Protein AF-0000000084521368 (afdb_homodimer)

Solvent-accessible surface area (backbone atoms only — not comparable to full-atom values): 23336 Å² total; per-residue (Å²): 136,73,60,62,72,54,29,59,46,51,58,48,49,50,52,49,49,54,50,44,29,54,74,70,36,63,43,33,45,61,61,50,11,64,75,67,72,51,52,42,68,60,40,45,51,50,49,52,52,37,32,75,68,46,30,33,49,66,46,77,39,87,46,98,72,72,72,60,43,52,35,31,30,69,36,79,67,41,51,80,81,46,58,69,34,33,64,62,48,43,44,44,49,54,50,22,38,35,72,74,49,30,70,65,39,47,52,50,32,52,50,49,40,45,51,53,49,43,54,55,47,50,76,72,40,60,83,84,50,52,70,71,57,40,49,52,50,49,24,49,54,40,31,74,55,25,22,53,35,41,77,40,82,43,84,95,76,26,36,32,45,36,28,45,37,64,30,52,48,73,50,33,67,78,37,58,62,56,56,55,48,48,53,53,41,52,40,66,72,72,30,87,62,44,41,79,41,79,76,39,38,41,90,77,72,41,83,29,33,28,30,42,35,36,71,59,78,128,136,82,46,58,73,54,32,58,44,52,59,48,49,51,50,50,51,53,48,44,29,53,73,71,36,64,43,34,44,62,60,52,12,64,76,68,72,50,52,43,67,58,40,43,53,50,49,51,52,37,32,76,68,46,29,34,48,66,46,78,39,86,46,96,72,73,71,59,44,50,36,30,31,68,36,80,67,41,52,82,79,46,58,69,32,33,64,63,48,43,44,44,48,54,52,23,38,34,72,75,49,30,69,65,42,47,51,50,33,51,50,48,42,44,52,53,49,43,55,57,49,48,74,73,40,61,83,86,50,54,69,70,56,42,49,51,48,49,24,50,55,39,32,74,55,26,20,52,35,43,76,42,82,44,84,95,77,27,35,32,44,36,28,46,37,63,29,53,47,72,49,33,67,77,38,57,62,56,58,55,47,49,55,52,42,51,40,67,72,71,31,87,63,43,41,79,42,77,76,38,38,41,90,76,71,40,83,30,33,30,31,42,35,36,70,58,78,128

Foldseek 3Di:
DDPPPPPVVLVVLLLVLLVCCVVPNWDFLVVSCVVVVHDSVSSVVSQVVCVVVVQKDWDWADDPDDGTTTTMHGDPVVCVVDDDCVLVVLLVVLVVQCVVPNPVSVLVVLVVVLVVVLVVLCVQAPPPDDLVVSLQSVQVVCVVVPQNWDWDADPPRKIKIKGQDDPNVSNCLVPVSNVVSVQVSVDSSNHVQKDKDWPDDVSVVDRIIMIIIDGNDD/DDPPPPPVVLVVLLLVLLVCCVVPNWDFLVVSCVVVVHDSVSSVVSQVVCVVVVQKDWDWADDPDDGTTTTMHGDPVVCVVDDDCVLVVLLVVLVVQCVVPNPVSVLVVLVVVLVVVLVVLCVQAPPPDDLVVSLQSVQVVCVVVPQNWDKDADPPRKIKIKGQDDPNVSNCLVPVSNVVSVQVSVDSSNHVQKDKDWPDDVSVVDRIIMIIIDGNDD

Secondary structure (DSSP, 8-state):
----SHHHHHHHHHHHHHHHHHHH--B-HHHHHHHHTS-HHHHHHHHHHHHHTTSEEEEEE--SSSSPEEEEEE-GGGGGGS---HHHHHHHHHHHHHHHHHHHHHHHHHHHHHHHHHHHHHHHS-TTS-HHHHHHHHHHHHHHTTS-EEEEEPGGG-EEEEE---TTHHHHHH-THHHHHHHHHHHHHH-TTEEEEEEE-GGGT-SSEEEEEEE---/----SHHHHHHHHHHHHHHHHHHH--B-HHHHHHHHTS-HHHHHHHHHHHHHTTSEEEEEE--SSSSPEEEEEE-GGGGGGS---HHHHHHHHHHHHHHHHHHHHHHHHHHHHHHHHHHHHHHHS-TTS-HHHHHHHHHHHHHHTTS-EEEEEPGGG-EEEEE---TTHHHHHH-THHHHHHHHHHHHHH-TTEEEEEEE-GGGT-SSEEEEEEE---

Structure (mmCIF, N/CA/C/O backbone):
data_AF-0000000084521368-model_v1
#
loop_
_entity.id
_entity.type
_entity.pdbx_description
1 polymer 'Transcriptional regulator'
#
loop_
_atom_site.group_PDB
_atom_site.id
_atom_site.type_symbol
_atom_site.label_atom_id
_atom_site.label_alt_id
_atom_site.label_comp_id
_atom_site.label_asym_id
_atom_site.label_entity_id
_atom_site.label_seq_id
_atom_site.pdbx_PDB_ins_code
_atom_site.Cartn_x
_atom_site.Cartn_y
_atom_site.Cartn_z
_atom_site.occupancy
_atom_site.B_iso_or_equiv
_atom_site.auth_seq_id
_atom_site.auth_comp_id
_atom_site.auth_asym_id
_atom_site.auth_atom_id
_atom_site.pdbx_PDB_model_num
ATOM 1 N N . MET A 1 1 ? -42.438 11.273 0.083 1 25.2 1 MET A N 1
ATOM 2 C CA . MET A 1 1 ? -41.156 11.969 -0.119 1 25.2 1 MET A CA 1
ATOM 3 C C . MET A 1 1 ? -40.031 11.211 0.555 1 25.2 1 MET A C 1
ATOM 5 O O . MET A 1 1 ? -39.875 11.273 1.776 1 25.2 1 MET A O 1
ATOM 9 N N . LYS A 1 2 ? -39.719 9.953 0.12 1 30.64 2 LYS A N 1
ATOM 10 C CA . LYS A 1 2 ? -38.969 8.805 0.624 1 30.64 2 LYS A CA 1
ATOM 11 C C . LYS A 1 2 ? -37.531 9.195 0.98 1 30.64 2 LYS A C 1
ATOM 13 O O . LYS A 1 2 ? -36.875 9.898 0.219 1 30.64 2 LYS A O 1
ATOM 18 N N . LYS A 1 3 ? -37.125 9.156 2.285 1 34.88 3 LYS A N 1
ATOM 19 C CA . LYS A 1 3 ? -35.875 9.398 2.963 1 34.88 3 LYS A CA 1
ATOM 20 C C . LYS A 1 3 ? -34.719 8.641 2.289 1 34.88 3 LYS A C 1
ATOM 22 O O . LYS A 1 3 ? -34.469 7.477 2.611 1 34.88 3 LYS A O 1
ATOM 27 N N . LYS A 1 4 ? -34.531 8.539 0.986 1 35.25 4 LYS A N 1
ATOM 28 C CA . LYS A 1 4 ? -33.625 7.98 -0.011 1 35.25 4 LYS A CA 1
ATOM 29 C C . LYS A 1 4 ? -32.188 8.133 0.428 1 35.25 4 LYS A C 1
ATOM 31 O O . LYS A 1 4 ? -31.281 7.582 -0.204 1 35.25 4 LYS A O 1
ATOM 36 N N . SER A 1 5 ? -31.562 9.281 1.004 1 36.28 5 SER A N 1
ATOM 37 C CA . SER A 1 5 ? -30.234 9.891 1.031 1 36.28 5 SER A CA 1
ATOM 38 C C . SER A 1 5 ? -29.359 9.25 2.105 1 36.28 5 SER A C 1
ATOM 40 O O . SER A 1 5 ? -28.234 9.703 2.348 1 36.28 5 SER A O 1
ATOM 42 N N . SER A 1 6 ? -29.734 8.359 3.014 1 40.97 6 SER A N 1
ATOM 43 C CA . SER A 1 6 ? -29.188 8.156 4.348 1 40.97 6 SER A CA 1
ATOM 44 C C . SER A 1 6 ? -27.938 7.273 4.305 1 40.97 6 SER A C 1
ATOM 46 O O . SER A 1 6 ? -27.016 7.473 5.086 1 40.97 6 SER A O 1
ATOM 48 N N . SER A 1 7 ? -27.922 6.164 3.578 1 45.59 7 SER A N 1
ATOM 49 C CA . SER A 1 7 ? -26.844 5.188 3.672 1 45.59 7 SER A CA 1
ATOM 50 C C . SER A 1 7 ? -25.516 5.785 3.213 1 45.59 7 SER A C 1
ATOM 52 O O . SER A 1 7 ? -24.469 5.531 3.818 1 45.59 7 SER A O 1
ATOM 54 N N . THR A 1 8 ? -25.469 6.422 2.068 1 48.59 8 THR A N 1
ATOM 55 C CA . THR A 1 8 ? -24.297 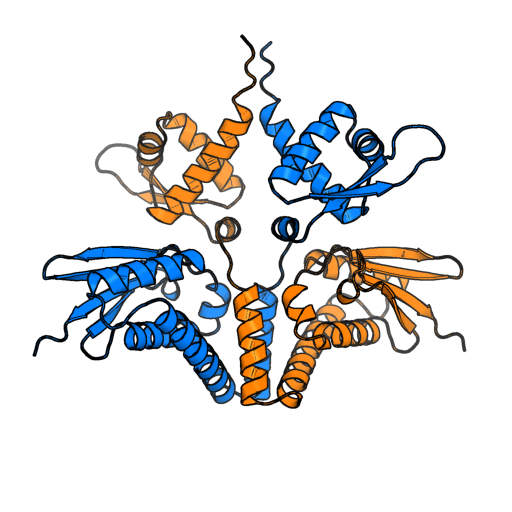7.121 1.562 1 48.59 8 THR A CA 1
ATOM 56 C C . THR A 1 8 ? -23.781 8.125 2.594 1 48.59 8 THR A C 1
ATOM 58 O O . THR A 1 8 ? -22.562 8.328 2.707 1 48.59 8 THR A O 1
ATOM 61 N N . SER A 1 9 ? -24.766 8.43 3.484 1 59.34 9 SER A N 1
ATOM 62 C CA . SER A 1 9 ? -24.453 9.477 4.453 1 59.34 9 SER A CA 1
ATOM 63 C C . SER A 1 9 ? -23.641 8.922 5.613 1 59.34 9 SER A C 1
ATOM 65 O O . SER A 1 9 ? -22.688 9.562 6.074 1 59.34 9 SER A O 1
ATOM 67 N N . THR A 1 10 ? -23.891 7.586 5.898 1 67.12 10 THR A N 1
ATOM 68 C CA . THR A 1 10 ? -23.219 7.012 7.059 1 67.12 10 THR A CA 1
ATOM 69 C C . THR A 1 10 ? -21.75 6.738 6.746 1 67.12 10 THR A C 1
ATOM 71 O O . THR A 1 10 ? -20.875 7.039 7.555 1 67.12 10 THR A O 1
ATOM 74 N N . THR A 1 11 ? -21.578 6.23 5.574 1 72.88 11 THR A N 1
ATOM 75 C CA . THR A 1 11 ? -20.219 5.941 5.16 1 72.88 11 THR A CA 1
ATOM 76 C C . THR A 1 11 ? -19.406 7.227 5.016 1 72.88 11 THR A C 1
ATOM 78 O O . THR A 1 11 ? -18.234 7.273 5.379 1 72.88 11 THR A O 1
ATOM 81 N N . LYS A 1 12 ? -20.125 8.156 4.559 1 82.06 12 LYS A N 1
ATOM 82 C CA . LYS A 1 12 ? -19.453 9.445 4.402 1 82.06 12 LYS A CA 1
ATOM 83 C C . LYS A 1 12 ? -19.062 10.031 5.754 1 82.06 12 LYS A C 1
ATOM 85 O O . LYS A 1 12 ? -17.938 10.516 5.918 1 82.06 12 LYS A O 1
ATOM 90 N N . THR A 1 13 ? -19.938 9.891 6.715 1 89.44 13 THR A N 1
ATOM 91 C CA . THR A 1 13 ? -19.672 10.438 8.039 1 89.44 13 THR A CA 1
ATOM 92 C C . THR A 1 13 ? -18.5 9.711 8.703 1 89.44 13 THR A C 1
ATOM 94 O O . THR A 1 13 ? -17.625 10.352 9.297 1 89.44 13 THR A O 1
ATOM 97 N N . ARG A 1 14 ? -18.469 8.469 8.602 1 90.06 14 ARG A N 1
ATOM 98 C CA . ARG A 1 14 ? -17.406 7.656 9.164 1 90.06 14 ARG A CA 1
ATOM 99 C C . ARG A 1 14 ? -16.047 8.078 8.609 1 90.06 14 ARG A C 1
ATOM 101 O O . ARG A 1 14 ? -15.078 8.227 9.367 1 90.06 14 ARG A O 1
ATOM 108 N N . ARG A 1 15 ? -16 8.219 7.324 1 89.75 15 ARG A N 1
ATOM 109 C CA . ARG A 1 15 ? -14.766 8.625 6.68 1 89.75 15 ARG A CA 1
ATOM 110 C C . ARG A 1 15 ? -14.32 10 7.164 1 89.75 15 ARG A C 1
ATOM 112 O O . ARG A 1 15 ? -13.125 10.234 7.363 1 89.75 15 ARG A O 1
ATOM 119 N N . VAL A 1 16 ? -15.234 10.844 7.332 1 93.06 16 VAL A N 1
ATOM 120 C CA . VAL A 1 16 ? -14.922 12.195 7.793 1 93.06 16 VAL A CA 1
ATOM 121 C C . VAL A 1 16 ? -14.367 12.148 9.211 1 93.06 16 VAL A C 1
ATOM 123 O O . VAL A 1 16 ? -13.406 12.844 9.539 1 93.06 16 VAL A O 1
ATOM 126 N N . ILE A 1 17 ? -14.938 11.32 10.008 1 95.19 17 ILE A N 1
ATOM 127 C CA . ILE A 1 17 ? -14.469 11.18 11.383 1 95.19 17 ILE A CA 1
ATOM 128 C C . ILE A 1 17 ? -13.023 10.688 11.383 1 95.19 17 ILE A C 1
ATOM 130 O O . ILE A 1 17 ? -12.172 11.242 12.078 1 95.19 17 ILE A O 1
ATOM 134 N N . VAL A 1 18 ? -12.742 9.68 10.609 1 95 18 VAL A N 1
ATOM 135 C CA . VAL A 1 18 ? -11.406 9.109 10.516 1 95 18 VAL A CA 1
ATOM 136 C C . VAL A 1 18 ? -10.422 10.164 10.031 1 95 18 VAL A C 1
ATOM 138 O O . VAL A 1 18 ? -9.336 10.328 10.602 1 95 18 VAL A O 1
ATOM 141 N N . LYS A 1 19 ? -10.859 10.891 9.047 1 94.06 19 LYS A N 1
ATOM 142 C CA . LYS A 1 19 ? -10.008 11.945 8.508 1 94.06 19 LYS A CA 1
ATOM 143 C C . LYS A 1 19 ? -9.734 13.023 9.547 1 94.06 19 LYS A C 1
ATOM 145 O O . LYS A 1 19 ? -8.609 13.5 9.68 1 94.06 19 LYS A O 1
ATOM 150 N N . MET A 1 20 ? -10.711 13.359 10.273 1 94.88 20 MET A N 1
ATOM 151 C CA . MET A 1 20 ? -10.57 14.398 11.289 1 94.88 20 MET A CA 1
ATOM 152 C C . MET A 1 20 ? -9.617 13.961 12.398 1 94.88 20 MET A C 1
ATOM 154 O O . MET A 1 20 ? -8.758 14.734 12.828 1 94.88 20 MET A O 1
ATOM 158 N N . LEU A 1 21 ? -9.789 12.781 12.797 1 95.81 21 LEU A N 1
ATOM 159 C CA . LEU A 1 21 ? -8.922 12.266 13.852 1 95.81 21 LEU A CA 1
ATOM 160 C C . LEU A 1 21 ? -7.469 12.195 13.375 1 95.81 21 LEU A C 1
ATOM 162 O O . LEU A 1 21 ? -6.543 12.391 14.164 1 95.81 21 LEU A O 1
ATOM 166 N N . LYS A 1 22 ? -7.277 11.922 12.086 1 94.56 22 LYS A N 1
ATOM 167 C CA . LYS A 1 22 ? -5.934 11.914 11.516 1 94.56 22 LYS A CA 1
ATOM 168 C C . LYS A 1 22 ? -5.348 13.32 11.461 1 94.56 22 LYS A C 1
ATOM 170 O O . LYS A 1 22 ? -4.195 13.531 11.836 1 94.56 22 LYS A O 1
ATOM 175 N N . GLN A 1 23 ? -6.203 14.219 11.109 1 91.88 23 GLN A N 1
ATOM 176 C CA . GLN A 1 23 ? -5.75 15.578 10.836 1 91.88 23 GLN A CA 1
ATOM 177 C C . GLN A 1 23 ? -5.551 16.359 12.141 1 91.88 23 GLN A C 1
ATOM 179 O O . GLN A 1 23 ? -4.586 17.109 12.273 1 91.88 23 GLN A O 1
ATOM 184 N N . GLU A 1 24 ? -6.426 16.094 13.047 1 92.31 24 GLU A N 1
ATOM 185 C CA . GLU A 1 24 ? -6.465 16.969 14.211 1 92.31 24 GLU A CA 1
ATOM 186 C C . GLU A 1 24 ? -5.988 16.266 15.469 1 92.31 24 GLU A C 1
ATOM 188 O O . GLU A 1 24 ? -5.73 16.891 16.484 1 92.31 24 GLU A O 1
ATOM 193 N N . GLY A 1 25 ? -5.824 15.062 15.383 1 92.31 25 GLY A N 1
ATOM 194 C CA . GLY A 1 25 ? -5.477 14.297 16.562 1 92.31 25 GLY A CA 1
ATOM 195 C C . GLY A 1 25 ? -6.684 13.859 17.375 1 92.31 25 GLY A C 1
ATOM 196 O O . GLY A 1 25 ? -7.812 13.906 16.875 1 92.31 25 GLY A O 1
ATOM 197 N N . PRO A 1 26 ? -6.445 13.391 18.578 1 95.19 26 PRO A N 1
ATOM 198 C CA . PRO A 1 26 ? -7.523 12.867 19.422 1 95.19 26 PRO A CA 1
ATOM 199 C C . PRO A 1 26 ? -8.602 13.906 19.703 1 95.19 26 PRO A C 1
ATOM 201 O O . PRO A 1 26 ? -8.289 15.07 19.953 1 95.19 26 PRO A O 1
ATOM 204 N N . MET A 1 27 ? -9.844 13.492 19.688 1 96.06 27 MET A N 1
ATOM 205 C CA . MET A 1 27 ? -10.992 14.367 19.906 1 96.06 27 MET A CA 1
ATOM 206 C C . MET A 1 27 ? -12.109 13.625 20.641 1 96.06 27 MET A C 1
ATOM 208 O O . MET A 1 27 ? -12.242 12.406 20.5 1 96.06 27 MET A O 1
ATOM 212 N N . ASP A 1 28 ? -12.875 14.391 21.453 1 95.75 28 ASP A N 1
ATOM 213 C CA . ASP A 1 28 ? -14.055 13.773 22.047 1 95.75 28 ASP A CA 1
ATOM 214 C C . ASP A 1 28 ? -15.266 13.875 21.125 1 95.75 28 ASP A C 1
ATOM 216 O O . ASP A 1 28 ? -15.203 14.531 20.078 1 95.75 28 ASP A O 1
ATOM 220 N N . ALA A 1 29 ? -16.312 13.227 21.531 1 95.62 29 ALA A N 1
ATOM 221 C CA . ALA A 1 29 ? -17.5 13.141 20.688 1 95.62 29 ALA A CA 1
ATOM 222 C C . ALA A 1 29 ? -18.109 14.523 20.469 1 95.62 29 ALA A C 1
ATOM 224 O O . ALA A 1 29 ? -18.641 14.805 19.391 1 95.62 29 ALA A O 1
ATOM 225 N N . LEU A 1 30 ? -18.047 15.352 21.438 1 94.12 30 LEU A N 1
ATOM 226 C CA . LEU A 1 30 ? -18.609 16.688 21.328 1 94.12 30 LEU A CA 1
ATOM 227 C C . LEU A 1 30 ? -17.891 17.516 20.266 1 94.12 30 LEU A C 1
ATOM 229 O O . LEU A 1 30 ? -18.516 18.156 19.438 1 94.12 30 LEU A O 1
ATOM 233 N N . ALA A 1 31 ? -16.656 17.484 20.328 1 95 31 ALA A N 1
ATOM 234 C CA . ALA A 1 31 ? -15.844 18.203 19.359 1 95 31 ALA A CA 1
ATOM 235 C C . ALA A 1 31 ? -16.109 17.703 17.938 1 95 31 ALA A C 1
ATOM 237 O O . ALA A 1 31 ? -16.281 18.484 17.016 1 95 31 ALA A O 1
ATOM 238 N N . LEU A 1 32 ? -16.141 16.422 17.766 1 96.06 32 LEU A N 1
ATOM 239 C CA . LEU A 1 32 ? -16.406 15.828 16.453 1 96.06 32 LEU A CA 1
ATOM 240 C C . LEU A 1 32 ? -17.797 16.219 15.945 1 96.06 32 LEU A C 1
ATOM 242 O O . LEU A 1 32 ? -17.953 16.547 14.766 1 96.06 32 LEU A O 1
ATOM 246 N N . ALA A 1 33 ? -18.688 16.188 16.844 1 95.88 33 ALA A N 1
ATOM 247 C CA . ALA A 1 33 ? -20.062 16.547 16.484 1 95.88 33 ALA A CA 1
ATOM 248 C C . ALA A 1 33 ? -20.156 17.984 15.992 1 95.88 33 ALA A C 1
ATOM 250 O O . ALA A 1 33 ? -20.875 18.281 15.039 1 95.88 33 ALA A O 1
ATOM 251 N N . SER A 1 34 ? -19.453 18.812 16.656 1 94.88 34 SER A N 1
ATOM 252 C CA . SER A 1 34 ? -19.438 20.219 16.281 1 94.88 34 SER A CA 1
ATOM 253 C C . SER A 1 34 ? -18.906 20.422 14.867 1 94.88 34 SER A C 1
ATOM 255 O O . SER A 1 34 ? -19.453 21.219 14.102 1 94.88 34 SER A O 1
ATOM 257 N N . HIS A 1 35 ? -17.969 19.688 14.43 1 91.81 35 HIS A N 1
ATOM 258 C CA . HIS A 1 35 ? -17.359 19.781 13.109 1 91.81 35 HIS A CA 1
ATOM 259 C C . HIS A 1 35 ? -18.266 19.188 12.039 1 91.81 35 HIS A C 1
ATOM 261 O O . HIS A 1 35 ? -18.312 19.672 10.914 1 91.81 35 HIS A O 1
ATOM 267 N N . LEU A 1 36 ? -19.016 18.203 12.352 1 91.56 36 LEU A N 1
ATOM 268 C CA . LEU A 1 36 ? -19.812 17.438 11.391 1 91.56 36 LEU A CA 1
ATOM 269 C C . LEU A 1 36 ? -21.25 17.938 11.352 1 91.56 36 LEU A C 1
ATOM 271 O O . LEU A 1 36 ? -22.031 17.531 10.484 1 91.56 36 LEU A O 1
ATOM 275 N N . GLU A 1 37 ? -21.547 18.75 12.289 1 92.19 37 GLU A N 1
ATOM 276 C CA . GLU A 1 37 ? -22.891 19.297 12.391 1 92.19 37 GLU A CA 1
ATOM 277 C C . GLU A 1 37 ? -23.922 18.172 12.539 1 92.19 37 GLU A C 1
ATOM 279 O O . GLU A 1 37 ? -24.938 18.156 11.844 1 92.19 37 GLU A O 1
ATOM 284 N N . ILE A 1 38 ? -23.641 17.234 13.375 1 93.5 38 ILE A N 1
ATOM 285 C CA . ILE A 1 38 ? -24.547 16.172 13.789 1 93.5 38 ILE A CA 1
ATOM 286 C C . ILE A 1 38 ? -24.547 16.062 15.312 1 93.5 38 ILE A C 1
ATOM 288 O O . ILE A 1 38 ? -23.797 16.766 15.992 1 93.5 38 ILE A O 1
ATOM 292 N N . SER A 1 39 ? -25.438 15.266 15.812 1 93.5 39 SER A N 1
ATOM 293 C CA . SER A 1 39 ? -25.547 15.156 17.266 1 93.5 39 SER A CA 1
ATOM 294 C C . SER A 1 39 ? -24.391 14.359 17.844 1 93.5 39 SER A C 1
ATOM 296 O O . SER A 1 39 ? -23.859 13.461 17.203 1 93.5 39 SER A O 1
ATOM 298 N N . PRO A 1 40 ? -24.125 14.727 19.078 1 94 40 PRO A N 1
ATOM 299 C CA . PRO A 1 40 ? -23.094 13.93 19.766 1 94 40 PRO A CA 1
ATOM 300 C C . PRO A 1 40 ? -23.469 12.453 19.875 1 94 40 PRO A C 1
ATOM 302 O O . PRO A 1 40 ? -22.594 11.586 19.781 1 94 40 PRO A O 1
ATOM 305 N N . MET A 1 41 ? -24.703 12.258 20.016 1 94.69 41 MET A N 1
ATOM 306 C CA . MET A 1 41 ? -25.141 10.867 20.109 1 94.69 41 MET A CA 1
ATOM 307 C C . MET A 1 41 ? -24.875 10.133 18.797 1 94.69 41 MET A C 1
ATOM 309 O O . MET A 1 41 ? -24.406 8.992 18.797 1 94.69 41 MET A O 1
ATOM 313 N N . ALA A 1 42 ? -25.125 10.781 17.734 1 94.81 42 ALA A N 1
ATOM 314 C CA . ALA A 1 42 ? -24.859 10.188 16.438 1 94.81 42 ALA A CA 1
ATOM 315 C C . ALA A 1 42 ? -23.359 9.906 16.25 1 94.81 42 ALA A C 1
ATOM 317 O O . ALA A 1 42 ? -22.984 8.844 15.75 1 94.81 42 ALA A O 1
ATOM 318 N N . VAL A 1 43 ? -22.547 10.82 16.609 1 95.94 43 VAL A N 1
ATOM 319 C CA . VAL A 1 43 ? -21.094 10.656 16.516 1 95.94 43 VAL A CA 1
ATOM 320 C C . VAL A 1 43 ? -20.656 9.469 17.375 1 95.94 43 VAL A C 1
ATOM 322 O O . VAL A 1 43 ? -19.828 8.664 16.938 1 95.94 43 VAL A O 1
ATOM 325 N N . ARG A 1 44 ? -21.203 9.352 18.562 1 95.81 44 ARG A N 1
ATOM 326 C CA . ARG A 1 44 ? -20.844 8.258 19.453 1 95.81 44 ARG A CA 1
ATOM 327 C C . ARG A 1 44 ? -21.172 6.906 18.844 1 95.81 44 ARG A C 1
ATOM 329 O O . ARG A 1 44 ? -20.391 5.953 18.984 1 95.81 44 ARG A O 1
ATOM 336 N N . GLN A 1 45 ? -22.203 6.875 18.203 1 96.31 45 GLN A N 1
ATOM 337 C CA . GLN A 1 45 ? -22.578 5.637 17.516 1 96.31 45 GLN A CA 1
ATOM 338 C C . GLN A 1 45 ? -21.531 5.258 16.469 1 96.31 45 GLN A C 1
ATOM 340 O O . GLN A 1 45 ? -21.125 4.098 16.375 1 96.31 45 GLN A O 1
ATOM 345 N N . HIS A 1 46 ? -21.172 6.234 15.695 1 95.75 46 HIS A N 1
ATOM 346 C CA . HIS A 1 46 ? -20.141 5.992 14.695 1 95.75 46 HIS A CA 1
ATOM 347 C C . HIS A 1 46 ? -18.828 5.562 15.352 1 95.75 46 HIS A C 1
ATOM 349 O O . HIS A 1 46 ? -18.172 4.629 14.891 1 95.75 46 HIS A O 1
ATOM 355 N N . LEU A 1 47 ? -18.516 6.188 16.406 1 97.12 47 LEU A N 1
ATOM 356 C CA . LEU A 1 47 ? -17.266 5.918 17.094 1 97.12 47 LEU A CA 1
ATOM 357 C C . LEU A 1 47 ? -17.234 4.504 17.656 1 97.12 47 LEU A C 1
ATOM 359 O O . LEU A 1 47 ? -16.234 3.797 17.547 1 97.12 47 LEU A O 1
ATOM 363 N N . TYR A 1 48 ? -18.281 4.113 18.219 1 96.25 48 TYR A N 1
ATOM 364 C CA . TYR A 1 48 ? -18.328 2.766 18.781 1 96.25 48 TYR A CA 1
ATOM 365 C C . TYR A 1 48 ? -18.297 1.72 17.672 1 96.25 48 TYR A C 1
ATOM 367 O O . TYR A 1 48 ? -17.688 0.655 17.828 1 96.25 48 TYR A O 1
ATOM 375 N N . ALA A 1 49 ? -18.953 2.031 16.641 1 95.06 49 ALA A N 1
ATOM 376 C CA . ALA A 1 49 ? -18.875 1.14 15.484 1 95.06 49 ALA A CA 1
ATOM 377 C C . ALA A 1 49 ? -17.438 1.04 14.977 1 95.06 49 ALA A C 1
ATOM 379 O O . ALA A 1 49 ? -16.953 -0.054 14.672 1 95.06 49 ALA A O 1
ATOM 380 N N . LEU A 1 50 ? -16.797 2.137 14.844 1 95.62 50 LEU A N 1
ATOM 381 C CA . LEU A 1 50 ? -15.398 2.172 14.422 1 95.62 50 LEU A CA 1
ATOM 382 C C . LEU A 1 50 ? -14.508 1.432 15.414 1 95.62 50 LEU A C 1
ATOM 384 O O . LEU A 1 50 ? -13.531 0.79 15.016 1 95.62 50 LEU A O 1
ATOM 388 N N . GLN A 1 51 ? -14.844 1.56 16.625 1 96.31 51 GLN A N 1
ATOM 389 C CA . GLN A 1 51 ? -14.094 0.853 17.656 1 96.31 51 GLN A CA 1
ATOM 390 C C . GLN A 1 51 ? -14.234 -0.659 17.5 1 96.31 51 GLN A C 1
ATOM 392 O O . GLN A 1 51 ? -13.258 -1.397 17.672 1 96.31 51 GLN A O 1
ATOM 397 N N . GLU A 1 52 ? -15.391 -1.1 17.203 1 95.06 52 GLU A N 1
ATOM 398 C CA . GLU A 1 52 ? -15.633 -2.52 16.969 1 95.06 52 GLU A CA 1
ATOM 399 C C . GLU A 1 52 ? -14.781 -3.045 15.82 1 95.06 52 GLU A C 1
ATOM 401 O O . GLU A 1 52 ? -14.383 -4.211 15.82 1 95.06 52 GLU A O 1
ATOM 406 N N . GLU A 1 53 ? -14.523 -2.129 14.992 1 92.25 53 GLU A N 1
ATOM 407 C CA . GLU A 1 53 ? -13.688 -2.484 13.852 1 92.25 53 GLU A CA 1
ATOM 408 C C . GLU A 1 53 ? -12.211 -2.256 14.148 1 92.25 53 GLU A C 1
ATOM 410 O O . GLU A 1 53 ? -11.359 -2.404 13.266 1 92.25 53 GLU A O 1
ATOM 415 N N . ASN A 1 54 ? -11.906 -1.805 15.289 1 95.19 54 ASN A N 1
ATOM 416 C CA . ASN A 1 54 ? -10.555 -1.566 15.781 1 95.19 54 ASN A CA 1
ATOM 417 C C . ASN A 1 54 ? -9.883 -0.407 15.039 1 95.19 54 ASN A C 1
ATOM 419 O O . ASN A 1 54 ? -8.672 -0.409 14.844 1 95.19 54 ASN A O 1
ATOM 423 N N . LEU A 1 55 ? -10.656 0.468 14.539 1 93.75 55 LEU A N 1
ATOM 424 C CA . LEU A 1 55 ? -10.125 1.609 13.805 1 93.75 55 LEU A CA 1
ATOM 425 C C . LEU A 1 55 ? -9.852 2.779 14.75 1 93.75 55 LEU A C 1
ATOM 427 O O . LEU A 1 55 ? -9 3.625 14.461 1 93.75 55 LEU A O 1
ATOM 431 N N . VAL A 1 56 ? -10.539 2.787 15.867 1 96.81 56 VAL A N 1
ATOM 432 C CA . VAL A 1 56 ? -10.328 3.84 16.859 1 96.81 56 VAL A CA 1
ATOM 433 C C . VAL A 1 56 ? -10.258 3.234 18.25 1 96.81 56 VAL A C 1
ATOM 435 O O . VAL A 1 56 ? -10.711 2.105 18.469 1 96.81 56 VAL A O 1
ATOM 438 N N . THR A 1 57 ? -9.641 3.936 19.109 1 96.75 57 THR A N 1
ATOM 439 C CA . THR A 1 57 ? -9.609 3.703 20.547 1 96.75 57 THR A CA 1
ATOM 440 C C . THR A 1 57 ? -9.727 5.02 21.312 1 96.75 57 THR A C 1
ATOM 442 O O . THR A 1 57 ? -9.93 6.078 20.719 1 96.75 57 THR A O 1
ATOM 445 N N . TYR A 1 58 ? -9.797 4.949 22.641 1 96.56 58 TYR A N 1
ATOM 446 C CA . TYR A 1 58 ? -9.922 6.195 23.391 1 96.56 58 TYR A CA 1
ATOM 447 C C . TYR A 1 58 ? -9.164 6.117 24.703 1 96.56 58 TYR A C 1
ATOM 449 O O . TYR A 1 58 ? -8.781 5.031 25.141 1 96.56 58 TYR A O 1
ATOM 457 N N . LYS A 1 59 ? -8.773 7.219 25.172 1 95 59 LYS A N 1
ATOM 458 C CA . LYS A 1 59 ? -8.312 7.418 26.547 1 95 59 LYS A CA 1
ATOM 459 C C . LYS A 1 59 ? -9.273 8.328 27.312 1 95 59 LYS A C 1
ATOM 461 O O . LYS A 1 59 ? -9.758 9.32 26.766 1 95 59 LYS A O 1
ATOM 466 N N . GLU A 1 60 ? -9.5 7.945 28.516 1 94.44 60 GLU A N 1
ATOM 467 C CA . GLU A 1 60 ? -10.375 8.773 29.328 1 94.44 60 GLU A CA 1
ATOM 468 C C . GLU A 1 60 ? -9.609 9.938 29.953 1 94.44 60 GLU A C 1
ATOM 470 O O . GLU A 1 60 ? -8.461 9.773 30.375 1 94.44 60 GLU A O 1
ATOM 475 N N . GLU A 1 61 ? -10.148 11.055 29.844 1 91.62 61 GLU A N 1
ATOM 476 C CA . GLU A 1 61 ? -9.586 12.25 30.453 1 91.62 61 GLU A CA 1
ATOM 477 C C . GLU A 1 61 ? -10.531 12.836 31.5 1 91.62 61 GLU A C 1
ATOM 479 O O . GLU A 1 61 ? -11.695 13.102 31.203 1 91.62 61 GLU A O 1
ATOM 484 N N . ALA A 1 62 ? -9.93 13.039 32.688 1 87.69 62 ALA A N 1
ATOM 485 C CA . ALA A 1 62 ? -10.727 13.586 33.781 1 87.69 62 ALA A CA 1
ATOM 486 C C . ALA A 1 62 ? -11.141 15.031 33.5 1 87.69 62 ALA A C 1
ATOM 488 O O . ALA A 1 62 ? -10.352 15.812 33 1 87.69 62 ALA A O 1
ATOM 489 N N . ARG A 1 63 ? -12.289 15.336 33.656 1 83.5 63 ARG A N 1
ATOM 490 C CA . ARG A 1 63 ? -12.797 16.703 33.531 1 83.5 63 ARG A CA 1
ATOM 491 C C . ARG A 1 63 ? -13.234 17.25 34.906 1 83.5 63 ARG A C 1
ATOM 493 O O . ARG A 1 63 ? -13.469 16.484 35.844 1 83.5 63 ARG A O 1
ATOM 500 N N . ALA A 1 64 ? -13.109 18.609 35.094 1 83.31 64 ALA A N 1
ATOM 501 C CA . ALA A 1 64 ? -13.422 19.266 36.344 1 83.31 64 ALA A CA 1
ATOM 502 C C . ALA A 1 64 ? -14.82 18.891 36.812 1 83.31 64 ALA A C 1
ATOM 504 O O . ALA A 1 64 ? -15.031 18.641 38 1 83.31 64 ALA A O 1
ATOM 505 N N . MET A 1 65 ? -15.797 18.953 36.031 1 80.25 65 MET A N 1
ATOM 506 C CA . MET A 1 65 ? -17.172 18.562 36.375 1 80.25 65 MET A CA 1
ATOM 507 C C . MET A 1 65 ? -17.703 17.562 35.375 1 80.25 65 MET A C 1
ATOM 509 O O . MET A 1 65 ? -17.453 17.672 34.188 1 80.25 65 MET A O 1
ATOM 513 N N . GLY A 1 66 ? -18.312 16.516 35.938 1 78.81 66 GLY A N 1
ATOM 514 C CA . GLY A 1 66 ? -18.984 15.555 35.062 1 78.81 66 GLY A CA 1
ATOM 515 C C . GLY A 1 66 ? -18.188 14.289 34.844 1 78.81 66 GLY A C 1
ATOM 516 O O . GLY A 1 66 ? -17.188 14.047 35.5 1 78.81 66 GLY A O 1
ATOM 517 N N . ARG A 1 67 ? -18.688 13.461 33.969 1 84.44 67 ARG A N 1
ATOM 518 C CA . ARG A 1 67 ? -18.078 12.188 33.625 1 84.44 67 ARG A CA 1
ATOM 519 C C . ARG A 1 67 ? -16.812 12.398 32.781 1 84.44 67 ARG A C 1
ATOM 521 O O . ARG A 1 67 ? -16.703 13.367 32.031 1 84.44 67 ARG A O 1
ATOM 528 N N . PRO A 1 68 ? -15.875 11.641 33.062 1 90.44 68 PRO A N 1
ATOM 529 C CA . PRO A 1 68 ? -14.664 11.742 32.25 1 90.44 68 PRO A CA 1
ATOM 530 C C . PRO A 1 68 ? -14.953 11.695 30.75 1 90.44 68 PRO A C 1
ATOM 532 O O . PRO A 1 68 ? -15.898 11.031 30.312 1 90.44 68 PRO A O 1
ATOM 535 N N . ALA A 1 69 ? -14.312 12.484 29.984 1 91 69 ALA A N 1
ATOM 536 C CA . ALA A 1 69 ? -14.469 12.5 28.531 1 91 69 ALA A CA 1
ATOM 537 C C . ALA A 1 69 ? -13.57 11.453 27.875 1 91 69 ALA A C 1
ATOM 539 O O . ALA A 1 69 ? -12.453 11.203 28.344 1 91 69 ALA A O 1
ATOM 540 N N . LYS A 1 70 ? -14.133 10.797 26.875 1 95.44 70 LYS A N 1
ATOM 541 C CA . LYS A 1 70 ? -13.32 9.906 26.062 1 95.44 70 LYS A CA 1
ATOM 542 C C . LYS A 1 70 ? -12.664 10.656 24.906 1 95.44 70 LYS A C 1
ATOM 544 O O . LYS A 1 70 ? -13.352 11.242 24.078 1 95.44 70 LYS A O 1
ATOM 549 N N . LEU A 1 71 ? -11.383 10.672 24.891 1 96.81 71 LEU A N 1
ATOM 550 C C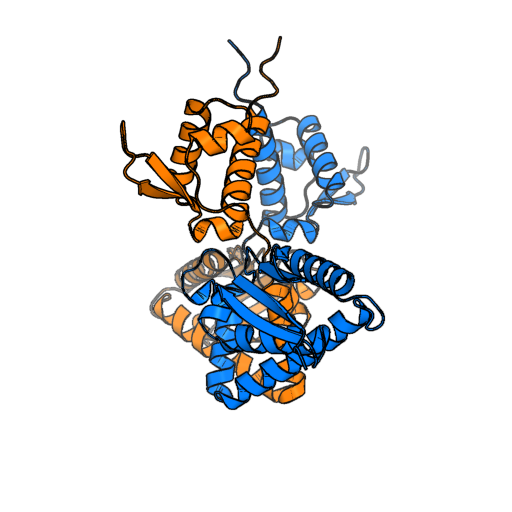A . LEU A 1 71 ? -10.641 11.203 23.766 1 96.81 71 LEU A CA 1
ATOM 551 C C . LEU A 1 71 ? -10.297 10.094 22.766 1 96.81 71 LEU A C 1
ATOM 553 O O . LEU A 1 71 ? -9.43 9.258 23.031 1 96.81 71 LEU A O 1
ATOM 557 N N . TRP A 1 72 ? -10.938 10.211 21.625 1 97.38 72 TRP A N 1
ATOM 558 C CA . TRP A 1 72 ? -10.828 9.164 20.625 1 97.38 72 TRP A CA 1
ATOM 559 C C . TRP A 1 72 ? -9.648 9.422 19.688 1 97.38 72 TRP A C 1
ATOM 561 O O . TRP A 1 72 ? -9.398 10.562 19.297 1 97.38 72 TRP A O 1
ATOM 571 N N . ARG A 1 73 ? -9.008 8.336 19.328 1 96.19 73 ARG A N 1
ATOM 572 C CA . ARG A 1 73 ? -7.883 8.414 18.391 1 96.19 73 ARG A CA 1
ATOM 573 C C . ARG A 1 73 ? -7.867 7.207 17.469 1 96.19 73 ARG A C 1
ATOM 575 O O . ARG A 1 73 ? -8.477 6.176 17.75 1 96.19 73 ARG A O 1
ATOM 582 N N . LEU A 1 74 ? -7.176 7.371 16.391 1 94.94 74 LEU A N 1
ATOM 583 C CA . LEU A 1 74 ? -7.043 6.289 15.422 1 94.94 74 LEU A CA 1
ATOM 584 C C . LEU A 1 74 ? -6.09 5.211 15.938 1 94.94 74 LEU A C 1
ATOM 586 O O . LEU A 1 74 ? -5.137 5.516 16.656 1 94.94 74 LEU A O 1
ATOM 590 N N . THR A 1 75 ? -6.355 3.969 15.594 1 91.25 75 THR A N 1
ATOM 591 C CA . THR A 1 75 ? -5.375 2.896 15.734 1 91.25 75 THR A CA 1
ATOM 592 C C . THR A 1 75 ? -4.562 2.736 14.445 1 91.25 75 THR A C 1
ATOM 594 O O . THR A 1 75 ? -4.883 3.348 13.43 1 91.25 75 THR A O 1
ATOM 597 N N . SER A 1 76 ? -3.561 1.835 14.516 1 85.44 76 SER A N 1
ATOM 598 C CA . SER A 1 76 ? -2.736 1.582 13.336 1 85.44 76 SER A CA 1
ATOM 599 C C . SER A 1 76 ? -3.547 0.918 12.234 1 85.44 76 SER A C 1
ATOM 601 O O . SER A 1 76 ? -3.189 1.012 11.055 1 85.44 76 SER A O 1
ATOM 603 N N . SER A 1 77 ? -4.645 0.28 12.586 1 87.19 77 SER A N 1
ATOM 604 C CA . SER A 1 77 ? -5.5 -0.367 11.602 1 87.19 77 SER A CA 1
ATOM 605 C C . SER A 1 77 ? -6.148 0.657 10.672 1 87.19 77 SER A C 1
ATOM 607 O O . SER A 1 77 ? -6.57 0.32 9.562 1 87.19 77 SER A O 1
ATOM 609 N N . ALA A 1 78 ? -6.195 1.848 11.102 1 90.44 78 ALA A N 1
ATOM 610 C CA . ALA A 1 78 ? -6.824 2.902 10.312 1 90.44 78 ALA A CA 1
ATOM 611 C C . ALA A 1 78 ? -5.895 3.385 9.203 1 90.44 78 ALA A C 1
ATOM 613 O O . ALA A 1 78 ? -6.324 4.086 8.281 1 90.44 78 ALA A O 1
ATOM 614 N N . ASP A 1 79 ? -4.656 2.967 9.195 1 86.81 79 ASP A N 1
ATOM 615 C CA . ASP A 1 79 ? -3.678 3.426 8.219 1 86.81 79 ASP A CA 1
ATOM 616 C C . ASP A 1 79 ? -4.09 3.029 6.801 1 86.81 79 ASP A C 1
ATOM 618 O O . ASP A 1 79 ? -3.719 3.693 5.832 1 86.81 79 ASP A O 1
ATOM 622 N N . ARG A 1 80 ? -4.805 1.974 6.738 1 79.62 80 ARG A N 1
ATOM 623 C CA . ARG A 1 80 ? -5.234 1.463 5.441 1 79.62 80 ARG A CA 1
ATOM 624 C C . ARG A 1 80 ? -6.109 2.479 4.715 1 79.62 80 ARG A C 1
ATOM 626 O O . ARG A 1 80 ? -6.328 2.367 3.506 1 79.62 80 ARG A O 1
ATOM 633 N N . PHE A 1 81 ? -6.59 3.533 5.398 1 85.31 81 PHE A N 1
ATOM 634 C CA . PHE A 1 81 ? -7.469 4.531 4.797 1 85.31 81 PHE A CA 1
ATOM 635 C C . PHE A 1 81 ? -6.664 5.73 4.305 1 85.31 81 PHE A C 1
ATOM 637 O O . PHE A 1 81 ? -7.227 6.66 3.723 1 85.31 81 PHE A O 1
ATOM 644 N N . PHE A 1 82 ? -5.426 5.684 4.453 1 88.5 82 PHE A N 1
ATOM 645 C CA . PHE A 1 82 ? -4.559 6.789 4.07 1 88.5 82 PHE A CA 1
ATOM 646 C C . PHE A 1 82 ? -3.52 6.332 3.051 1 88.5 82 PHE A C 1
ATOM 648 O O . PHE A 1 82 ? -3.279 5.133 2.896 1 88.5 82 PHE A O 1
ATOM 655 N N . PRO A 1 83 ? -3.004 7.273 2.311 1 83.06 83 PRO A N 1
ATOM 656 C CA . PRO A 1 83 ? -2.092 6.898 1.226 1 83.06 83 PRO A CA 1
ATOM 657 C C . PRO A 1 83 ? -0.889 6.098 1.716 1 83.06 83 PRO A C 1
ATOM 659 O O . PRO A 1 83 ? -0.387 6.34 2.816 1 83.06 83 PRO A O 1
ATOM 662 N N . GLU A 1 84 ? -0.54 5.102 0.9 1 87.19 84 GLU A N 1
ATOM 663 C CA . GLU A 1 84 ? 0.689 4.344 1.11 1 87.19 84 GLU A CA 1
ATOM 664 C C . GLU A 1 84 ? 1.689 4.59 -0.015 1 87.19 84 GLU A C 1
ATOM 666 O O . GLU A 1 84 ? 1.304 4.715 -1.18 1 87.19 84 GLU A O 1
ATOM 671 N N . GLY A 1 85 ? 2.906 4.715 0.308 1 89.75 85 GLY A N 1
ATOM 672 C CA . GLY A 1 85 ? 3.947 5 -0.667 1 89.75 85 GLY A CA 1
ATOM 673 C C . GLY A 1 85 ? 4.863 3.818 -0.925 1 89.75 85 GLY A C 1
ATOM 674 O O . GLY A 1 85 ? 5.953 3.979 -1.478 1 89.75 85 GLY A O 1
ATOM 675 N N . TYR A 1 86 ? 4.496 2.627 -0.569 1 91.62 86 TYR A N 1
ATOM 676 C CA . TYR A 1 86 ? 5.422 1.503 -0.526 1 91.62 86 TYR A CA 1
ATOM 677 C C . TYR A 1 86 ? 5.762 1.022 -1.933 1 91.62 86 TYR A C 1
ATOM 679 O O . TYR A 1 86 ? 6.875 0.551 -2.182 1 91.62 86 TYR A O 1
ATOM 687 N N . ALA A 1 87 ? 4.801 1.101 -2.82 1 92.5 87 ALA A N 1
ATOM 688 C CA . ALA A 1 87 ? 5.117 0.701 -4.191 1 92.5 87 ALA A CA 1
ATOM 689 C C . ALA A 1 87 ? 6.25 1.55 -4.762 1 92.5 87 ALA A C 1
ATOM 691 O O . ALA A 1 87 ? 7.238 1.016 -5.266 1 92.5 87 ALA A O 1
ATOM 692 N N . GLU A 1 88 ? 6.113 2.816 -4.637 1 93.06 88 GLU A N 1
ATOM 693 C CA . GLU A 1 88 ? 7.129 3.742 -5.129 1 93.06 88 GLU A CA 1
ATOM 694 C C . GLU A 1 88 ? 8.438 3.578 -4.371 1 93.06 88 GLU A C 1
ATOM 696 O O . GLU A 1 88 ? 9.516 3.629 -4.965 1 93.06 88 GLU A O 1
ATOM 701 N N . LEU A 1 89 ? 8.336 3.406 -3.121 1 96 89 LEU A N 1
ATOM 702 C CA . LEU A 1 89 ? 9.531 3.188 -2.309 1 96 89 LEU A CA 1
ATOM 703 C C . LEU A 1 89 ? 10.273 1.937 -2.762 1 96 89 LEU A C 1
ATOM 705 O O . LEU A 1 89 ? 11.5 1.965 -2.938 1 96 89 LEU A O 1
ATOM 709 N N . THR A 1 90 ? 9.555 0.872 -2.912 1 96.56 90 THR A N 1
ATOM 710 C CA . THR A 1 90 ? 10.156 -0.398 -3.301 1 96.56 90 THR A CA 1
ATOM 711 C C . THR A 1 90 ? 10.844 -0.278 -4.66 1 96.56 90 THR A C 1
ATOM 713 O O . THR A 1 90 ? 11.969 -0.751 -4.836 1 96.56 90 THR A O 1
ATOM 716 N N . LEU A 1 91 ? 10.188 0.391 -5.562 1 95.81 91 LEU A N 1
ATOM 717 C CA . LEU A 1 91 ? 10.797 0.634 -6.867 1 95.81 91 LEU A CA 1
ATOM 718 C C . LEU A 1 91 ? 12.094 1.424 -6.723 1 95.81 91 LEU A C 1
ATOM 720 O O . LEU A 1 91 ? 13.102 1.088 -7.344 1 95.81 91 LEU A O 1
ATOM 724 N N . GLY A 1 92 ? 12.078 2.449 -5.938 1 96 92 GLY A N 1
ATOM 725 C CA . GLY A 1 92 ? 13.266 3.244 -5.684 1 96 92 GLY A CA 1
ATOM 726 C C . GLY A 1 92 ? 14.406 2.439 -5.082 1 96 92 GLY A C 1
ATOM 727 O O . GLY A 1 92 ? 15.562 2.621 -5.453 1 96 92 GLY A O 1
ATOM 728 N N . LEU A 1 93 ? 14.062 1.572 -4.18 1 96.44 93 LEU A N 1
ATOM 729 C CA . LEU A 1 93 ? 15.07 0.735 -3.541 1 96.44 93 LEU A CA 1
ATOM 730 C C . LEU A 1 93 ? 15.719 -0.206 -4.551 1 96.44 93 LEU A C 1
ATOM 732 O O . LEU A 1 93 ? 16.938 -0.36 -4.57 1 96.44 93 LEU A O 1
ATOM 736 N N . ILE A 1 94 ? 14.93 -0.814 -5.375 1 97 94 ILE A N 1
ATOM 737 C CA . ILE A 1 94 ? 15.445 -1.728 -6.387 1 97 94 ILE A CA 1
ATOM 738 C C . ILE A 1 94 ? 16.391 -0.979 -7.316 1 97 94 ILE A C 1
ATOM 740 O O . ILE A 1 94 ? 17.484 -1.478 -7.641 1 97 94 ILE A O 1
ATOM 744 N N . HIS A 1 95 ? 15.992 0.191 -7.695 1 96.88 95 HIS A N 1
ATOM 745 C CA . HIS A 1 95 ? 16.844 1.014 -8.547 1 96.88 95 HIS A CA 1
ATOM 746 C C . HIS A 1 95 ? 18.156 1.352 -7.848 1 96.88 95 HIS A C 1
ATOM 748 O O . HIS A 1 95 ? 19.234 1.245 -8.445 1 96.88 95 HIS A O 1
ATOM 754 N N . SER A 1 96 ? 18.094 1.706 -6.641 1 97.62 96 SER A N 1
ATOM 755 C CA . SER A 1 96 ? 19.281 2.066 -5.879 1 97.62 96 SER A CA 1
ATOM 756 C C . SER A 1 96 ? 20.188 0.858 -5.668 1 97.62 96 SER A C 1
ATOM 758 O O . SER A 1 96 ? 21.422 0.984 -5.703 1 97.62 96 SER A O 1
ATOM 760 N N . ILE A 1 97 ? 19.641 -0.28 -5.434 1 97.44 97 ILE A N 1
ATOM 761 C CA . ILE A 1 97 ? 20.406 -1.508 -5.309 1 97.44 97 ILE A CA 1
ATOM 762 C C . ILE A 1 97 ? 21.156 -1.774 -6.613 1 97.44 97 ILE A C 1
ATOM 764 O O . ILE A 1 97 ? 22.359 -2.084 -6.594 1 97.44 97 ILE A O 1
ATOM 768 N N . ASN A 1 98 ? 20.422 -1.653 -7.691 1 97.5 98 ASN A N 1
ATOM 769 C CA . ASN A 1 98 ? 21.047 -1.863 -8.992 1 97.5 98 ASN A CA 1
ATOM 770 C C . ASN A 1 98 ? 22.188 -0.875 -9.234 1 97.5 98 ASN A C 1
ATOM 772 O O . ASN A 1 98 ? 23.234 -1.247 -9.766 1 97.5 98 ASN A O 1
ATOM 776 N N . GLU A 1 99 ? 21.984 0.345 -8.875 1 97.5 99 GLU A N 1
ATOM 777 C CA . GLU A 1 99 ? 23.016 1.369 -9.031 1 97.5 99 GLU A CA 1
ATOM 778 C C . GLU A 1 99 ? 24.234 1.083 -8.148 1 97.5 99 GLU A C 1
ATOM 780 O O . GLU A 1 99 ? 25.375 1.237 -8.578 1 97.5 99 GLU A O 1
ATOM 785 N N . ALA A 1 100 ? 24 0.61 -7.008 1 97.5 100 ALA A N 1
ATOM 786 C CA . ALA A 1 100 ? 25.062 0.426 -6.016 1 97.5 100 ALA A CA 1
ATOM 787 C C . ALA A 1 100 ? 25.797 -0.888 -6.246 1 97.5 100 ALA A C 1
ATOM 789 O O . ALA A 1 100 ? 27.016 -0.962 -6.059 1 97.5 100 ALA A O 1
ATOM 790 N N . PHE A 1 101 ? 25.031 -1.95 -6.652 1 97.5 101 PHE A N 1
ATOM 791 C CA . PHE A 1 101 ? 25.641 -3.275 -6.586 1 97.5 101 PHE A CA 1
ATOM 792 C C . PHE A 1 101 ? 25.422 -4.039 -7.887 1 97.5 101 PHE A C 1
ATOM 794 O O . PHE A 1 101 ? 25.797 -5.207 -8 1 97.5 101 PHE A O 1
ATOM 801 N N . GLY A 1 102 ? 24.734 -3.451 -8.812 1 97.19 102 GLY A N 1
ATOM 802 C CA . GLY A 1 102 ? 24.5 -4.059 -10.109 1 97.19 102 GLY A CA 1
ATOM 803 C C . GLY A 1 102 ? 23.469 -5.176 -10.07 1 97.19 102 GLY A C 1
ATOM 804 O O . GLY A 1 102 ? 22.844 -5.414 -9.031 1 97.19 102 GLY A O 1
ATOM 805 N N . GLN A 1 103 ? 23.328 -5.871 -11.227 1 96.62 103 GLN A N 1
ATOM 806 C CA . GLN A 1 103 ? 22.375 -6.969 -11.344 1 96.62 103 GLN A CA 1
ATOM 807 C C . GLN A 1 103 ? 22.719 -8.102 -10.383 1 96.62 103 GLN A C 1
ATOM 809 O O . GLN A 1 103 ? 21.812 -8.766 -9.859 1 96.62 103 GLN A O 1
ATOM 814 N N . GLU A 1 104 ? 23.953 -8.25 -10.156 1 97.25 104 GLU A N 1
ATOM 815 C CA . GLU A 1 104 ? 24.375 -9.281 -9.219 1 97.25 104 GLU A CA 1
ATOM 816 C C . GLU A 1 104 ? 23.844 -9 -7.812 1 97.25 104 GLU A C 1
ATOM 818 O O . GLU A 1 104 ? 23.484 -9.922 -7.082 1 97.25 104 GLU A O 1
ATOM 823 N N . GLY A 1 105 ? 23.859 -7.754 -7.438 1 97.38 105 GLY A N 1
ATOM 824 C CA . GLY A 1 105 ? 23.297 -7.367 -6.152 1 97.38 105 GLY A CA 1
ATOM 825 C C . GLY A 1 105 ? 21.812 -7.645 -6.039 1 97.38 105 GLY A C 1
ATOM 826 O O . GLY A 1 105 ? 21.344 -8.18 -5.027 1 97.38 105 GLY A O 1
ATOM 827 N N . ILE A 1 106 ? 21.094 -7.375 -7.074 1 97.75 106 ILE A N 1
ATOM 828 C CA . ILE A 1 106 ? 19.656 -7.641 -7.117 1 97.75 106 ILE A CA 1
ATOM 829 C C . ILE A 1 106 ? 19.406 -9.141 -6.969 1 97.75 106 ILE A C 1
ATOM 831 O O . ILE A 1 106 ? 18.594 -9.562 -6.145 1 97.75 106 ILE A O 1
ATOM 835 N N . ASP A 1 107 ? 20.156 -9.875 -7.738 1 97.69 107 ASP A N 1
ATOM 836 C CA . ASP A 1 107 ? 19.984 -11.328 -7.715 1 97.69 107 ASP A CA 1
ATOM 837 C C . ASP A 1 107 ? 20.266 -11.883 -6.32 1 97.69 107 ASP A C 1
ATOM 839 O O . ASP A 1 107 ? 19.547 -12.773 -5.852 1 97.69 107 ASP A O 1
ATOM 843 N N . ARG A 1 108 ? 21.25 -11.367 -5.727 1 97.94 108 ARG A N 1
ATOM 844 C CA . ARG A 1 108 ? 21.641 -11.828 -4.395 1 97.94 108 ARG A CA 1
ATOM 845 C C . ARG A 1 108 ? 20.547 -11.523 -3.379 1 97.94 108 ARG A C 1
ATOM 847 O O . ARG A 1 108 ? 20.188 -12.375 -2.561 1 97.94 108 ARG A O 1
ATOM 854 N N . ILE A 1 109 ? 20 -10.391 -3.428 1 98 109 ILE A N 1
ATOM 855 C CA . ILE A 1 109 ? 18.938 -9.977 -2.508 1 98 109 ILE A CA 1
ATOM 856 C C . ILE A 1 109 ? 17.688 -10.82 -2.736 1 98 109 ILE A C 1
ATOM 858 O O . ILE A 1 109 ? 17.062 -11.281 -1.782 1 98 109 ILE A O 1
ATOM 862 N N . LEU A 1 110 ? 17.344 -11 -3.98 1 97.94 110 LEU A N 1
ATOM 863 C CA . LEU A 1 110 ? 16.172 -11.789 -4.305 1 97.94 110 LEU A CA 1
ATOM 864 C C . LEU A 1 110 ? 16.344 -13.234 -3.836 1 97.94 110 LEU A C 1
ATOM 866 O O . LEU A 1 110 ? 15.375 -13.859 -3.379 1 97.94 110 LEU A O 1
ATOM 870 N N . ALA A 1 111 ? 17.562 -13.719 -3.973 1 98.06 111 ALA A N 1
ATOM 871 C CA . ALA A 1 111 ? 17.844 -15.086 -3.535 1 98.06 111 ALA A CA 1
ATOM 872 C C . ALA A 1 111 ? 17.672 -15.219 -2.025 1 98.06 111 ALA A C 1
ATOM 874 O O . ALA A 1 111 ? 17.094 -16.203 -1.546 1 98.06 111 ALA A O 1
ATOM 875 N N . LEU A 1 112 ? 18.156 -14.289 -1.314 1 98.06 112 LEU A N 1
ATOM 876 C CA . LEU A 1 112 ? 18.047 -14.305 0.141 1 98.06 112 LEU A CA 1
ATOM 877 C C . LEU A 1 112 ? 16.594 -14.195 0.58 1 98.06 112 LEU A C 1
ATOM 879 O O . LEU A 1 112 ? 16.141 -14.938 1.451 1 98.06 112 LEU A O 1
ATOM 883 N N . ARG A 1 113 ? 15.844 -13.297 0.021 1 96.81 113 ARG A N 1
ATOM 884 C CA . ARG A 1 113 ? 14.422 -13.133 0.326 1 96.81 113 ARG A CA 1
ATOM 885 C C . ARG A 1 113 ? 13.641 -14.406 0.025 1 96.81 113 ARG A C 1
ATOM 887 O O . ARG A 1 113 ? 12.766 -14.797 0.795 1 96.81 113 ARG A O 1
ATOM 894 N N . ASN A 1 114 ? 13.992 -14.961 -1.125 1 97.69 114 ASN A N 1
ATOM 895 C CA . ASN A 1 114 ? 13.312 -16.188 -1.534 1 97.69 114 ASN A CA 1
ATOM 896 C C . ASN A 1 114 ? 13.578 -17.328 -0.553 1 97.69 114 ASN A C 1
ATOM 898 O O . ASN A 1 114 ? 12.672 -18.109 -0.251 1 97.69 114 ASN A O 1
ATOM 902 N N . ARG A 1 115 ? 14.766 -17.453 -0.107 1 97.12 115 ARG A N 1
ATOM 903 C CA . ARG A 1 115 ? 15.125 -18.484 0.864 1 97.12 115 ARG A CA 1
ATOM 904 C C . ARG A 1 115 ? 14.305 -18.344 2.141 1 97.12 115 ARG A C 1
ATOM 906 O O . ARG A 1 115 ? 13.805 -19.328 2.682 1 97.12 115 ARG A O 1
ATOM 913 N N . GLN A 1 116 ? 14.18 -17.156 2.557 1 96.44 116 GLN A N 1
ATOM 914 C CA . GLN A 1 116 ? 13.391 -16.891 3.756 1 96.44 116 GLN A CA 1
ATOM 915 C C . GLN A 1 116 ? 11.922 -17.25 3.541 1 96.44 116 GLN A C 1
ATOM 917 O O . GLN A 1 116 ? 11.273 -17.812 4.43 1 96.44 116 GLN A O 1
ATOM 922 N N . GLN A 1 117 ? 11.391 -16.906 2.42 1 96.62 117 GLN A N 1
ATOM 923 C CA . GLN A 1 117 ? 10.008 -17.234 2.092 1 96.62 117 GLN A CA 1
ATOM 924 C C . GLN A 1 117 ? 9.797 -18.75 2.045 1 96.62 117 GLN A C 1
ATOM 926 O O . GLN A 1 117 ? 8.797 -19.25 2.564 1 96.62 117 GLN A O 1
ATOM 931 N N . ILE A 1 118 ? 10.758 -19.438 1.42 1 97.38 118 ILE A N 1
ATOM 932 C CA . ILE A 1 118 ? 10.68 -20.891 1.321 1 97.38 118 ILE A CA 1
ATOM 933 C C . ILE A 1 118 ? 10.656 -21.5 2.721 1 97.38 118 ILE A C 1
ATOM 935 O O . ILE A 1 118 ? 9.836 -22.375 3.006 1 97.38 118 ILE A O 1
ATOM 939 N N . GLU A 1 119 ? 11.492 -21 3.564 1 96.81 119 GLU A N 1
ATOM 940 C CA . GLU A 1 119 ? 11.539 -21.5 4.938 1 96.81 119 GLU A CA 1
ATOM 941 C C . GLU A 1 119 ? 10.195 -21.281 5.641 1 96.81 119 GLU A C 1
ATOM 943 O O . GLU A 1 119 ? 9.695 -22.188 6.316 1 96.81 119 GLU A O 1
ATOM 948 N N . ASN A 1 120 ? 9.656 -20.172 5.445 1 97.06 120 ASN A N 1
ATOM 949 C CA . ASN A 1 120 ? 8.375 -19.859 6.07 1 97.06 120 ASN A CA 1
ATOM 950 C C . ASN A 1 120 ? 7.258 -20.75 5.539 1 97.06 120 ASN A C 1
ATOM 952 O O . ASN A 1 120 ? 6.406 -21.203 6.305 1 97.06 120 ASN A O 1
ATOM 956 N N . TYR A 1 121 ? 7.223 -20.969 4.238 1 97.56 121 TYR A N 1
ATOM 957 C CA . TYR A 1 121 ? 6.207 -21.812 3.625 1 97.56 121 TYR A CA 1
ATOM 958 C C . TYR A 1 121 ? 6.34 -23.25 4.09 1 97.56 121 TYR A C 1
ATOM 960 O O . TYR A 1 121 ? 5.344 -23.906 4.402 1 97.56 121 TYR A O 1
ATOM 968 N N . CYS A 1 122 ? 7.551 -23.719 4.156 1 96.12 122 CYS A N 1
ATOM 969 C CA . CYS A 1 122 ? 7.809 -25.094 4.531 1 96.12 122 CYS A CA 1
ATOM 970 C C . CYS A 1 122 ? 7.34 -25.375 5.953 1 96.12 122 CYS A C 1
ATOM 972 O O . CYS A 1 122 ? 6.934 -26.5 6.27 1 96.12 122 CYS A O 1
ATOM 974 N N . LYS A 1 123 ? 7.355 -24.391 6.824 1 96.69 123 LYS A N 1
ATOM 975 C CA . LYS A 1 123 ? 6.848 -24.531 8.188 1 96.69 123 LYS A CA 1
ATOM 976 C C . LYS A 1 123 ? 5.336 -24.734 8.195 1 96.69 123 LYS A C 1
ATOM 978 O O . LYS A 1 123 ? 4.793 -25.375 9.094 1 96.69 123 LYS A O 1
ATOM 983 N N . GLN A 1 124 ? 4.688 -24.328 7.164 1 97.12 124 GLN A N 1
ATOM 984 C CA . GLN A 1 124 ? 3.23 -24.328 7.141 1 97.12 124 GLN A CA 1
ATOM 985 C C . GLN A 1 124 ? 2.699 -25.438 6.23 1 97.12 124 GLN A C 1
ATOM 987 O O . GLN A 1 124 ? 1.516 -25.781 6.281 1 97.12 124 GLN A O 1
ATOM 992 N N . ILE A 1 125 ? 3.566 -25.969 5.422 1 97.5 125 ILE A N 1
ATOM 993 C CA . ILE A 1 125 ? 3.178 -27 4.469 1 97.5 125 ILE A CA 1
ATOM 994 C C . ILE A 1 125 ? 3.982 -28.266 4.73 1 97.5 125 ILE A C 1
ATOM 996 O O . ILE A 1 125 ? 5.098 -28.422 4.227 1 97.5 125 ILE A O 1
ATOM 1000 N N . PRO A 1 126 ? 3.402 -29.219 5.367 1 94.19 126 PRO A N 1
ATOM 1001 C CA . PRO A 1 126 ? 4.125 -30.453 5.66 1 94.19 126 PRO A CA 1
ATOM 1002 C C . PRO A 1 126 ? 4.457 -31.25 4.402 1 94.19 126 PRO A C 1
ATOM 1004 O O . PRO A 1 126 ? 3.584 -31.484 3.562 1 94.19 126 PRO A O 1
ATOM 1007 N N . GLU A 1 127 ? 5.652 -31.734 4.359 1 89.75 127 GLU A N 1
ATOM 1008 C CA . GLU A 1 127 ? 6.125 -32.5 3.205 1 89.75 127 GLU A CA 1
ATOM 1009 C C . GLU A 1 127 ? 5.43 -33.875 3.121 1 89.75 127 GLU A C 1
ATOM 1011 O O . GLU A 1 127 ? 5.391 -34.469 2.053 1 89.75 127 GLU A O 1
ATOM 1016 N N . THR A 1 128 ? 4.945 -34.25 4.184 1 91.38 128 THR A N 1
ATOM 1017 C CA . THR A 1 128 ? 4.324 -35.594 4.254 1 91.38 128 THR A CA 1
ATOM 1018 C C . THR A 1 128 ? 2.914 -35.562 3.678 1 91.38 128 THR A C 1
ATOM 1020 O O . THR A 1 128 ? 2.32 -36.594 3.41 1 91.38 128 THR A O 1
ATOM 1023 N N . SER A 1 129 ? 2.395 -34.438 3.41 1 91.81 129 SER A N 1
ATOM 1024 C CA . SER A 1 129 ? 1.045 -34.312 2.869 1 91.81 129 SER A CA 1
ATOM 1025 C C . SER A 1 129 ? 1 -34.688 1.396 1 91.81 129 SER A C 1
ATOM 1027 O O . SER A 1 129 ? 2.027 -34.688 0.714 1 91.81 129 SER A O 1
ATOM 1029 N N . SER A 1 130 ? -0.211 -35.094 0.973 1 93.44 130 SER A N 1
ATOM 1030 C CA . SER A 1 130 ? -0.419 -35.375 -0.444 1 93.44 130 SER A CA 1
ATOM 1031 C C . SER A 1 130 ? -0.255 -34.125 -1.287 1 93.44 130 SER A C 1
ATOM 1033 O O . SER A 1 130 ? -0.33 -33 -0.768 1 93.44 130 SER A O 1
ATOM 1035 N N . LEU A 1 131 ? -0.045 -34.312 -2.564 1 93.44 131 LEU A N 1
ATOM 1036 C CA . LEU A 1 131 ? 0.152 -33.156 -3.457 1 93.44 131 LEU A CA 1
ATOM 1037 C C . LEU A 1 131 ? -1.068 -32.25 -3.453 1 93.44 131 LEU A C 1
ATOM 1039 O O . LEU A 1 131 ? -0.936 -31.031 -3.318 1 93.44 131 LEU A O 1
ATOM 1043 N N . PRO A 1 132 ? -2.312 -32.844 -3.537 1 94.69 132 PRO A N 1
ATOM 1044 C CA . PRO A 1 132 ? -3.48 -31.953 -3.494 1 94.69 132 PRO A CA 1
ATOM 1045 C C . PRO A 1 132 ? -3.555 -31.141 -2.211 1 94.69 132 PRO A C 1
ATOM 1047 O O . PRO A 1 132 ? -3.896 -29.953 -2.25 1 94.69 132 PRO A O 1
ATOM 1050 N N . LYS A 1 133 ? -3.25 -31.734 -1.159 1 96.19 133 LYS A N 1
ATOM 1051 C CA . LYS A 1 133 ? -3.299 -31.031 0.12 1 96.19 133 LYS A CA 1
ATOM 1052 C C . LYS A 1 133 ? -2.229 -29.938 0.191 1 96.19 133 LYS A C 1
ATOM 1054 O O . LYS A 1 133 ? -2.484 -28.844 0.688 1 96.19 133 LYS A O 1
ATOM 1059 N N . ARG A 1 134 ? -1.005 -30.203 -0.222 1 97 134 ARG A N 1
ATOM 1060 C CA . ARG A 1 134 ? 0.057 -29.203 -0.252 1 97 134 ARG A CA 1
ATOM 1061 C C . ARG A 1 134 ? -0.331 -28.016 -1.132 1 97 134 ARG A C 1
ATOM 1063 O O . ARG A 1 134 ? -0.061 -26.859 -0.785 1 97 134 ARG A O 1
ATOM 1070 N N . LEU A 1 135 ? -0.963 -28.312 -2.197 1 97.56 135 LEU A N 1
ATOM 1071 C CA . LEU A 1 135 ? -1.397 -27.266 -3.115 1 97.56 135 LEU A CA 1
ATOM 1072 C C . LEU A 1 135 ? -2.471 -26.391 -2.473 1 97.56 135 LEU A C 1
ATOM 1074 O O . LEU A 1 135 ? -2.473 -25.172 -2.65 1 97.56 135 LEU A O 1
ATOM 1078 N N . GLU A 1 136 ? -3.328 -27 -1.798 1 97.44 136 GLU A N 1
ATOM 1079 C CA . GLU A 1 136 ? -4.371 -26.266 -1.094 1 97.44 136 GLU A CA 1
ATOM 1080 C C . GLU A 1 136 ? -3.773 -25.312 -0.055 1 97.44 136 GLU A C 1
ATOM 1082 O O . GLU A 1 136 ? -4.176 -24.156 0.043 1 97.44 136 GLU A O 1
ATOM 1087 N N . LEU A 1 137 ? -2.883 -25.797 0.666 1 98 137 LEU A N 1
ATOM 1088 C CA . LEU A 1 137 ? -2.217 -24.984 1.676 1 98 137 LEU A CA 1
ATOM 1089 C C . LEU A 1 137 ? -1.423 -23.844 1.026 1 98 137 LEU A C 1
ATOM 1091 O O . LEU A 1 137 ? -1.423 -22.719 1.521 1 98 137 LEU A O 1
ATOM 1095 N N . LEU A 1 138 ? -0.769 -24.203 -0.044 1 98.25 138 LEU A N 1
ATOM 1096 C CA . LEU A 1 138 ? -0.04 -23.188 -0.798 1 98.25 138 LEU A CA 1
ATOM 1097 C C . LEU A 1 138 ? -0.976 -22.078 -1.256 1 98.25 138 LEU A C 1
ATOM 1099 O O . LEU A 1 138 ? -0.676 -20.89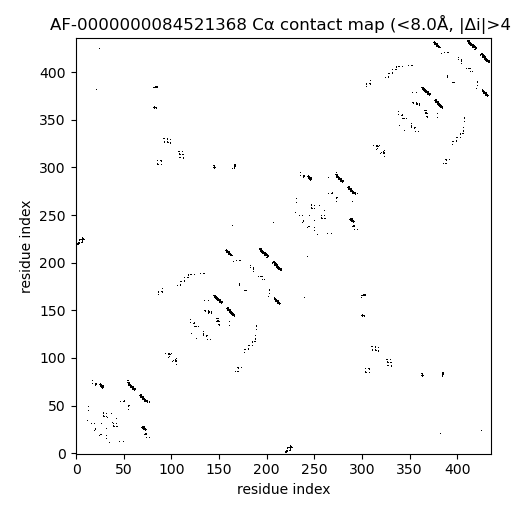1 -1.077 1 98.25 138 LEU A O 1
ATOM 1103 N N . ALA A 1 139 ? -2.082 -22.438 -1.795 1 98.31 139 ALA A N 1
ATOM 1104 C CA . ALA A 1 139 ? -3.053 -21.453 -2.266 1 98.31 139 ALA A CA 1
ATOM 1105 C C . ALA A 1 139 ? -3.561 -20.594 -1.116 1 98.31 139 ALA A C 1
ATOM 1107 O O . ALA A 1 139 ? -3.785 -19.391 -1.286 1 98.31 139 ALA A O 1
ATOM 1108 N N . GLU A 1 140 ? -3.723 -21.172 -0.003 1 98.06 140 GLU A N 1
ATOM 1109 C CA . GLU A 1 140 ? -4.172 -20.438 1.176 1 98.06 140 GLU A CA 1
ATOM 1110 C C . GLU A 1 140 ? -3.141 -19.391 1.597 1 98.06 140 GLU A C 1
ATOM 1112 O O . GLU A 1 140 ? -3.49 -18.234 1.87 1 98.06 140 GLU A O 1
ATOM 1117 N N . ILE A 1 141 ? -1.916 -19.797 1.685 1 97.94 141 ILE A N 1
ATOM 1118 C CA . ILE A 1 141 ? -0.843 -18.875 2.066 1 97.94 141 ILE A CA 1
ATOM 1119 C C . ILE A 1 141 ? -0.749 -17.734 1.053 1 97.94 141 ILE A C 1
ATOM 1121 O O . ILE A 1 141 ? -0.687 -16.562 1.432 1 97.94 141 ILE A O 1
ATOM 1125 N N . ARG A 1 142 ? -0.779 -18.125 -0.215 1 97.94 142 ARG A N 1
ATOM 1126 C CA . ARG A 1 142 ? -0.693 -17.125 -1.276 1 97.94 142 ARG A CA 1
ATOM 1127 C C . ARG A 1 142 ? -1.882 -16.172 -1.229 1 97.94 142 ARG A C 1
ATOM 1129 O O . ARG A 1 142 ? -1.729 -14.969 -1.446 1 97.94 142 ARG A O 1
ATOM 1136 N N . THR A 1 143 ? -3.025 -16.672 -0.899 1 96.88 143 THR A N 1
ATOM 1137 C CA . THR A 1 143 ? -4.215 -15.836 -0.76 1 96.88 143 THR A CA 1
ATOM 1138 C C . THR A 1 143 ? -4.062 -14.867 0.409 1 96.88 143 THR A C 1
ATOM 1140 O O . THR A 1 143 ? -4.387 -13.688 0.287 1 96.88 143 THR A O 1
ATOM 1143 N N . LYS A 1 144 ? -3.541 -15.344 1.441 1 95.56 144 LYS A N 1
ATOM 1144 C CA . LYS A 1 144 ? -3.309 -14.5 2.609 1 95.56 144 LYS A CA 1
ATOM 1145 C C . LYS A 1 144 ? -2.33 -13.375 2.287 1 95.56 144 LYS A C 1
ATOM 1147 O O . LYS A 1 144 ? -2.449 -12.266 2.818 1 95.56 144 LYS A O 1
ATOM 1152 N N . GLU A 1 145 ? -1.453 -13.656 1.405 1 95.62 145 GLU A N 1
ATOM 1153 C CA . GLU A 1 145 ? -0.449 -12.672 1.018 1 95.62 145 GLU A CA 1
ATOM 1154 C C . GLU A 1 145 ? -0.977 -11.75 -0.075 1 95.62 145 GLU A C 1
ATOM 1156 O O . GLU A 1 145 ? -0.29 -10.812 -0.488 1 95.62 145 GLU A O 1
ATOM 1161 N N . GLY A 1 146 ? -2.174 -12.062 -0.584 1 95.06 146 GLY A N 1
ATOM 1162 C CA . GLY A 1 146 ? -2.844 -11.102 -1.444 1 95.06 146 GLY A CA 1
ATOM 1163 C C . GLY A 1 146 ? -2.93 -11.547 -2.891 1 95.06 146 GLY A C 1
ATOM 1164 O O . GLY A 1 146 ? -3.473 -10.836 -3.736 1 95.06 146 GLY A O 1
ATOM 1165 N N . TYR A 1 147 ? -2.518 -12.742 -3.275 1 97 147 TYR A N 1
ATOM 1166 C CA . TYR A 1 147 ? -2.398 -13.156 -4.668 1 97 147 TYR A CA 1
ATOM 1167 C C . TYR A 1 147 ? -3.73 -13.68 -5.195 1 97 147 TYR A C 1
ATOM 1169 O O . TYR A 1 147 ? -3.873 -13.938 -6.391 1 97 147 TYR A O 1
ATOM 1177 N N . MET A 1 148 ? -4.734 -13.867 -4.273 1 96 148 MET A N 1
ATOM 1178 C CA . MET A 1 148 ? -6.016 -14.438 -4.68 1 96 148 MET A CA 1
ATOM 1179 C C . MET A 1 148 ? -5.805 -15.742 -5.445 1 96 148 MET A C 1
ATOM 1181 O O . MET A 1 148 ? -6.199 -15.852 -6.605 1 96 148 MET A O 1
ATOM 1185 N N . ALA A 1 149 ? -5.398 -16.703 -4.746 1 97.81 149 ALA A N 1
ATOM 1186 C CA . ALA A 1 149 ? -4.93 -17.953 -5.363 1 97.81 149 ALA A CA 1
ATOM 1187 C C . ALA A 1 149 ? -5.973 -19.047 -5.23 1 97.81 149 ALA A C 1
ATOM 1189 O O . ALA A 1 149 ? -6.73 -19.094 -4.258 1 97.81 149 ALA A O 1
ATOM 1190 N N . GLU A 1 150 ? -6.031 -19.891 -6.141 1 97.5 150 GLU A N 1
ATOM 1191 C CA . GLU A 1 150 ? -6.891 -21.078 -6.09 1 97.5 150 GLU A CA 1
ATOM 1192 C C . GLU A 1 150 ? -6.281 -22.234 -6.867 1 97.5 150 GLU A C 1
ATOM 1194 O O . GLU A 1 150 ? -5.398 -22.031 -7.703 1 97.5 150 GLU A O 1
ATOM 1199 N N . ILE A 1 151 ? -6.758 -23.422 -6.555 1 98.12 151 ILE A N 1
ATOM 1200 C CA . ILE A 1 151 ? -6.301 -24.641 -7.227 1 98.12 151 ILE A CA 1
ATOM 1201 C C . ILE A 1 151 ? -7.441 -25.234 -8.047 1 98.12 151 ILE A C 1
ATOM 1203 O O . ILE A 1 151 ? -8.578 -25.297 -7.578 1 98.12 151 ILE A O 1
ATOM 1207 N N . GLN A 1 152 ? -7.137 -25.594 -9.234 1 96.88 152 GLN A N 1
ATOM 1208 C CA . GLN A 1 152 ? -8.07 -26.312 -10.094 1 96.88 152 GLN A CA 1
ATOM 1209 C C . GLN A 1 152 ? -7.492 -27.656 -10.531 1 96.88 152 GLN A C 1
ATOM 1211 O O . GLN A 1 152 ? -6.359 -27.719 -11.008 1 96.88 152 GLN A O 1
ATOM 1216 N N . GLN A 1 153 ? -8.281 -28.625 -10.367 1 94.69 153 GLN A N 1
ATOM 1217 C CA . GLN A 1 153 ? -7.871 -29.922 -10.875 1 94.69 153 GLN A CA 1
ATOM 1218 C C . GLN A 1 153 ? -8.125 -30.031 -12.375 1 94.69 153 GLN A C 1
ATOM 1220 O O . GLN A 1 153 ? -9.172 -29.609 -12.867 1 94.69 153 GLN A O 1
ATOM 1225 N N . GLN A 1 154 ? -7.145 -30.422 -13.031 1 93 154 GLN A N 1
ATOM 1226 C CA . GLN A 1 154 ? -7.254 -30.578 -14.477 1 93 154 GLN A CA 1
ATOM 1227 C C . GLN A 1 154 ? -7.449 -32.031 -14.852 1 93 154 GLN A C 1
ATOM 1229 O O . GLN A 1 154 ? -7.324 -32.938 -14.008 1 93 154 GLN A O 1
ATOM 1234 N N . GLU A 1 155 ? -7.773 -32.125 -16.188 1 86.31 155 GLU A N 1
ATOM 1235 C CA . GLU A 1 155 ? -7.852 -33.5 -16.719 1 86.31 155 GLU A CA 1
ATOM 1236 C C . GLU A 1 155 ? -6.477 -34.156 -16.734 1 86.31 155 GLU A C 1
ATOM 1238 O O . GLU A 1 155 ? -5.461 -33.5 -16.953 1 86.31 155 GLU A O 1
ATOM 1243 N N . GLY A 1 156 ? -6.34 -35.531 -16.469 1 85.88 156 GLY A N 1
ATOM 1244 C CA . GLY A 1 156 ? -5.078 -36.25 -16.531 1 85.88 156 GLY A CA 1
ATOM 1245 C C . GLY A 1 156 ? -4.312 -36.219 -15.219 1 85.88 156 GLY A C 1
ATOM 1246 O O . GLY A 1 156 ? -3.178 -36.688 -15.148 1 85.88 156 GLY A O 1
ATOM 1247 N N . GLY A 1 157 ? -4.898 -35.594 -14.203 1 86.06 157 GLY A N 1
ATOM 1248 C CA . GLY A 1 157 ? -4.289 -35.625 -12.883 1 86.06 157 GLY A CA 1
ATOM 1249 C C . GLY A 1 157 ? -3.467 -34.375 -12.57 1 86.06 157 GLY A C 1
ATOM 1250 O O . GLY A 1 157 ? -2.965 -34.25 -11.453 1 86.06 157 GLY A O 1
ATOM 1251 N N . ASP A 1 158 ? -3.34 -33.5 -13.57 1 93.19 158 ASP A N 1
ATOM 1252 C CA . ASP A 1 158 ? -2.59 -32.281 -13.352 1 93.19 158 ASP A CA 1
ATOM 1253 C C . ASP A 1 158 ? -3.42 -31.266 -12.57 1 93.19 158 ASP A C 1
ATOM 1255 O O . ASP A 1 158 ? -4.621 -31.469 -12.367 1 93.19 158 ASP A O 1
ATOM 1259 N N . PHE A 1 159 ? -2.678 -30.328 -12.008 1 97.44 159 PHE A N 1
ATOM 1260 C CA . PHE A 1 159 ? -3.322 -29.234 -11.305 1 97.44 159 PHE A CA 1
ATOM 1261 C C . PHE A 1 159 ? -2.969 -27.891 -11.953 1 97.44 159 PHE A C 1
ATOM 1263 O O . PHE A 1 159 ? -1.965 -27.797 -12.656 1 97.44 159 PHE A O 1
ATOM 1270 N N . LEU A 1 160 ? -3.844 -26.984 -11.727 1 98 160 LEU A N 1
ATOM 1271 C CA . LEU A 1 160 ? -3.576 -25.594 -12.086 1 98 160 LEU A CA 1
ATOM 1272 C C . LEU A 1 160 ? -3.639 -24.703 -10.852 1 98 160 LEU A C 1
ATOM 1274 O O . LEU A 1 160 ? -4.66 -24.656 -10.164 1 98 160 LEU A O 1
ATOM 1278 N N . LEU A 1 161 ? -2.545 -24.141 -10.539 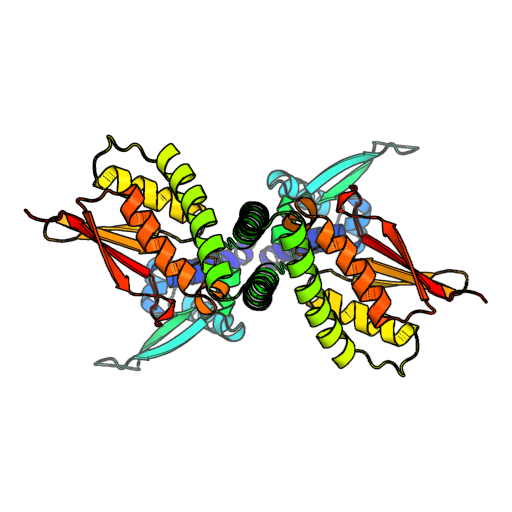1 98.31 161 LEU A N 1
ATOM 1279 C CA . LEU A 1 161 ? -2.523 -23.078 -9.539 1 98.31 161 LEU A CA 1
ATOM 1280 C C . LEU A 1 161 ? -2.754 -21.719 -10.18 1 98.31 161 LEU A C 1
ATOM 1282 O O . LEU A 1 161 ? -1.98 -21.297 -11.047 1 98.31 161 LEU A O 1
ATOM 1286 N N . ILE A 1 162 ? -3.76 -21.031 -9.695 1 98.06 162 ILE A N 1
ATOM 1287 C CA . ILE A 1 162 ? -4.152 -19.766 -10.312 1 98.06 162 ILE A CA 1
ATOM 1288 C C . ILE A 1 162 ? -4.016 -18.625 -9.297 1 98.06 162 ILE A C 1
ATOM 1290 O O . ILE A 1 162 ? -4.477 -18.734 -8.164 1 98.06 162 ILE A O 1
ATOM 1294 N N . GLU A 1 163 ? -3.371 -17.609 -9.711 1 97.62 163 GLU A N 1
ATOM 1295 C CA . GLU A 1 163 ? -3.307 -16.344 -8.969 1 97.62 163 GLU A CA 1
ATOM 1296 C C . GLU A 1 163 ? -3.963 -15.211 -9.75 1 97.62 163 GLU A C 1
ATOM 1298 O O . GLU A 1 163 ? -3.422 -14.75 -10.758 1 97.62 163 GLU A O 1
ATOM 1303 N N . LYS A 1 164 ? -4.945 -14.648 -9.188 1 95.44 164 LYS A N 1
ATOM 1304 C CA . LYS A 1 164 ? -5.781 -13.703 -9.938 1 95.44 164 LYS A CA 1
ATOM 1305 C C . LYS A 1 164 ? -5.379 -12.266 -9.641 1 95.44 164 LYS A C 1
ATOM 1307 O O . LYS A 1 164 ? -5.895 -11.328 -10.258 1 95.44 164 LYS A O 1
ATOM 1312 N N . HIS A 1 165 ? -4.465 -12.133 -8.805 1 94.88 165 HIS A N 1
ATOM 1313 C CA . HIS A 1 165 ? -3.934 -10.828 -8.438 1 94.88 165 HIS A CA 1
ATOM 1314 C C . HIS A 1 165 ? -2.459 -10.922 -8.055 1 94.88 165 HIS A C 1
ATOM 1316 O O . HIS A 1 165 ? -2.021 -11.93 -7.496 1 94.88 165 HIS A O 1
ATOM 1322 N N . CYS A 1 166 ? -1.746 -9.969 -8.414 1 95.69 166 CYS A N 1
ATOM 1323 C CA . CYS A 1 166 ? -0.365 -9.836 -7.961 1 95.69 166 CYS A CA 1
ATOM 1324 C C . CYS A 1 166 ? -0.199 -8.609 -7.062 1 95.69 166 CYS A C 1
ATOM 1326 O O . CYS A 1 166 ? -0.21 -7.477 -7.543 1 95.69 166 CYS A O 1
ATOM 1328 N N . PRO A 1 167 ? 0.043 -8.82 -5.789 1 95.12 167 PRO A N 1
ATOM 1329 C CA . PRO A 1 167 ? 0.141 -7.707 -4.844 1 95.12 167 PRO A CA 1
ATOM 1330 C C . PRO A 1 167 ? 1.444 -6.922 -4.988 1 95.12 167 PRO A C 1
ATOM 1332 O O . PRO A 1 167 ? 1.644 -5.918 -4.297 1 95.12 167 PRO A O 1
ATOM 1335 N N . ILE A 1 168 ? 2.336 -7.328 -5.836 1 95.88 168 ILE A N 1
ATOM 1336 C CA . ILE A 1 168 ? 3.613 -6.648 -6.02 1 95.88 168 ILE A CA 1
ATOM 1337 C C . ILE A 1 168 ? 3.867 -6.418 -7.508 1 95.88 168 ILE A C 1
ATOM 1339 O O . ILE A 1 168 ? 5.012 -6.457 -7.961 1 95.88 168 ILE A O 1
ATOM 1343 N N . CYS A 1 169 ? 2.875 -6.246 -8.289 1 93.06 169 CYS A N 1
ATOM 1344 C CA . CYS A 1 169 ? 2.916 -6.25 -9.742 1 93.06 169 CYS A CA 1
ATOM 1345 C C . CYS A 1 169 ? 3.814 -5.133 -10.266 1 93.06 169 CYS A C 1
ATOM 1347 O O . CYS A 1 169 ? 4.602 -5.344 -11.195 1 93.06 169 CYS A O 1
ATOM 1349 N N . VAL A 1 170 ? 3.723 -3.979 -9.742 1 91.62 170 VAL A N 1
ATOM 1350 C CA . VAL A 1 170 ? 4.473 -2.828 -10.234 1 91.62 170 VAL A CA 1
ATOM 1351 C C . VAL A 1 170 ? 5.973 -3.1 -10.125 1 91.62 170 VAL A C 1
ATOM 1353 O O . VAL A 1 170 ? 6.723 -2.857 -11.07 1 91.62 170 VAL A O 1
ATOM 1356 N N . VAL A 1 171 ? 6.379 -3.615 -9.055 1 95.31 171 VAL A N 1
ATOM 1357 C CA . VAL A 1 171 ? 7.797 -3.881 -8.844 1 95.31 171 VAL A CA 1
ATOM 1358 C C . VAL A 1 171 ? 8.227 -5.098 -9.656 1 95.31 171 VAL A C 1
ATOM 1360 O O . VAL A 1 171 ? 9.336 -5.133 -10.195 1 95.31 171 VAL A O 1
ATOM 1363 N N . ALA A 1 172 ? 7.344 -6.129 -9.727 1 95.69 172 ALA A N 1
ATOM 1364 C CA . ALA A 1 172 ? 7.648 -7.305 -10.531 1 95.69 172 ALA A CA 1
ATOM 1365 C C . ALA A 1 172 ? 7.844 -6.93 -12 1 95.69 172 ALA A C 1
ATOM 1367 O O . ALA A 1 172 ? 8.648 -7.543 -12.703 1 95.69 172 ALA A O 1
ATOM 1368 N N . THR A 1 173 ? 7.113 -5.953 -12.484 1 94.12 173 THR A N 1
ATOM 1369 C CA . THR A 1 173 ? 7.246 -5.461 -13.852 1 94.12 173 THR A CA 1
ATOM 1370 C C . THR A 1 173 ? 8.625 -4.84 -14.062 1 94.12 173 THR A C 1
ATOM 1372 O O . THR A 1 173 ? 9.242 -5.039 -15.117 1 94.12 173 THR A O 1
ATOM 1375 N N . ALA A 1 174 ? 9.094 -4.145 -13.086 1 93.81 174 ALA A N 1
ATOM 1376 C CA . ALA A 1 174 ? 10.391 -3.488 -13.172 1 93.81 174 ALA A CA 1
ATOM 1377 C C . ALA A 1 174 ? 11.523 -4.484 -12.922 1 93.81 174 ALA A C 1
ATOM 1379 O O . ALA A 1 174 ? 12.656 -4.262 -13.359 1 93.81 174 ALA A O 1
ATOM 1380 N N . CYS A 1 175 ? 11.258 -5.543 -12.312 1 96.62 175 CYS A N 1
ATOM 1381 C CA . CYS A 1 175 ? 12.234 -6.574 -11.984 1 96.62 175 CYS A CA 1
ATOM 1382 C C . CYS A 1 175 ? 11.609 -7.961 -12.07 1 96.62 175 CYS A C 1
ATOM 1384 O O . CYS A 1 175 ? 11.125 -8.492 -11.07 1 96.62 175 CYS A O 1
ATOM 1386 N N . THR A 1 176 ? 11.82 -8.625 -13.125 1 95.12 176 THR A N 1
ATOM 1387 C CA . THR A 1 176 ? 11.164 -9.891 -13.406 1 95.12 176 THR A CA 1
ATOM 1388 C C . THR A 1 176 ? 11.758 -11.008 -12.555 1 95.12 176 THR A C 1
ATOM 1390 O O . THR A 1 176 ? 11.188 -12.102 -12.461 1 95.12 176 THR A O 1
ATOM 1393 N N . GLY A 1 177 ? 12.82 -10.711 -11.891 1 96.62 177 GLY A N 1
ATOM 1394 C CA . GLY A 1 177 ? 13.422 -11.672 -10.969 1 96.62 177 GLY A CA 1
ATOM 1395 C C . GLY A 1 177 ? 12.477 -12.117 -9.875 1 96.62 177 GLY A C 1
ATOM 1396 O O . GLY A 1 177 ? 12.578 -13.242 -9.375 1 96.62 177 GLY A O 1
ATOM 1397 N N . PHE A 1 178 ? 11.578 -11.312 -9.5 1 97.62 178 PHE A N 1
ATOM 1398 C CA . PHE A 1 178 ? 10.586 -11.68 -8.492 1 97.62 178 PHE A CA 1
ATOM 1399 C C . PHE A 1 178 ? 9.75 -12.859 -8.969 1 97.62 178 PHE A C 1
ATOM 1401 O O . PHE A 1 178 ? 9.484 -13.789 -8.203 1 97.62 178 PHE A O 1
ATOM 1408 N N . CYS A 1 179 ? 9.352 -12.805 -10.219 1 97.94 179 CYS A N 1
ATOM 1409 C CA . CYS A 1 179 ? 8.516 -13.859 -10.773 1 97.94 179 CYS A CA 1
ATOM 1410 C C . CYS A 1 179 ? 9.312 -15.141 -10.969 1 97.94 179 CYS A C 1
ATOM 1412 O O . CYS A 1 179 ? 8.789 -16.234 -10.773 1 97.94 179 CYS A O 1
ATOM 1414 N N . SER A 1 180 ? 10.562 -14.984 -11.398 1 97 180 SER A N 1
ATOM 1415 C CA . SER A 1 180 ? 11.398 -16.172 -11.555 1 97 180 SER A CA 1
ATOM 1416 C C . SER A 1 180 ? 11.633 -16.859 -10.211 1 97 180 SER A C 1
ATOM 1418 O O . SER A 1 180 ? 11.594 -18.094 -10.125 1 97 180 SER A O 1
ATOM 1420 N N . LYS A 1 181 ? 11.867 -16.094 -9.227 1 97.44 181 LYS A N 1
ATOM 1421 C CA . LYS A 1 181 ? 12.086 -16.641 -7.895 1 97.44 181 LYS A CA 1
ATOM 1422 C C . LYS A 1 181 ? 10.82 -17.297 -7.359 1 97.44 181 LYS A C 1
ATOM 1424 O O . LYS A 1 181 ? 10.891 -18.281 -6.621 1 97.44 181 LYS A O 1
ATOM 1429 N N . GLU A 1 182 ? 9.695 -16.734 -7.711 1 97.12 182 GLU A N 1
ATOM 1430 C CA . GLU A 1 182 ? 8.422 -17.344 -7.336 1 97.12 182 GLU A CA 1
ATOM 1431 C C . GLU A 1 182 ? 8.328 -18.781 -7.852 1 97.12 182 GLU A C 1
ATOM 1433 O O . GLU A 1 182 ? 7.922 -19.688 -7.117 1 97.12 182 GLU A O 1
ATOM 1438 N N . LEU A 1 183 ? 8.719 -19.047 -9.102 1 96.62 183 LEU A N 1
ATOM 1439 C CA . LEU A 1 183 ? 8.711 -20.375 -9.688 1 96.62 183 LEU A CA 1
ATOM 1440 C C . LEU A 1 183 ? 9.648 -21.312 -8.922 1 96.62 183 LEU A C 1
ATOM 1442 O O . LEU A 1 183 ? 9.297 -22.453 -8.633 1 96.62 183 LEU A O 1
ATOM 1446 N N . GLU A 1 184 ? 10.781 -20.797 -8.625 1 96.38 184 GLU A N 1
ATOM 1447 C CA . GLU A 1 184 ? 11.75 -21.562 -7.852 1 96.38 184 GLU A CA 1
ATOM 1448 C C . GLU A 1 184 ? 11.188 -21.938 -6.477 1 96.38 184 GLU A C 1
ATOM 1450 O O . GLU A 1 184 ? 11.383 -23.047 -6.004 1 96.38 184 GLU A O 1
ATOM 1455 N N . MET A 1 185 ? 10.531 -21.016 -5.898 1 97.62 185 MET A N 1
ATOM 1456 C CA . MET A 1 185 ? 9.93 -21.234 -4.586 1 97.62 185 MET A CA 1
ATOM 1457 C C . MET A 1 185 ? 8.875 -22.344 -4.652 1 97.62 185 MET A C 1
ATOM 1459 O O . MET A 1 185 ? 8.875 -23.25 -3.82 1 97.62 185 MET A O 1
ATOM 1463 N N . PHE A 1 186 ? 8.016 -22.266 -5.617 1 98.06 186 PHE A N 1
ATOM 1464 C CA . PHE A 1 186 ? 6.992 -23.297 -5.773 1 98.06 186 PHE A CA 1
ATOM 1465 C C . PHE A 1 186 ? 7.633 -24.672 -5.934 1 98.06 186 PHE A C 1
ATOM 1467 O O . PHE A 1 186 ? 7.195 -25.641 -5.312 1 98.06 186 PHE A O 1
ATOM 1474 N N . GLN A 1 187 ? 8.68 -24.688 -6.742 1 96.44 187 GLN A N 1
ATOM 1475 C CA . GLN A 1 187 ? 9.391 -25.953 -6.977 1 96.44 187 GLN A CA 1
ATOM 1476 C C . GLN A 1 187 ? 9.961 -26.516 -5.68 1 96.44 187 GLN A C 1
ATOM 1478 O O . GLN A 1 187 ? 9.852 -27.703 -5.41 1 96.44 187 GLN A O 1
ATOM 1483 N N . SER A 1 188 ? 10.516 -25.688 -4.938 1 95.94 188 SER A N 1
ATOM 1484 C CA . SER A 1 188 ? 11.117 -26.094 -3.676 1 95.94 188 SER A CA 1
ATOM 1485 C C . SER A 1 188 ? 10.07 -26.609 -2.699 1 95.94 188 SER A C 1
ATOM 1487 O O . SER A 1 188 ? 10.305 -27.578 -1.977 1 95.94 188 SER A O 1
ATOM 1489 N N . ILE A 1 189 ? 8.93 -26 -2.707 1 96.56 189 ILE A N 1
ATOM 1490 C CA . ILE A 1 189 ? 7.867 -26.328 -1.764 1 96.56 189 ILE A CA 1
ATOM 1491 C C . ILE A 1 189 ? 7.176 -27.625 -2.189 1 96.56 189 ILE A C 1
ATOM 1493 O O . ILE A 1 189 ? 6.848 -28.453 -1.35 1 96.56 189 ILE A O 1
ATOM 1497 N N . LEU A 1 190 ? 6.984 -27.812 -3.471 1 95.75 190 LEU A N 1
ATOM 1498 C CA . LEU A 1 190 ? 6.176 -28.922 -3.963 1 95.75 190 LEU A CA 1
ATOM 1499 C C . LEU A 1 190 ? 7.035 -30.141 -4.219 1 95.75 190 LEU A C 1
ATOM 1501 O O . LEU A 1 190 ? 6.527 -31.266 -4.242 1 95.75 190 LEU A O 1
ATOM 1505 N N . GLY A 1 191 ? 8.297 -29.922 -4.43 1 93.38 191 GLY A N 1
ATOM 1506 C CA . GLY A 1 191 ? 9.188 -31.062 -4.562 1 93.38 191 GLY A CA 1
ATOM 1507 C C . GLY A 1 191 ? 9.836 -31.156 -5.93 1 93.38 191 GLY A C 1
ATOM 1508 O O . GLY A 1 191 ? 9.305 -30.625 -6.91 1 93.38 191 GLY A O 1
ATOM 1509 N N . SER A 1 192 ? 10.891 -31.938 -6.023 1 91.19 192 SER A N 1
ATOM 1510 C CA . SER A 1 192 ? 11.68 -32.062 -7.246 1 91.19 192 SER A CA 1
ATOM 1511 C C . SER A 1 192 ? 11.031 -33 -8.234 1 91.19 192 SER A C 1
ATOM 1513 O O . SER A 1 192 ? 11.359 -33 -9.422 1 91.19 192 SER A O 1
ATOM 1515 N N . ASP A 1 193 ? 10.164 -33.781 -7.852 1 92.25 193 ASP A N 1
ATOM 1516 C CA . ASP A 1 193 ? 9.492 -34.75 -8.719 1 92.25 193 ASP A CA 1
ATOM 1517 C C . ASP A 1 193 ? 8.258 -34.125 -9.367 1 92.25 193 ASP A C 1
ATOM 1519 O O . ASP A 1 193 ? 7.492 -34.812 -10.047 1 92.25 193 ASP A O 1
ATOM 1523 N N . ILE A 1 194 ? 8.133 -32.906 -9.203 1 94.62 194 ILE A N 1
ATOM 1524 C CA . ILE A 1 194 ? 6.973 -32.188 -9.719 1 94.62 194 ILE A CA 1
ATOM 1525 C C . ILE A 1 194 ? 7.41 -31.234 -10.836 1 94.62 194 ILE A C 1
ATOM 1527 O O . ILE A 1 194 ? 8.461 -30.594 -10.742 1 94.62 194 ILE A O 1
ATOM 1531 N N . THR A 1 195 ? 6.621 -31.219 -11.891 1 95.44 195 THR A N 1
ATOM 1532 C CA . THR A 1 195 ? 6.836 -30.25 -12.953 1 95.44 195 THR A CA 1
ATOM 1533 C C . THR A 1 195 ? 5.941 -29.031 -12.75 1 95.44 195 THR A C 1
ATOM 1535 O O . THR A 1 195 ? 4.773 -29.156 -12.375 1 95.44 195 THR A O 1
ATOM 1538 N N . ILE A 1 196 ? 6.523 -27.844 -12.93 1 97.31 196 ILE A N 1
ATOM 1539 C CA . ILE A 1 196 ? 5.785 -26.594 -12.812 1 97.31 196 ILE A CA 1
ATOM 1540 C C . ILE A 1 196 ? 6.047 -25.719 -14.031 1 97.31 196 ILE A C 1
ATOM 1542 O O . ILE A 1 196 ? 7.203 -25.438 -14.375 1 97.31 196 ILE A O 1
ATOM 1546 N N . GLU A 1 197 ? 4.957 -25.328 -14.688 1 97 197 GLU A N 1
ATOM 1547 C CA . GLU A 1 197 ? 5.059 -24.469 -15.859 1 97 197 GLU A CA 1
ATOM 1548 C C . GLU A 1 197 ? 4.105 -23.281 -15.758 1 97 197 GLU A C 1
ATOM 1550 O O . GLU A 1 197 ? 2.898 -23.469 -15.586 1 97 197 GLU A O 1
ATOM 1555 N N . ARG A 1 198 ? 4.668 -22.062 -15.82 1 98 198 ARG A N 1
ATOM 1556 C CA . ARG A 1 198 ? 3.795 -20.891 -15.914 1 98 198 ARG A CA 1
ATOM 1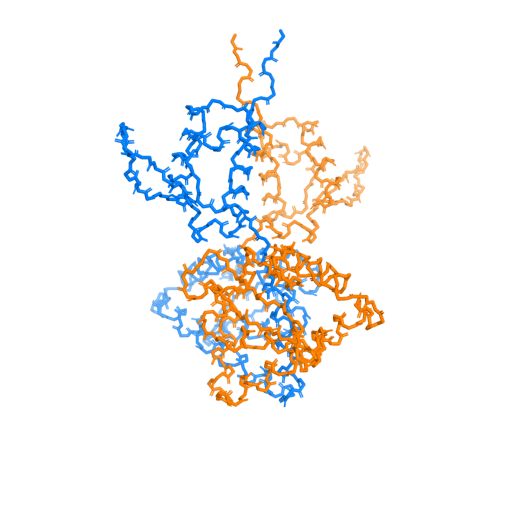557 C C . ARG A 1 198 ? 3.115 -20.828 -17.281 1 98 198 ARG A C 1
ATOM 1559 O O . ARG A 1 198 ? 3.783 -20.656 -18.297 1 98 198 ARG A O 1
ATOM 1566 N N . VAL A 1 199 ? 1.835 -20.812 -17.297 1 97.69 199 VAL A N 1
ATOM 1567 C CA . VAL A 1 199 ? 1.134 -20.906 -18.578 1 97.69 199 VAL A CA 1
ATOM 1568 C C . VAL A 1 199 ? 0.401 -19.594 -18.859 1 97.69 199 VAL A C 1
ATOM 1570 O O . VAL A 1 199 ? 0.027 -19.328 -20 1 97.69 199 VAL A O 1
ATOM 1573 N N . GLU A 1 200 ? 0.153 -18.828 -17.906 1 97.25 200 GLU A N 1
ATOM 1574 C CA . GLU A 1 200 ? -0.338 -17.453 -18.016 1 97.25 200 GLU A CA 1
ATOM 1575 C C . GLU A 1 200 ? 0.462 -16.516 -17.125 1 97.25 200 GLU A C 1
ATOM 1577 O O . GLU A 1 200 ? 0.888 -16.891 -16.031 1 97.25 200 GLU A O 1
ATOM 1582 N N . HIS A 1 201 ? 0.626 -15.344 -17.609 1 97.69 201 HIS A N 1
ATOM 1583 C CA . HIS A 1 201 ? 1.479 -14.391 -16.906 1 97.69 201 HIS A CA 1
ATOM 1584 C C . HIS A 1 201 ? 0.915 -12.977 -16.969 1 97.69 201 HIS A C 1
ATOM 1586 O O . HIS A 1 201 ? 0.811 -12.406 -18.062 1 97.69 201 HIS A O 1
ATOM 1592 N N . ILE A 1 202 ? 0.656 -12.422 -15.875 1 93.94 202 ILE A N 1
ATOM 1593 C CA . ILE A 1 202 ? 0.11 -11.07 -15.812 1 93.94 202 ILE A CA 1
ATOM 1594 C C . ILE A 1 202 ? 1.061 -10.094 -16.5 1 93.94 202 ILE A C 1
ATOM 1596 O O . ILE A 1 202 ? 0.628 -9.242 -17.281 1 93.94 202 ILE A O 1
ATOM 1600 N N . LEU A 1 203 ? 2.396 -10.211 -16.25 1 94.81 203 LEU A N 1
ATOM 1601 C CA . LEU A 1 203 ? 3.385 -9.297 -16.828 1 94.81 203 LEU A CA 1
ATOM 1602 C C . LEU A 1 203 ? 3.4 -9.391 -18.344 1 94.81 203 LEU A C 1
ATOM 1604 O O . LEU A 1 203 ? 3.943 -8.516 -19.016 1 94.81 203 LEU A O 1
ATOM 1608 N N . ALA A 1 204 ? 2.844 -10.43 -18.812 1 94.81 204 ALA A N 1
ATOM 1609 C CA . ALA A 1 204 ? 2.771 -10.609 -20.266 1 94.81 204 ALA A CA 1
ATOM 1610 C C . ALA A 1 204 ? 1.44 -10.109 -20.812 1 94.81 204 ALA A C 1
ATOM 1612 O O . ALA A 1 204 ? 1.138 -10.297 -22 1 94.81 204 ALA A O 1
ATOM 1613 N N . GLY A 1 205 ? 0.638 -9.523 -19.969 1 88.69 205 GLY A N 1
ATOM 1614 C CA . GLY A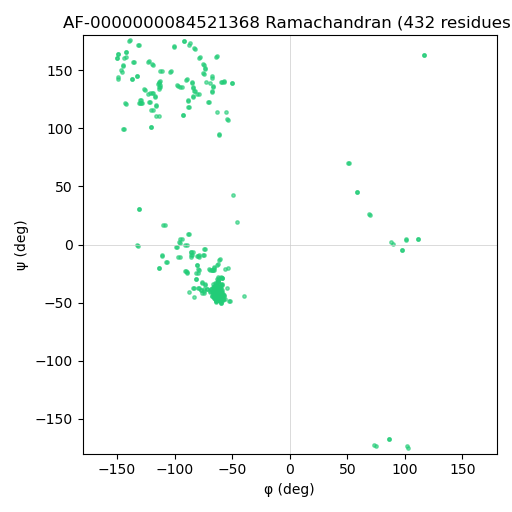 1 205 ? -0.607 -8.922 -20.406 1 88.69 205 GLY A CA 1
ATOM 1615 C C . GLY A 1 205 ? -1.822 -9.781 -20.125 1 88.69 205 GLY A C 1
ATOM 1616 O O . GLY A 1 205 ? -2.947 -9.414 -20.484 1 88.69 205 GLY A O 1
ATOM 1617 N N . GLU A 1 206 ? -1.605 -10.844 -19.469 1 91.88 206 GLU A N 1
ATOM 1618 C CA . GLU A 1 206 ? -2.721 -11.734 -19.156 1 91.88 206 GLU A CA 1
ATOM 1619 C C . GLU A 1 206 ? -3.457 -11.266 -17.906 1 91.88 206 GLU A C 1
ATOM 1621 O O . GLU A 1 206 ? -2.943 -10.438 -17.141 1 91.88 206 GLU A O 1
ATOM 1626 N N . LEU A 1 207 ? -4.629 -11.852 -17.625 1 87 207 LEU A N 1
ATOM 1627 C CA . LEU A 1 207 ? -5.504 -11.438 -16.547 1 87 207 LEU A CA 1
ATOM 1628 C C . LEU A 1 207 ? -5.035 -12.023 -15.211 1 87 207 LEU A C 1
ATOM 1630 O O . LEU A 1 207 ? -5.391 -11.516 -14.148 1 87 207 LEU A O 1
ATOM 1634 N N . ARG A 1 208 ? -4.344 -13.086 -15.367 1 93.12 208 ARG A N 1
ATOM 1635 C CA . ARG A 1 208 ? -3.916 -13.836 -14.195 1 93.12 208 ARG A CA 1
ATOM 1636 C C . ARG A 1 208 ? -2.586 -14.539 -14.445 1 93.12 208 ARG A C 1
ATOM 1638 O O . ARG A 1 208 ? -2.107 -14.578 -15.586 1 93.12 208 ARG A O 1
ATOM 1645 N N . CYS A 1 209 ? -1.965 -14.953 -13.352 1 97.5 209 CYS A N 1
ATOM 1646 C CA . CYS A 1 209 ? -0.885 -15.93 -13.453 1 97.5 209 CYS A CA 1
ATOM 1647 C C . CYS A 1 209 ? -1.396 -17.344 -13.18 1 97.5 209 CYS A C 1
ATOM 1649 O O . CYS A 1 209 ? -2.186 -17.547 -12.258 1 97.5 209 CYS A O 1
ATOM 1651 N N . ALA A 1 210 ? -0.951 -18.266 -13.992 1 98.19 210 ALA A N 1
ATOM 1652 C CA . ALA A 1 210 ? -1.355 -19.656 -13.844 1 98.19 210 ALA A CA 1
ATOM 1653 C C . ALA A 1 210 ? -0.168 -20.594 -14.023 1 98.19 210 ALA A C 1
ATOM 1655 O O . ALA A 1 210 ? 0.678 -20.375 -14.898 1 98.19 210 ALA A O 1
ATOM 1656 N N . TYR A 1 211 ? -0.182 -21.578 -13.258 1 98.38 211 TYR A N 1
ATOM 1657 C CA . TYR A 1 211 ? 0.899 -22.562 -13.25 1 98.38 211 TYR A CA 1
ATOM 1658 C C . TYR A 1 211 ? 0.353 -23.969 -13.391 1 98.38 211 TYR A C 1
ATOM 1660 O O . TYR A 1 211 ? -0.45 -24.422 -12.562 1 98.38 211 TYR A O 1
ATOM 1668 N N . ARG A 1 212 ? 0.787 -24.625 -14.383 1 97.75 212 ARG A N 1
ATOM 1669 C CA . ARG A 1 212 ? 0.454 -26.031 -14.539 1 97.75 212 ARG A CA 1
ATOM 1670 C C . ARG A 1 212 ? 1.399 -26.906 -13.727 1 97.75 212 ARG A C 1
ATOM 1672 O O . ARG A 1 212 ? 2.621 -26.781 -13.836 1 97.75 212 ARG A O 1
ATOM 1679 N N . ILE A 1 213 ? 0.827 -27.734 -12.945 1 97 213 ILE A N 1
ATOM 1680 C CA . ILE A 1 213 ? 1.591 -28.578 -12.023 1 97 213 ILE A CA 1
ATOM 1681 C C . ILE A 1 213 ? 1.289 -30.047 -12.297 1 97 213 ILE A C 1
ATOM 1683 O O . ILE A 1 213 ? 0.129 -30.469 -12.273 1 97 213 ILE A O 1
ATOM 1687 N N . GLY A 1 214 ? 2.279 -30.75 -12.57 1 93.62 214 GLY A N 1
ATOM 1688 C CA . GLY A 1 214 ? 2.145 -32.188 -12.836 1 93.62 214 GLY A CA 1
ATOM 1689 C C . GLY A 1 214 ? 3.293 -33 -12.273 1 93.62 214 GLY A C 1
ATOM 1690 O O . GLY A 1 214 ? 4.262 -32.438 -11.75 1 93.62 214 GLY A O 1
ATOM 1691 N N . ARG A 1 215 ? 3.059 -34.344 -12.227 1 86 215 ARG A N 1
ATOM 1692 C CA . ARG A 1 215 ? 4.121 -35.25 -11.789 1 86 215 ARG A CA 1
ATOM 1693 C C . ARG A 1 215 ? 5.059 -35.594 -12.938 1 86 215 ARG A C 1
ATOM 1695 O O . ARG A 1 215 ? 4.633 -35.656 -14.094 1 86 215 ARG A O 1
ATOM 1702 N N . LEU A 1 216 ? 6.344 -35.531 -12.57 1 76.81 216 LEU A N 1
ATOM 1703 C CA . LEU A 1 216 ? 7.316 -35.969 -13.555 1 76.81 216 LEU A CA 1
ATOM 1704 C C . LEU A 1 216 ? 7.098 -37.438 -13.906 1 76.81 216 LEU A C 1
ATOM 1706 O O . LEU A 1 216 ? 6.969 -38.281 -13.016 1 76.81 216 LEU A O 1
ATOM 1710 N N . THR A 1 217 ? 6.359 -37.812 -14.953 1 60.56 217 THR A N 1
ATOM 1711 C CA . THR A 1 217 ? 6.242 -39.219 -15.367 1 60.56 217 THR A CA 1
ATOM 1712 C C . THR A 1 217 ? 7.621 -39.844 -15.578 1 60.56 217 THR A C 1
ATOM 1714 O O . THR A 1 217 ? 8.492 -39.219 -16.203 1 60.56 217 THR A O 1
ATOM 1717 N N . GLU A 1 218 ? 8.062 -40.75 -14.648 1 46.38 218 GLU A N 1
ATOM 1718 C CA . GLU A 1 218 ? 9.117 -41.688 -15.062 1 46.38 218 GLU A CA 1
ATOM 1719 C C . GLU A 1 218 ? 8.812 -42.281 -16.438 1 46.38 218 GLU A C 1
ATOM 1721 O O . GLU A 1 218 ? 7.656 -42.562 -16.75 1 46.38 218 GLU A O 1
ATOM 1726 N N . MET B 1 1 ? -43.219 3.346 5.348 1 25.88 1 MET B N 1
ATOM 1727 C CA . MET B 1 1 ? -42.25 2.238 5.434 1 25.88 1 MET B CA 1
ATOM 1728 C C . MET B 1 1 ? -40.906 2.631 4.84 1 25.88 1 MET B C 1
ATOM 1730 O O . MET B 1 1 ? -40.812 2.891 3.639 1 25.88 1 MET B O 1
ATOM 1734 N N . LYS B 1 2 ? -39.906 3.262 5.617 1 31.67 2 LYS B N 1
ATOM 1735 C CA . LYS B 1 2 ? -38.781 4.156 5.43 1 31.67 2 LYS B CA 1
ATOM 1736 C C . LYS B 1 2 ? -37.719 3.508 4.559 1 31.67 2 LYS B C 1
ATOM 1738 O O . LYS B 1 2 ? -37.375 2.334 4.742 1 31.67 2 LYS B O 1
ATOM 1743 N N . LYS B 1 3 ? -37.406 3.973 3.338 1 33.12 3 LYS B N 1
ATOM 1744 C CA . LYS B 1 3 ? -36.406 3.822 2.281 1 33.12 3 LYS B CA 1
ATOM 1745 C C . LYS B 1 3 ? -35 3.838 2.855 1 33.12 3 LYS B C 1
ATOM 1747 O O . LYS B 1 3 ? -34.156 4.656 2.451 1 33.12 3 LYS B O 1
ATOM 1752 N N . LYS B 1 4 ? -34.781 3.602 4.121 1 35.78 4 LYS B N 1
ATOM 1753 C CA . LYS B 1 4 ? -33.562 3.66 4.891 1 35.78 4 LYS B CA 1
ATOM 1754 C C . LYS B 1 4 ? -32.469 2.785 4.262 1 35.78 4 LYS B C 1
ATOM 1756 O O . LYS B 1 4 ? -31.312 2.84 4.664 1 35.78 4 LYS B O 1
ATOM 1761 N N . SER B 1 5 ? -32.625 1.571 3.652 1 37.34 5 SER B N 1
ATOM 1762 C CA . SER B 1 5 ? -31.719 0.428 3.459 1 37.34 5 SER B CA 1
ATOM 1763 C C . SER B 1 5 ? -30.859 0.606 2.217 1 37.34 5 SER B C 1
ATOM 1765 O O . SER B 1 5 ? -30.031 -0.256 1.897 1 37.34 5 SER B O 1
ATOM 1767 N N . SER B 1 6 ? -31 1.522 1.27 1 42.12 6 SER B N 1
ATOM 1768 C CA . SER B 1 6 ? -30.594 1.446 -0.127 1 42.12 6 SER B CA 1
ATOM 1769 C C . SER B 1 6 ? -29.141 1.905 -0.301 1 42.12 6 SER B C 1
ATOM 1771 O O . SER B 1 6 ? -28.422 1.403 -1.17 1 42.12 6 SER B O 1
ATOM 1773 N N . SER B 1 7 ? -28.719 2.951 0.384 1 46.06 7 SER B N 1
ATOM 1774 C CA . SER B 1 7 ? -27.406 3.523 0.099 1 46.06 7 SER B CA 1
ATOM 1775 C C . SER B 1 7 ? -26.297 2.52 0.376 1 46.06 7 SER B C 1
ATOM 1777 O O . SER B 1 7 ? -25.328 2.426 -0.387 1 46.06 7 SER B O 1
ATOM 1779 N N . THR B 1 8 ? -26.344 1.838 1.509 1 49.56 8 THR B N 1
ATOM 1780 C CA . THR B 1 8 ? -25.391 0.781 1.844 1 49.56 8 THR B CA 1
ATOM 1781 C C . THR B 1 8 ? -25.375 -0.291 0.758 1 49.56 8 THR B C 1
ATOM 1783 O O . THR B 1 8 ? -24.328 -0.868 0.468 1 49.56 8 THR B O 1
ATOM 1786 N N . SER B 1 9 ? -26.516 -0.249 0.035 1 59.81 9 SER B N 1
ATOM 1787 C CA . SER B 1 9 ? -26.688 -1.312 -0.947 1 59.81 9 SER B CA 1
ATOM 1788 C C . SER B 1 9 ? -25.922 -1.022 -2.227 1 59.81 9 SER B C 1
ATOM 1790 O O . SER B 1 9 ? -25.297 -1.922 -2.803 1 59.81 9 SER B O 1
ATOM 1792 N N . THR B 1 10 ? -25.781 0.305 -2.516 1 67.56 10 THR B N 1
ATOM 1793 C CA . THR B 1 10 ? -25.125 0.653 -3.773 1 67.56 10 THR B CA 1
ATOM 1794 C C . THR B 1 10 ? -23.609 0.424 -3.68 1 67.56 10 THR B C 1
ATOM 1796 O O . THR B 1 10 ? -23.016 -0.133 -4.598 1 67.56 10 THR B O 1
ATOM 1799 N N . THR B 1 11 ? -23.125 0.811 -2.562 1 72.56 11 THR B N 1
ATOM 1800 C CA . THR B 1 11 ? -21.703 0.625 -2.354 1 72.56 11 THR B CA 1
ATOM 1801 C C . THR B 1 11 ? -21.344 -0.859 -2.303 1 72.56 11 THR B C 1
ATOM 1803 O O . THR B 1 11 ? -20.312 -1.277 -2.832 1 72.56 11 THR B O 1
ATOM 1806 N N . LYS B 1 12 ? -22.25 -1.526 -1.749 1 81.88 12 LYS B N 1
ATOM 1807 C CA . LYS B 1 12 ? -22.031 -2.967 -1.664 1 81.88 12 LYS B CA 1
ATOM 1808 C C . LYS B 1 12 ? -22.047 -3.607 -3.049 1 81.88 12 LYS B C 1
ATOM 1810 O O . LYS B 1 12 ? -21.172 -4.426 -3.365 1 81.88 12 LYS B O 1
ATOM 1815 N N . THR B 1 13 ? -22.953 -3.174 -3.869 1 89.5 13 THR B N 1
ATOM 1816 C CA . THR B 1 13 ? -23.078 -3.736 -5.211 1 89.5 13 THR B CA 1
ATOM 1817 C C . THR B 1 13 ? -21.844 -3.416 -6.043 1 89.5 13 THR B C 1
ATOM 1819 O O . THR B 1 13 ? -21.328 -4.281 -6.75 1 89.5 13 THR B O 1
ATOM 1822 N N . ARG B 1 14 ? -21.406 -2.236 -5.977 1 90.12 14 ARG B N 1
ATOM 1823 C CA . ARG B 1 14 ? -20.219 -1.804 -6.703 1 90.12 14 ARG B CA 1
ATOM 1824 C C . ARG B 1 14 ? -19.016 -2.664 -6.344 1 90.12 14 ARG B C 1
ATOM 1826 O O . ARG B 1 14 ? -18.266 -3.1 -7.223 1 90.12 14 ARG B O 1
ATOM 1833 N N . ARG B 1 15 ? -18.844 -2.873 -5.078 1 89.56 15 ARG B N 1
ATOM 1834 C CA . ARG B 1 15 ? -17.719 -3.684 -4.613 1 89.56 15 ARG B CA 1
ATOM 1835 C C . ARG B 1 15 ? -17.828 -5.113 -5.129 1 89.56 15 ARG B C 1
ATOM 1837 O O . ARG B 1 15 ? -16.828 -5.723 -5.496 1 89.56 15 ARG B O 1
ATOM 1844 N N . VAL B 1 16 ? -18.984 -5.598 -5.137 1 93 16 VAL B N 1
ATOM 1845 C CA . VAL B 1 16 ? -19.203 -6.961 -5.605 1 93 16 VAL B CA 1
ATOM 1846 C C . VAL B 1 16 ? -18.875 -7.055 -7.098 1 93 16 VAL B C 1
ATOM 1848 O O . VAL B 1 16 ? -18.25 -8.023 -7.543 1 93 16 VAL B O 1
ATOM 1851 N N . ILE B 1 17 ? -19.25 -6.078 -7.812 1 95.25 17 ILE B N 1
ATOM 1852 C CA . ILE B 1 17 ? -18.969 -6.055 -9.242 1 95.25 17 ILE B CA 1
ATOM 1853 C C . ILE B 1 17 ? -17.453 -6.066 -9.469 1 95.25 17 ILE B C 1
ATOM 1855 O O . ILE B 1 17 ? -16.953 -6.855 -10.273 1 95.25 17 ILE B O 1
ATOM 1859 N N . VAL B 1 18 ? -16.75 -5.234 -8.773 1 95 18 VAL B N 1
ATOM 1860 C CA . VAL B 1 18 ? -15.297 -5.137 -8.883 1 95 18 VAL B CA 1
ATOM 1861 C C . VAL B 1 18 ? -14.656 -6.473 -8.523 1 95 18 VAL B C 1
ATOM 1863 O O . VAL B 1 18 ? -13.781 -6.961 -9.242 1 95 18 VAL B O 1
ATOM 1866 N N . LYS B 1 19 ? -15.172 -7.043 -7.484 1 93.94 19 LYS B N 1
ATOM 1867 C CA . LYS B 1 19 ? -14.641 -8.336 -7.055 1 93.94 19 LYS B CA 1
ATOM 1868 C C . LYS B 1 19 ? -14.898 -9.414 -8.102 1 93.94 19 LYS B C 1
ATOM 1870 O O . LYS B 1 19 ? -14.016 -10.227 -8.391 1 93.94 19 LYS B O 1
ATOM 1875 N N . MET B 1 20 ? -16.016 -9.383 -8.664 1 95 20 MET B N 1
ATOM 1876 C CA . MET B 1 20 ? -16.391 -10.383 -9.664 1 95 20 MET B CA 1
ATOM 1877 C C . MET B 1 20 ? -15.508 -10.25 -10.906 1 95 20 MET B C 1
ATOM 1879 O O . MET B 1 20 ? -15.023 -11.25 -11.445 1 95 20 MET B O 1
ATOM 1883 N N . LEU B 1 21 ? -15.336 -9.078 -11.289 1 95.81 21 LEU B N 1
ATOM 1884 C CA . LEU B 1 21 ? -14.508 -8.844 -12.469 1 95.81 21 LEU B CA 1
ATOM 1885 C C . LEU B 1 21 ? -13.062 -9.266 -12.211 1 95.81 21 LEU B C 1
ATOM 1887 O O . LEU B 1 21 ? -12.383 -9.734 -13.125 1 95.81 21 LEU B O 1
ATOM 1891 N N . LYS B 1 22 ? -12.609 -9.109 -10.984 1 94.5 22 LYS B N 1
ATOM 1892 C CA . LYS B 1 22 ? -11.266 -9.555 -10.617 1 94.5 22 LYS B CA 1
ATOM 1893 C C . LYS B 1 22 ? -11.18 -11.078 -10.617 1 94.5 22 LYS B C 1
ATOM 1895 O O . LYS B 1 22 ? -10.227 -11.648 -11.156 1 94.5 22 LYS B O 1
ATOM 1900 N N . GLN B 1 23 ? -12.211 -11.656 -10.117 1 91.75 23 GLN B N 1
ATOM 1901 C CA . GLN B 1 23 ? -12.195 -13.102 -9.891 1 91.75 23 GLN B CA 1
ATOM 1902 C C . GLN B 1 23 ? -12.445 -13.859 -11.188 1 91.75 23 GLN B C 1
ATOM 1904 O O . GLN B 1 23 ? -11.812 -14.891 -11.445 1 91.75 23 GLN B O 1
ATOM 1909 N N . GLU B 1 24 ? -13.32 -13.297 -11.977 1 92.38 24 GLU B N 1
ATOM 1910 C CA . GLU B 1 24 ? -13.812 -14.086 -13.094 1 92.38 24 GLU B CA 1
ATOM 1911 C C . GLU B 1 24 ? -13.32 -13.531 -14.43 1 92.38 24 GLU B C 1
ATOM 1913 O O . GLU B 1 24 ? -13.438 -14.18 -15.461 1 92.38 24 GLU B O 1
ATOM 1918 N N . GLY B 1 25 ? -12.758 -12.453 -14.383 1 92.44 25 GLY B N 1
ATOM 1919 C CA . GLY B 1 25 ? -12.352 -11.812 -15.625 1 92.44 25 GLY B CA 1
ATOM 1920 C C . GLY B 1 25 ? -13.453 -10.977 -16.25 1 92.44 25 GLY B C 1
ATOM 1921 O O . GLY B 1 25 ? -14.453 -10.664 -15.594 1 92.44 25 GLY B O 1
ATOM 1922 N N . PRO B 1 26 ? -13.258 -10.57 -17.484 1 95.19 26 PRO B N 1
ATOM 1923 C CA . PRO B 1 26 ? -14.211 -9.688 -18.172 1 95.19 26 PRO B CA 1
ATOM 1924 C C . PRO B 1 26 ? -15.602 -10.305 -18.281 1 95.19 26 PRO B C 1
ATOM 1926 O O . PRO B 1 26 ? -15.734 -11.5 -18.547 1 95.19 26 PRO B O 1
ATOM 1929 N N . MET B 1 27 ? -16.625 -9.508 -18.094 1 96.25 27 MET B N 1
ATOM 1930 C CA . MET B 1 27 ? -18.016 -9.953 -18.141 1 96.25 27 MET B CA 1
ATOM 1931 C C . MET B 1 27 ? -18.922 -8.867 -18.703 1 96.25 27 MET B C 1
ATOM 1933 O O . MET B 1 27 ? -18.625 -7.676 -18.578 1 96.25 27 MET B O 1
ATOM 1937 N N . ASP B 1 28 ? -20 -9.312 -19.359 1 95.81 28 ASP B N 1
ATOM 1938 C CA . ASP B 1 28 ? -20.984 -8.328 -19.797 1 95.81 28 ASP B CA 1
ATOM 1939 C C . ASP B 1 28 ? -22.016 -8.055 -18.719 1 95.81 28 ASP B C 1
ATOM 1941 O O . ASP B 1 28 ? -22.016 -8.727 -17.672 1 95.81 28 ASP B O 1
ATOM 1945 N N . ALA B 1 29 ? -22.828 -7.066 -18.984 1 95.69 29 ALA B N 1
ATOM 1946 C CA . ALA B 1 29 ? -23.797 -6.621 -17.984 1 95.69 29 ALA B CA 1
ATOM 1947 C C . ALA B 1 29 ? -24.797 -7.73 -17.656 1 95.69 29 ALA B C 1
ATOM 1949 O O . ALA B 1 29 ? -25.234 -7.859 -16.5 1 95.69 29 ALA B O 1
ATOM 1950 N N . LEU B 1 30 ? -25.141 -8.508 -18.594 1 94.31 30 LEU B N 1
ATOM 1951 C CA . LEU B 1 30 ? -26.094 -9.594 -18.375 1 94.31 30 LEU B CA 1
ATOM 1952 C C . LEU B 1 30 ? -25.531 -10.641 -17.422 1 94.31 30 LEU B C 1
ATOM 1954 O O . LEU B 1 30 ? -26.219 -11.07 -16.5 1 94.31 30 LEU B O 1
ATOM 1958 N N . ALA B 1 31 ? -24.391 -11 -17.656 1 95.19 31 ALA B N 1
ATOM 1959 C CA . ALA B 1 31 ? -23.734 -11.977 -16.797 1 95.19 31 ALA B CA 1
ATOM 1960 C C . ALA B 1 31 ? -23.609 -11.461 -15.375 1 95.19 31 ALA B C 1
ATOM 1962 O O . ALA B 1 31 ? -23.906 -12.18 -14.422 1 95.19 31 ALA B O 1
ATOM 1963 N N . LEU B 1 32 ? -23.188 -10.25 -15.234 1 96.19 32 LEU B N 1
ATOM 1964 C CA . LEU B 1 32 ? -23.047 -9.641 -13.914 1 96.19 32 LEU B CA 1
ATOM 1965 C C . LEU B 1 32 ? -24.406 -9.578 -13.203 1 96.19 32 LEU B C 1
ATOM 1967 O O . LEU B 1 32 ? -24.5 -9.867 -12.008 1 96.19 32 LEU B O 1
ATOM 1971 N N . ALA B 1 33 ? -25.375 -9.234 -13.961 1 95.94 33 ALA B N 1
ATOM 1972 C CA . ALA B 1 33 ? -26.719 -9.125 -13.406 1 95.94 33 ALA B CA 1
ATOM 1973 C C . ALA B 1 33 ? -27.203 -10.469 -12.875 1 95.94 33 ALA B C 1
ATOM 1975 O O . ALA B 1 33 ? -27.844 -10.531 -11.82 1 95.94 33 ALA B O 1
ATOM 1976 N N . SER B 1 34 ? -26.906 -11.453 -13.602 1 95.06 34 SER B N 1
ATOM 1977 C CA . SER B 1 34 ? -27.312 -12.805 -13.203 1 95.06 34 SER B CA 1
ATOM 1978 C C . SER B 1 34 ? -26.672 -13.203 -11.875 1 95.06 34 SER B C 1
ATOM 1980 O O . SER B 1 34 ? -27.328 -13.805 -11.031 1 95.06 34 SER B O 1
ATOM 1982 N N . HIS B 1 35 ? -25.5 -12.82 -11.617 1 92.19 35 HIS B N 1
ATOM 1983 C CA . HIS B 1 35 ? -24.781 -13.156 -10.398 1 92.19 35 HIS B CA 1
ATOM 1984 C C . HIS B 1 35 ? -25.281 -12.328 -9.219 1 92.19 35 HIS B C 1
ATOM 1986 O O . HIS B 1 35 ? -25.328 -12.82 -8.086 1 92.19 35 HIS B O 1
ATOM 1992 N N . LEU B 1 36 ? -25.672 -11.148 -9.43 1 91.62 36 LEU B N 1
ATOM 1993 C CA . LEU B 1 36 ? -26.031 -10.203 -8.375 1 91.62 36 LEU B CA 1
ATOM 1994 C C . LEU B 1 36 ? -27.531 -10.203 -8.125 1 91.62 36 LEU B C 1
ATOM 1996 O O . LEU B 1 36 ? -28 -9.602 -7.16 1 91.62 36 LEU B O 1
ATOM 2000 N N . GLU B 1 37 ? -28.203 -10.844 -8.992 1 92.56 37 GLU B N 1
ATOM 2001 C CA . GLU B 1 37 ? -29.656 -10.898 -8.891 1 92.56 37 GLU B CA 1
ATOM 2002 C C . GLU B 1 37 ? -30.266 -9.5 -8.914 1 92.56 37 GLU B C 1
ATOM 2004 O O . GLU B 1 37 ? -31.109 -9.172 -8.078 1 92.56 37 GLU B O 1
ATOM 2009 N N . ILE B 1 38 ? -29.812 -8.688 -9.805 1 93.56 38 ILE B N 1
ATOM 2010 C CA . ILE B 1 38 ? -30.375 -7.375 -10.102 1 93.56 38 ILE B CA 1
ATOM 2011 C C . ILE B 1 38 ? -30.547 -7.215 -11.609 1 93.56 38 ILE B C 1
ATOM 2013 O O . ILE B 1 38 ? -30.188 -8.102 -12.383 1 93.56 38 ILE B O 1
ATOM 2017 N N . SER B 1 39 ? -31.188 -6.152 -11.969 1 93.69 39 SER B N 1
ATOM 2018 C CA . SER B 1 39 ? -31.469 -5.957 -13.391 1 93.69 39 SER B CA 1
ATOM 2019 C C . SER B 1 39 ? -30.203 -5.566 -14.148 1 93.69 39 SER B C 1
ATOM 2021 O O . SER B 1 39 ? -29.312 -4.91 -13.602 1 93.69 39 SER B O 1
ATOM 2023 N N . PRO B 1 40 ? -30.234 -5.98 -15.43 1 94.19 40 PRO B N 1
ATOM 2024 C CA . PRO B 1 40 ? -29.109 -5.539 -16.266 1 94.19 40 PRO B CA 1
ATOM 2025 C C . PRO B 1 40 ? -29 -4.016 -16.328 1 94.19 40 PRO B C 1
ATOM 2027 O O . PRO B 1 40 ? -27.875 -3.484 -16.375 1 94.19 40 PRO B O 1
ATOM 2030 N N . MET B 1 41 ? -30.109 -3.434 -16.297 1 94.81 41 MET B N 1
ATOM 2031 C CA . MET B 1 41 ? -30.078 -1.974 -16.344 1 94.81 41 MET B CA 1
ATOM 2032 C C . MET B 1 41 ? -29.406 -1.404 -15.109 1 94.81 41 MET B C 1
ATOM 2034 O O . MET B 1 41 ? -28.594 -0.479 -15.203 1 94.81 41 MET B O 1
ATOM 2038 N N . ALA B 1 42 ? -29.688 -1.983 -14.016 1 94.75 42 ALA B N 1
ATOM 2039 C CA . ALA B 1 42 ? -29.062 -1.546 -12.773 1 94.75 42 ALA B CA 1
ATOM 2040 C C . ALA B 1 42 ? -27.547 -1.776 -12.812 1 94.75 42 ALA B C 1
ATOM 2042 O O . ALA B 1 42 ? -26.766 -0.916 -12.398 1 94.75 42 ALA B O 1
ATOM 2043 N N . VAL B 1 43 ? -27.141 -2.893 -13.273 1 96.06 43 VAL B N 1
ATOM 2044 C CA . VAL B 1 43 ? -25.719 -3.215 -13.391 1 96.06 43 VAL B CA 1
ATOM 2045 C C . VAL B 1 43 ? -25.031 -2.215 -14.32 1 96.06 43 VAL B C 1
ATOM 2047 O O . VAL B 1 43 ? -23.938 -1.741 -14.031 1 96.06 43 VAL B O 1
ATOM 2050 N N . ARG B 1 44 ? -25.688 -1.888 -15.414 1 95.88 44 ARG B N 1
ATOM 2051 C CA . ARG B 1 44 ? -25.109 -0.953 -16.375 1 95.88 44 ARG B CA 1
ATOM 2052 C C . ARG B 1 44 ? -24.875 0.413 -15.742 1 95.88 44 ARG B C 1
ATOM 2054 O O . ARG B 1 44 ? -23.859 1.064 -16.016 1 95.88 44 ARG B O 1
ATOM 2061 N N . GLN B 1 45 ? -25.75 0.754 -14.953 1 96.25 45 GLN B N 1
ATOM 2062 C CA . GLN B 1 45 ? -25.594 2.023 -14.25 1 96.25 45 GLN B CA 1
ATOM 2063 C C . GLN B 1 45 ? -24.344 2.008 -13.375 1 96.25 45 GLN B C 1
ATOM 2065 O O . GLN B 1 45 ? -23.562 2.969 -13.367 1 96.25 45 GLN B O 1
ATOM 2070 N N . HIS B 1 46 ? -24.203 0.952 -12.641 1 95.69 46 HIS B N 1
ATOM 2071 C CA . HIS B 1 46 ? -23.016 0.808 -11.82 1 95.69 46 HIS B CA 1
ATOM 2072 C C . HIS B 1 46 ? -21.75 0.803 -12.672 1 95.69 46 HIS B C 1
ATOM 2074 O O . HIS B 1 46 ? -20.766 1.455 -12.328 1 95.69 46 HIS B O 1
ATOM 2080 N N . LEU B 1 47 ? -21.797 0.128 -13.75 1 97.19 47 LEU B N 1
ATOM 2081 C CA . LEU B 1 47 ? -20.641 -0.008 -14.617 1 97.19 47 LEU B CA 1
ATOM 2082 C C . LEU B 1 47 ? -20.234 1.341 -15.203 1 97.19 47 LEU B C 1
ATOM 2084 O O . LEU B 1 47 ? -19.047 1.677 -15.25 1 97.19 47 LEU B O 1
ATOM 2088 N N . TYR B 1 48 ? -21.156 2.074 -15.609 1 96.38 48 TYR B N 1
ATOM 2089 C CA . TYR B 1 48 ? -20.844 3.381 -16.172 1 96.38 48 TYR B CA 1
ATOM 2090 C C . TYR B 1 48 ? -20.312 4.324 -15.109 1 96.38 48 TYR B C 1
ATOM 2092 O O . TYR B 1 48 ? -19.422 5.141 -15.375 1 96.38 48 TYR B O 1
ATOM 2100 N N . ALA B 1 49 ? -20.875 4.215 -13.977 1 95 49 ALA B N 1
ATOM 2101 C CA . ALA B 1 49 ? -20.328 4.988 -12.867 1 95 49 ALA B CA 1
ATOM 2102 C C . ALA B 1 49 ? -18.891 4.598 -12.586 1 95 49 ALA B C 1
ATOM 2104 O O . ALA B 1 49 ? -18.031 5.461 -12.383 1 95 49 ALA B O 1
ATOM 2105 N N . LEU B 1 50 ? -18.625 3.346 -12.531 1 95.69 50 LEU B N 1
ATOM 2106 C CA . LEU B 1 50 ? -17.281 2.838 -12.312 1 95.69 50 LEU B CA 1
ATOM 2107 C C . LEU B 1 50 ? -16.344 3.27 -13.438 1 95.69 50 LEU B C 1
ATOM 2109 O O . LEU B 1 50 ? -15.164 3.543 -13.203 1 95.69 50 LEU B O 1
ATOM 2113 N N . GLN B 1 51 ? -16.859 3.297 -14.586 1 96.38 51 GLN B N 1
ATOM 2114 C CA . GLN B 1 51 ? -16.078 3.748 -15.727 1 96.38 51 GLN B CA 1
ATOM 2115 C C . GLN B 1 51 ? -15.695 5.219 -15.586 1 96.38 51 GLN B C 1
ATOM 2117 O O . GLN B 1 51 ? -14.57 5.602 -15.906 1 96.38 51 GLN B O 1
ATOM 2122 N N . GLU B 1 52 ? -16.594 6.004 -15.141 1 95.19 52 GLU B N 1
ATOM 2123 C CA . GLU B 1 52 ? -16.312 7.418 -14.906 1 95.19 52 GLU B CA 1
ATOM 2124 C C . GLU B 1 52 ? -15.18 7.602 -13.906 1 95.19 52 GLU B C 1
ATOM 2126 O O . GLU B 1 52 ? -14.422 8.57 -13.984 1 95.19 52 GLU B O 1
ATOM 2131 N N . GLU B 1 53 ? -15.148 6.625 -13.094 1 92 53 GLU B N 1
ATOM 2132 C CA . GLU B 1 53 ? -14.086 6.652 -12.094 1 92 53 GLU B CA 1
ATOM 2133 C C . GLU B 1 53 ? -12.82 5.961 -12.602 1 92 53 GLU B C 1
ATOM 2135 O O . GLU B 1 53 ? -11.852 5.793 -11.859 1 92 53 GLU B O 1
ATOM 2140 N N . ASN B 1 54 ? -12.844 5.457 -13.773 1 95.12 54 ASN B N 1
ATOM 2141 C CA . ASN B 1 54 ? -11.719 4.812 -14.445 1 95.12 54 ASN B CA 1
ATOM 2142 C C . ASN B 1 54 ? -11.367 3.477 -13.797 1 95.12 54 ASN B C 1
ATOM 2144 O O . ASN B 1 54 ? -10.203 3.08 -13.773 1 95.12 54 ASN B O 1
ATOM 2148 N N . LEU B 1 55 ? -12.312 2.887 -13.164 1 93.62 55 LEU B N 1
ATOM 2149 C CA . LEU B 1 55 ? -12.078 1.611 -12.492 1 93.62 55 LEU B CA 1
ATOM 2150 C C . LEU B 1 55 ? -12.336 0.444 -13.438 1 93.62 55 LEU B C 1
ATOM 2152 O O . LEU B 1 55 ? -11.773 -0.639 -13.258 1 93.62 55 LEU B O 1
ATOM 2156 N N . VAL B 1 56 ? -13.156 0.708 -14.43 1 96.81 56 VAL B N 1
ATOM 2157 C CA . VAL B 1 56 ? -13.438 -0.328 -15.414 1 96.81 56 VAL B CA 1
ATOM 2158 C C . VAL B 1 56 ? -13.383 0.268 -16.812 1 96.81 56 VAL B C 1
ATOM 2160 O O . VAL B 1 56 ? -13.453 1.488 -16.984 1 96.81 56 VAL B O 1
ATOM 2163 N N . THR B 1 57 ? -13.164 -0.569 -17.734 1 96.81 57 THR B N 1
ATOM 2164 C CA . THR B 1 57 ? -13.266 -0.315 -19.172 1 96.81 57 THR B CA 1
ATOM 2165 C C . THR B 1 57 ? -13.906 -1.5 -19.891 1 96.81 57 THR B C 1
ATOM 2167 O O . THR B 1 57 ? -14.367 -2.449 -19.25 1 96.81 57 THR B O 1
ATOM 2170 N N . TYR B 1 58 ? -14.156 -1.377 -21.203 1 96.62 58 TYR B N 1
ATOM 2171 C CA . TYR B 1 58 ? -14.789 -2.488 -21.891 1 96.62 58 TYR B CA 1
ATOM 2172 C C . TYR B 1 58 ? -14.25 -2.619 -23.312 1 96.62 58 TYR B C 1
ATOM 2174 O O . TYR B 1 58 ? -13.609 -1.701 -23.828 1 96.62 58 TYR B O 1
ATOM 2182 N N . LYS B 1 59 ? -14.328 -3.775 -23.797 1 95.19 59 LYS B N 1
ATOM 2183 C CA . LYS B 1 59 ? -14.172 -4.066 -25.219 1 95.19 59 LYS B CA 1
ATOM 2184 C C . LYS B 1 59 ? -15.469 -4.586 -25.828 1 95.19 59 LYS B C 1
ATOM 2186 O O . LYS B 1 59 ? -16.188 -5.379 -25.203 1 95.19 59 LYS B O 1
ATOM 2191 N N . GLU B 1 60 ? -15.742 -4.105 -26.984 1 94.44 60 GLU B N 1
ATOM 2192 C CA . GLU B 1 60 ? -16.953 -4.574 -27.656 1 94.44 60 GLU B CA 1
ATOM 2193 C C . GLU B 1 60 ? -16.703 -5.906 -28.359 1 94.44 60 GLU B C 1
ATOM 2195 O O . GLU B 1 60 ? -15.648 -6.113 -28.953 1 94.44 60 GLU B O 1
ATOM 2200 N N . GLU B 1 61 ? -17.562 -6.762 -28.141 1 91.88 61 GLU B N 1
ATOM 2201 C CA . GLU B 1 61 ? -17.531 -8.062 -28.797 1 91.88 61 GLU B CA 1
ATOM 2202 C C . GLU B 1 61 ? -18.766 -8.266 -29.688 1 91.88 61 GLU B C 1
ATOM 2204 O O . GLU B 1 61 ? -19.891 -8.148 -29.219 1 91.88 61 GLU B O 1
ATOM 2209 N N . ALA B 1 62 ? -18.438 -8.609 -30.953 1 88.12 62 ALA B N 1
ATOM 2210 C CA . ALA B 1 62 ? -19.516 -8.828 -31.906 1 88.12 62 ALA B CA 1
ATOM 2211 C C . ALA B 1 62 ? -20.328 -10.07 -31.547 1 88.12 62 ALA B C 1
ATOM 2213 O O . ALA B 1 62 ? -19.766 -11.094 -31.141 1 88.12 62 ALA B O 1
ATOM 2214 N N . ARG B 1 63 ? -21.531 -9.977 -31.531 1 83.88 63 ARG B N 1
ATOM 2215 C CA . ARG B 1 63 ? -22.438 -11.102 -31.297 1 83.88 63 ARG B CA 1
ATOM 2216 C C . ARG B 1 63 ? -23.234 -11.422 -32.562 1 83.88 63 ARG B C 1
ATOM 2218 O O . ARG B 1 63 ? -23.344 -10.586 -33.469 1 83.88 63 ARG B O 1
ATOM 2225 N N . ALA B 1 64 ? -23.609 -12.727 -32.75 1 84.19 64 ALA B N 1
ATOM 2226 C CA . ALA B 1 64 ? -24.312 -13.211 -33.938 1 84.19 64 ALA B CA 1
ATOM 2227 C C . ALA B 1 64 ? -25.562 -12.375 -34.219 1 84.19 64 ALA B C 1
ATOM 2229 O O . ALA B 1 64 ? -25.844 -12.031 -35.344 1 84.19 64 ALA B O 1
ATOM 2230 N N . MET B 1 65 ? -26.359 -12.148 -33.281 1 80.56 65 MET B N 1
ATOM 2231 C CA . MET B 1 65 ? -27.562 -11.312 -33.406 1 80.56 65 MET B CA 1
ATOM 2232 C C . MET B 1 65 ? -27.578 -10.211 -32.375 1 80.56 65 MET B C 1
ATOM 2234 O O . MET B 1 65 ? -27.188 -10.445 -31.219 1 80.56 65 MET B O 1
ATOM 2238 N N . GLY B 1 66 ? -27.875 -9.008 -32.844 1 78.88 66 GLY B N 1
ATOM 2239 C CA . GLY B 1 66 ? -28.062 -7.914 -31.891 1 78.88 66 GLY B CA 1
ATOM 2240 C C . GLY B 1 66 ? -26.875 -6.984 -31.812 1 78.88 66 GLY B C 1
ATOM 2241 O O . GLY B 1 66 ? -25.953 -7.074 -32.625 1 78.88 66 GLY B O 1
ATOM 2242 N N . ARG B 1 67 ? -26.938 -6.074 -30.938 1 84.69 67 ARG B N 1
ATOM 2243 C CA . ARG B 1 67 ? -25.891 -5.082 -30.688 1 84.69 67 ARG B CA 1
ATOM 2244 C C . ARG B 1 67 ? -24.656 -5.73 -30.062 1 84.69 67 ARG B C 1
ATOM 2246 O O . ARG B 1 67 ? -24.781 -6.699 -29.312 1 84.69 67 ARG B O 1
ATOM 2253 N N . PRO B 1 68 ? -23.578 -5.328 -30.484 1 90.5 68 PRO B N 1
ATOM 2254 C CA . PRO B 1 68 ? -22.359 -5.852 -29.859 1 90.5 68 PRO B CA 1
ATOM 2255 C C . PRO B 1 68 ? -22.391 -5.766 -28.328 1 90.5 68 PRO B C 1
ATOM 2257 O O . PRO B 1 68 ? -22.984 -4.832 -27.781 1 90.5 68 PRO B O 1
ATOM 2260 N N . ALA B 1 69 ? -21.938 -6.766 -27.656 1 91.06 69 ALA B N 1
ATOM 2261 C CA . ALA B 1 69 ? -21.875 -6.777 -26.203 1 91.06 69 ALA B CA 1
ATOM 2262 C C . ALA B 1 69 ? -20.594 -6.102 -25.703 1 91.06 69 ALA B C 1
ATOM 2264 O O . ALA B 1 69 ? -19.547 -6.211 -26.328 1 91.06 69 ALA B O 1
ATOM 2265 N N . LYS B 1 70 ? -20.75 -5.344 -24.641 1 95.5 70 LYS B N 1
ATOM 2266 C CA . LYS B 1 70 ? -19.578 -4.785 -23.969 1 95.5 70 LYS B CA 1
ATOM 2267 C C . LYS B 1 70 ? -19.047 -5.746 -22.906 1 95.5 70 LYS B C 1
ATOM 2269 O O . LYS B 1 70 ? -19.766 -6.102 -21.969 1 95.5 70 LYS B O 1
ATOM 2274 N N . LEU B 1 71 ? -17.859 -6.172 -23.078 1 96.94 71 LEU B N 1
ATOM 2275 C CA . LEU B 1 71 ? -17.172 -6.953 -22.062 1 96.94 71 LEU B CA 1
ATOM 2276 C C . LEU B 1 71 ? -16.344 -6.051 -21.141 1 96.94 71 LEU B C 1
ATOM 2278 O O . LEU B 1 71 ? -15.305 -5.547 -21.547 1 96.94 71 LEU B O 1
ATOM 2282 N N . TRP B 1 72 ? -16.828 -6 -19.922 1 97.38 72 TRP B N 1
ATOM 2283 C CA . TRP B 1 72 ? -16.234 -5.07 -18.969 1 97.38 72 TRP B CA 1
ATOM 2284 C C . TRP B 1 72 ? -15.086 -5.727 -18.203 1 97.38 72 TRP B C 1
ATOM 2286 O O . TRP B 1 72 ? -15.164 -6.902 -17.844 1 97.38 72 TRP B O 1
ATOM 2296 N N . ARG B 1 73 ? -14.062 -4.945 -17.969 1 96.25 73 ARG B N 1
ATOM 2297 C CA . ARG B 1 73 ? -12.906 -5.41 -17.203 1 96.25 73 ARG B CA 1
ATOM 2298 C C . ARG B 1 73 ? -12.359 -4.305 -16.312 1 96.25 73 ARG B C 1
ATOM 2300 O O . ARG B 1 73 ? -12.641 -3.123 -16.531 1 96.25 73 ARG B O 1
ATOM 2307 N N . LEU B 1 74 ? -11.602 -4.734 -15.352 1 94.94 74 LEU B N 1
ATOM 2308 C CA . LEU B 1 74 ? -10.984 -3.779 -14.438 1 94.94 74 LEU B CA 1
ATOM 2309 C C . LEU B 1 74 ? -9.82 -3.064 -15.109 1 94.94 74 LEU B C 1
ATOM 2311 O O . LEU B 1 74 ? -9.133 -3.641 -15.961 1 94.94 74 LEU B O 1
ATOM 2315 N N . THR B 1 75 ? -9.594 -1.808 -14.75 1 91.31 75 THR B N 1
ATOM 2316 C CA . THR B 1 75 ? -8.344 -1.115 -15.055 1 91.31 75 THR B CA 1
ATOM 2317 C C . THR B 1 75 ? -7.348 -1.266 -13.906 1 91.31 75 THR B C 1
ATOM 2319 O O . THR B 1 75 ? -7.703 -1.76 -12.836 1 91.31 75 THR B O 1
ATOM 2322 N N . SER B 1 76 ? -6.129 -0.76 -14.133 1 85.44 76 SER B N 1
ATOM 2323 C CA . SER B 1 76 ? -5.109 -0.822 -13.094 1 85.44 76 SER B CA 1
ATOM 2324 C C . SER B 1 76 ? -5.492 0.043 -11.898 1 85.44 76 SER B C 1
ATOM 2326 O O . SER B 1 76 ? -5.02 -0.188 -10.781 1 85.44 76 SER B O 1
ATOM 2328 N N . SER B 1 77 ? -6.367 1.026 -12.109 1 87.12 77 SER B N 1
ATOM 2329 C CA . SER B 1 77 ? -6.812 1.89 -11.023 1 87.12 77 SER B CA 1
ATOM 2330 C C . SER B 1 77 ? -7.621 1.107 -9.992 1 87.12 77 SER B C 1
ATOM 2332 O O . SER B 1 77 ? -7.754 1.536 -8.844 1 87.12 77 SER B O 1
ATOM 2334 N N . ALA B 1 78 ? -8.102 -0.014 -10.398 1 90.31 78 ALA B N 1
ATOM 2335 C CA . ALA B 1 78 ? -8.922 -0.825 -9.5 1 90.31 78 ALA B CA 1
ATOM 2336 C C . ALA B 1 78 ? -8.055 -1.615 -8.523 1 90.31 78 ALA B C 1
ATOM 2338 O O . ALA B 1 78 ? -8.555 -2.16 -7.539 1 90.31 78 ALA B O 1
ATOM 2339 N N . ASP B 1 79 ? -6.762 -1.638 -8.711 1 86.69 79 ASP B N 1
ATOM 2340 C CA . ASP B 1 79 ? -5.855 -2.416 -7.875 1 86.69 79 ASP B CA 1
ATOM 2341 C C . ASP B 1 79 ? -5.91 -1.944 -6.422 1 86.69 79 ASP B C 1
ATOM 2343 O O . ASP B 1 79 ? -5.637 -2.719 -5.5 1 86.69 79 ASP B O 1
ATOM 2347 N N . ARG B 1 80 ? -6.211 -0.686 -6.254 1 79.5 80 ARG B N 1
ATOM 2348 C CA . ARG B 1 80 ? -6.262 -0.097 -4.918 1 79.5 80 ARG B CA 1
ATOM 2349 C C . ARG B 1 80 ? -7.309 -0.79 -4.051 1 79.5 80 ARG B C 1
ATOM 2351 O O . ARG B 1 80 ? -7.301 -0.649 -2.828 1 79.5 80 ARG B O 1
ATOM 2358 N N . PHE B 1 81 ? -8.211 -1.646 -4.68 1 85.38 81 PHE B N 1
ATOM 2359 C CA . PHE B 1 81 ? -9.273 -2.314 -3.934 1 85.38 81 PHE B CA 1
ATOM 2360 C C . PHE B 1 81 ? -8.844 -3.721 -3.529 1 85.38 81 PHE B C 1
ATOM 2362 O O . PHE B 1 81 ? -9.586 -4.426 -2.842 1 85.38 81 PHE B O 1
ATOM 2369 N N . PHE B 1 82 ? -7.691 -4.055 -3.834 1 88.5 82 PHE B N 1
ATOM 2370 C CA . PHE B 1 82 ? -7.188 -5.395 -3.553 1 88.5 82 PHE B CA 1
ATOM 2371 C C . PHE B 1 82 ? -5.926 -5.332 -2.703 1 88.5 82 PHE B C 1
ATOM 2373 O O . PHE B 1 82 ? -5.281 -4.285 -2.611 1 88.5 82 PHE B O 1
ATOM 2380 N N . PRO B 1 83 ? -5.664 -6.406 -2.014 1 83 83 PRO B N 1
ATOM 2381 C CA . PRO B 1 83 ? -4.535 -6.383 -1.082 1 83 83 PRO B CA 1
ATOM 2382 C C . PRO B 1 83 ? -3.217 -6.02 -1.763 1 83 83 PRO B C 1
ATOM 2384 O O . PRO B 1 83 ? -2.986 -6.398 -2.912 1 83 83 PRO B O 1
ATOM 2387 N N . GLU B 1 84 ? -2.443 -5.211 -1.033 1 87.12 84 GLU B N 1
ATOM 2388 C CA . GLU B 1 84 ? -1.074 -4.902 -1.436 1 87.12 84 GLU B CA 1
ATOM 2389 C C . GLU B 1 84 ? -0.065 -5.496 -0.459 1 87.12 84 GLU B C 1
ATOM 2391 O O . GLU B 1 84 ? -0.307 -5.531 0.749 1 87.12 84 GLU B O 1
ATOM 2396 N N . GLY B 1 85 ? 0.994 -5.984 -0.954 1 90 85 GLY B N 1
ATOM 2397 C CA . GLY B 1 85 ? 2.008 -6.629 -0.132 1 90 85 GLY B CA 1
ATOM 2398 C C . GLY B 1 85 ? 3.289 -5.82 -0.028 1 90 85 GLY B C 1
ATOM 2399 O O . GLY B 1 85 ? 4.332 -6.352 0.365 1 90 85 GLY B O 1
ATOM 2400 N N . TYR B 1 86 ? 3.291 -4.57 -0.352 1 91.88 86 TYR B N 1
ATOM 2401 C CA . TYR B 1 86 ? 4.523 -3.814 -0.55 1 91.88 86 TYR B CA 1
ATOM 2402 C C . TYR B 1 86 ? 5.195 -3.508 0.782 1 91.88 86 TYR B C 1
ATOM 2404 O O . TYR B 1 86 ? 6.422 -3.432 0.862 1 91.88 86 TYR B O 1
ATOM 2412 N N . ALA B 1 87 ? 4.391 -3.293 1.809 1 92.5 87 ALA B N 1
ATOM 2413 C CA . ALA B 1 87 ? 5.008 -3.057 3.109 1 92.5 87 ALA B CA 1
ATOM 2414 C C . ALA B 1 87 ? 5.867 -4.246 3.533 1 92.5 87 ALA B C 1
ATOM 2416 O O . ALA B 1 87 ? 7.039 -4.082 3.875 1 92.5 87 ALA B O 1
ATOM 2417 N N . GLU B 1 88 ? 5.312 -5.391 3.457 1 93.12 88 GLU B N 1
ATOM 2418 C CA . GLU B 1 88 ? 6.023 -6.613 3.82 1 93.12 88 GLU B CA 1
ATOM 2419 C C . GLU B 1 88 ? 7.191 -6.871 2.873 1 93.12 88 GLU B C 1
ATOM 2421 O O . GLU B 1 88 ? 8.266 -7.293 3.307 1 93.12 88 GLU B O 1
ATOM 2426 N N . LEU B 1 89 ? 6.98 -6.645 1.649 1 96.06 89 LEU B N 1
ATOM 2427 C CA . LEU B 1 89 ? 8.047 -6.812 0.669 1 96.06 89 LEU B CA 1
ATOM 2428 C C . LEU B 1 89 ? 9.227 -5.891 0.979 1 96.06 89 LEU B C 1
ATOM 2430 O O . LEU B 1 89 ? 10.375 -6.324 0.976 1 96.06 89 LEU B O 1
ATOM 2434 N N . THR B 1 90 ? 8.914 -4.648 1.202 1 96.56 90 THR B N 1
ATOM 2435 C CA . THR B 1 90 ? 9.953 -3.656 1.468 1 96.56 90 THR B CA 1
ATOM 2436 C C . THR B 1 90 ? 10.75 -4.027 2.717 1 96.56 90 THR B C 1
ATOM 2438 O O . THR B 1 90 ? 11.977 -3.955 2.721 1 96.56 90 THR B O 1
ATOM 2441 N N . LEU B 1 91 ? 10.039 -4.473 3.725 1 95.88 91 LEU B N 1
ATOM 2442 C CA . LEU B 1 91 ? 10.711 -4.934 4.93 1 95.88 91 LEU B CA 1
ATOM 2443 C C . LEU B 1 91 ? 11.641 -6.105 4.621 1 95.88 91 LEU B C 1
ATOM 2445 O O . LEU B 1 91 ? 12.781 -6.137 5.086 1 95.88 91 LEU B O 1
ATOM 2449 N N . GLY B 1 92 ? 11.18 -7.051 3.871 1 96.06 92 GLY B N 1
ATOM 2450 C CA . GLY B 1 92 ? 11.992 -8.188 3.465 1 96.06 92 GLY B CA 1
ATOM 2451 C C . GLY B 1 92 ? 13.234 -7.785 2.689 1 96.06 92 GLY B C 1
ATOM 2452 O O . GLY B 1 92 ? 14.312 -8.352 2.895 1 96.06 92 GLY B O 1
ATOM 2453 N N . LEU B 1 93 ? 13.078 -6.828 1.83 1 96.44 93 LEU B N 1
ATOM 2454 C CA . LEU B 1 93 ? 14.203 -6.355 1.034 1 96.44 93 LEU B CA 1
ATOM 2455 C C . LEU B 1 93 ? 15.258 -5.707 1.921 1 96.44 93 LEU B C 1
ATOM 2457 O O . LEU B 1 93 ? 16.453 -5.965 1.759 1 96.44 93 LEU B O 1
ATOM 2461 N N . ILE B 1 94 ? 14.828 -4.891 2.836 1 97 94 ILE B N 1
ATOM 2462 C CA . ILE B 1 94 ? 15.758 -4.227 3.744 1 97 94 ILE B CA 1
ATOM 2463 C C . ILE B 1 94 ? 16.531 -5.27 4.543 1 97 94 ILE B C 1
ATOM 2465 O O . ILE B 1 94 ? 17.75 -5.164 4.695 1 97 94 ILE B O 1
ATOM 2469 N N . HIS B 1 95 ? 15.828 -6.246 5 1 96.88 95 HIS B N 1
ATOM 2470 C CA . HIS B 1 95 ? 16.469 -7.328 5.738 1 96.88 95 HIS B CA 1
ATOM 2471 C C . HIS B 1 95 ? 17.484 -8.062 4.867 1 96.88 95 HIS B C 1
ATOM 2473 O O . HIS B 1 95 ? 18.609 -8.336 5.301 1 96.88 95 HIS B O 1
ATOM 2479 N N . SE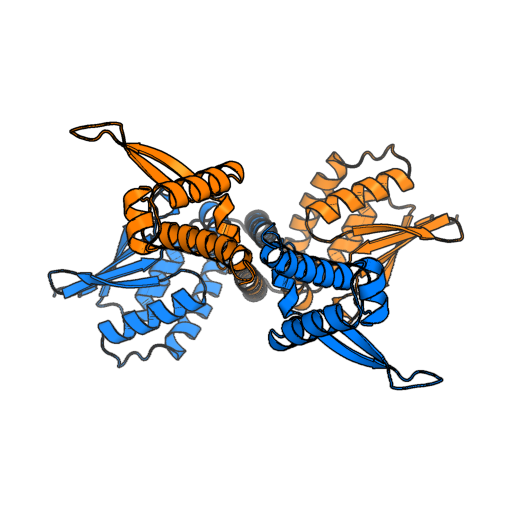R B 1 96 ? 17.141 -8.352 3.689 1 97.62 96 SER B N 1
ATOM 2480 C CA . SER B 1 96 ? 18.016 -9.062 2.771 1 97.62 96 SER B CA 1
ATOM 2481 C C . SER B 1 96 ? 19.234 -8.227 2.408 1 97.62 96 SER B C 1
ATOM 2483 O O . SER B 1 96 ? 20.344 -8.75 2.27 1 97.62 96 SER B O 1
ATOM 2485 N N . ILE B 1 97 ? 19.062 -6.953 2.232 1 97.5 97 ILE B N 1
ATOM 2486 C CA . ILE B 1 97 ? 20.172 -6.055 1.97 1 97.5 97 ILE B CA 1
ATOM 2487 C C . ILE B 1 97 ? 21.156 -6.086 3.143 1 97.5 97 ILE B C 1
ATOM 2489 O O . ILE B 1 97 ? 22.375 -6.191 2.945 1 97.5 97 ILE B O 1
ATOM 2493 N N . ASN B 1 98 ? 20.578 -5.984 4.324 1 97.56 98 ASN B N 1
ATOM 2494 C CA . ASN B 1 98 ? 21.422 -6.031 5.516 1 97.56 98 ASN B CA 1
ATOM 2495 C C . ASN B 1 98 ? 22.188 -7.348 5.613 1 97.56 98 ASN B C 1
ATOM 2497 O O . ASN B 1 98 ? 23.359 -7.363 5.977 1 97.56 98 ASN B O 1
ATOM 2501 N N . GLU B 1 99 ? 21.547 -8.414 5.309 1 97.5 99 GLU B N 1
ATOM 2502 C CA . GLU B 1 99 ? 22.188 -9.719 5.344 1 97.5 99 GLU B CA 1
ATOM 2503 C C . GLU B 1 99 ? 23.266 -9.836 4.285 1 97.5 99 GLU B C 1
ATOM 2505 O O . GLU B 1 99 ? 24.344 -10.375 4.551 1 97.5 99 GLU B O 1
ATOM 2510 N N . ALA B 1 100 ? 23.062 -9.289 3.182 1 97.56 100 ALA B N 1
ATOM 2511 C CA . ALA B 1 100 ? 23.969 -9.445 2.045 1 97.56 100 ALA B CA 1
ATOM 2512 C C . ALA B 1 100 ? 25.125 -8.461 2.133 1 97.56 100 ALA B C 1
ATOM 2514 O O . ALA B 1 100 ? 26.25 -8.789 1.772 1 97.56 100 ALA B O 1
ATOM 2515 N N . PHE B 1 101 ? 24.828 -7.215 2.623 1 97.56 101 PHE B N 1
ATOM 2516 C CA . PHE B 1 101 ? 25.828 -6.164 2.438 1 97.56 101 PHE B CA 1
ATOM 2517 C C . PHE B 1 101 ? 26.047 -5.402 3.736 1 97.56 101 PHE B C 1
ATOM 2519 O O . PHE B 1 101 ? 26.812 -4.422 3.764 1 97.56 101 PHE B O 1
ATOM 2526 N N . GLY B 1 102 ? 25.359 -5.762 4.766 1 97.19 102 GLY B N 1
ATOM 2527 C CA . GLY B 1 102 ? 25.516 -5.141 6.07 1 97.19 102 GLY B CA 1
ATOM 2528 C C . GLY B 1 102 ? 24.922 -3.746 6.148 1 97.19 102 GLY B C 1
ATOM 2529 O O . GLY B 1 102 ? 24.266 -3.291 5.207 1 97.19 102 GLY B O 1
ATOM 2530 N N . GLN B 1 103 ? 25.188 -3.072 7.293 1 96.62 103 GLN B N 1
ATOM 2531 C CA . GLN B 1 103 ? 24.688 -1.723 7.523 1 96.62 103 GLN B CA 1
ATOM 2532 C C . GLN B 1 103 ? 25.234 -0.744 6.492 1 96.62 103 GLN B C 1
ATOM 2534 O O . GLN B 1 103 ? 24.547 0.195 6.086 1 96.62 103 GLN B O 1
ATOM 2539 N N . GLU B 1 104 ? 26.406 -0.995 6.098 1 97.25 104 GLU B N 1
ATOM 2540 C CA . GLU B 1 104 ? 27.016 -0.135 5.082 1 97.25 104 GLU B CA 1
ATOM 2541 C C . GLU B 1 104 ? 26.234 -0.196 3.773 1 97.25 104 GLU B C 1
ATOM 2543 O O . GLU B 1 104 ? 26.078 0.814 3.082 1 97.25 104 GLU B O 1
ATOM 2548 N N . GLY B 1 105 ? 25.766 -1.367 3.424 1 97.38 105 GLY B N 1
ATOM 2549 C CA . GLY B 1 105 ? 24.938 -1.515 2.242 1 97.38 105 GLY B CA 1
ATOM 2550 C C . GLY B 1 105 ? 23.625 -0.756 2.338 1 97.38 105 GLY B C 1
ATOM 2551 O O . GLY B 1 105 ? 23.219 -0.078 1.389 1 97.38 105 GLY B O 1
ATOM 2552 N N . ILE B 1 106 ? 23.016 -0.795 3.479 1 97.81 106 ILE B N 1
ATOM 2553 C CA . ILE B 1 106 ? 21.781 -0.07 3.721 1 97.81 106 ILE B CA 1
ATOM 2554 C C . ILE B 1 106 ? 22.016 1.431 3.572 1 97.81 106 ILE B C 1
ATOM 2556 O O . ILE B 1 106 ? 21.281 2.117 2.863 1 97.81 106 ILE B O 1
ATOM 2560 N N . ASP B 1 107 ? 23.062 1.872 4.203 1 97.69 107 ASP B N 1
ATOM 2561 C CA . ASP B 1 107 ? 23.375 3.297 4.168 1 97.69 107 ASP B CA 1
ATOM 2562 C C . ASP B 1 107 ? 23.625 3.768 2.738 1 97.69 107 ASP B C 1
ATOM 2564 O O . ASP B 1 107 ? 23.188 4.855 2.352 1 97.69 107 ASP B O 1
ATOM 2568 N N . ARG B 1 108 ? 24.297 2.955 2.021 1 97.94 108 ARG B N 1
ATOM 2569 C CA . ARG B 1 108 ? 24.609 3.297 0.639 1 97.94 108 ARG B CA 1
ATOM 2570 C C . ARG B 1 108 ? 23.344 3.396 -0.204 1 97.94 108 ARG B C 1
ATOM 2572 O O . ARG B 1 108 ? 23.188 4.34 -0.979 1 97.94 108 ARG B O 1
ATOM 2579 N N . ILE B 1 109 ? 22.469 2.512 -0.046 1 98 109 ILE B N 1
ATOM 2580 C CA . ILE B 1 109 ? 21.219 2.49 -0.794 1 98 109 ILE B CA 1
ATOM 2581 C C . ILE B 1 109 ? 20.375 3.699 -0.409 1 98 109 ILE B C 1
ATOM 2583 O O . ILE B 1 109 ? 19.797 4.363 -1.275 1 98 109 ILE B O 1
ATOM 2587 N N . LEU B 1 110 ? 20.281 3.947 0.867 1 97.94 110 LEU B N 1
ATOM 2588 C CA . LEU B 1 110 ? 19.484 5.078 1.339 1 97.94 110 LEU B CA 1
ATOM 2589 C C . LEU B 1 110 ? 20.062 6.395 0.815 1 97.94 110 LEU B C 1
ATOM 2591 O O . LEU B 1 110 ? 19.297 7.312 0.485 1 97.94 110 LEU B O 1
ATOM 2595 N N . ALA B 1 111 ? 21.391 6.445 0.752 1 98.06 111 ALA B N 1
ATOM 2596 C CA . ALA B 1 111 ? 22.031 7.652 0.247 1 98.06 111 ALA B CA 1
ATOM 2597 C C . ALA B 1 111 ? 21.703 7.875 -1.227 1 98.06 111 ALA B C 1
ATOM 2599 O O . ALA B 1 111 ? 21.422 9 -1.642 1 98.06 111 ALA B O 1
ATOM 2600 N N . LEU B 1 112 ? 21.734 6.848 -1.975 1 98.06 112 LEU B N 1
ATOM 2601 C CA . LEU B 1 112 ? 21.438 6.934 -3.398 1 98.06 112 LEU B CA 1
ATOM 2602 C C . LEU B 1 112 ? 19.969 7.316 -3.623 1 98.06 112 LEU B C 1
ATOM 2604 O O . LEU B 1 112 ? 19.672 8.188 -4.438 1 98.06 112 LEU B O 1
ATOM 2608 N N . ARG B 1 113 ? 19.062 6.707 -2.943 1 96.75 113 ARG B N 1
ATOM 2609 C CA . ARG B 1 113 ? 17.641 7.023 -3.035 1 96.75 113 ARG B CA 1
ATOM 2610 C C . ARG B 1 113 ? 17.375 8.477 -2.66 1 96.75 113 ARG B C 1
ATOM 2612 O O . ARG B 1 113 ? 16.578 9.156 -3.305 1 96.75 113 ARG B O 1
ATOM 2619 N N . ASN B 1 114 ? 18.062 8.875 -1.578 1 97.69 114 ASN B N 1
ATOM 2620 C CA . ASN B 1 114 ? 17.891 10.25 -1.106 1 97.69 114 ASN B CA 1
ATOM 2621 C C . ASN B 1 114 ? 18.359 11.258 -2.143 1 97.69 114 ASN B C 1
ATOM 2623 O O . ASN B 1 114 ? 17.734 12.305 -2.332 1 97.69 114 ASN B O 1
ATOM 2627 N N . ARG B 1 115 ? 19.453 10.992 -2.758 1 97.19 115 ARG B N 1
ATOM 2628 C CA . ARG B 1 115 ? 19.984 11.875 -3.793 1 97.19 115 ARG B CA 1
ATOM 2629 C C . ARG B 1 115 ? 18.984 12.039 -4.938 1 97.19 115 ARG B C 1
ATOM 2631 O O . ARG B 1 115 ? 18.781 13.156 -5.426 1 97.19 115 ARG B O 1
ATOM 2638 N N . GLN B 1 116 ? 18.422 10.969 -5.301 1 96.5 116 GLN B N 1
ATOM 2639 C CA . GLN B 1 116 ? 17.422 11.008 -6.367 1 96.5 116 GLN B CA 1
ATOM 2640 C C . GLN B 1 116 ? 16.203 11.828 -5.953 1 96.5 116 GLN B C 1
ATOM 2642 O O . GLN B 1 116 ? 15.664 12.594 -6.754 1 96.5 116 GLN B O 1
ATOM 2647 N N . GLN B 1 117 ? 15.766 11.648 -4.766 1 96.62 117 GLN B N 1
ATOM 2648 C CA . GLN B 1 117 ? 14.633 12.406 -4.246 1 96.62 117 GLN B CA 1
ATOM 2649 C C . GLN B 1 117 ? 14.945 13.898 -4.207 1 96.62 117 GLN B C 1
ATOM 2651 O O . GLN B 1 117 ? 14.109 14.727 -4.594 1 96.62 117 GLN B O 1
ATOM 2656 N N . ILE B 1 118 ? 16.156 14.227 -3.734 1 97.38 118 ILE B N 1
ATOM 2657 C CA . ILE B 1 118 ? 16.578 15.617 -3.66 1 97.38 118 ILE B CA 1
ATOM 2658 C C . ILE B 1 118 ? 16.562 16.234 -5.055 1 97.38 118 ILE B C 1
ATOM 2660 O O . ILE B 1 118 ? 16.047 17.344 -5.242 1 97.38 118 ILE B O 1
ATOM 2664 N N . GLU B 1 119 ? 17.062 15.516 -6.004 1 96.88 119 GLU B N 1
ATOM 2665 C CA . GLU B 1 119 ? 17.078 16 -7.383 1 96.88 119 GLU B CA 1
ATOM 2666 C C . GLU B 1 119 ? 15.656 16.266 -7.883 1 96.88 119 GLU B C 1
ATOM 2668 O O . GLU B 1 119 ? 15.391 17.297 -8.5 1 96.88 119 GLU B O 1
ATOM 2673 N N . ASN B 1 120 ? 14.805 15.383 -7.594 1 96.94 120 ASN B N 1
ATOM 2674 C CA . ASN B 1 120 ? 13.422 15.523 -8.023 1 96.94 120 ASN B CA 1
ATOM 2675 C C . ASN B 1 120 ? 12.742 16.719 -7.359 1 96.94 120 ASN B C 1
ATOM 2677 O O . ASN B 1 120 ? 11.992 17.453 -8.008 1 96.94 120 ASN B O 1
ATOM 2681 N N . TYR B 1 121 ? 12.969 16.906 -6.07 1 97.5 121 TYR B N 1
ATOM 2682 C CA . TYR B 1 121 ? 12.391 18.016 -5.336 1 97.5 121 TYR B CA 1
ATOM 2683 C C . TYR B 1 121 ? 12.93 19.344 -5.852 1 97.5 121 TYR B C 1
ATOM 2685 O O . TYR B 1 121 ? 12.172 20.312 -6.035 1 97.5 121 TYR B O 1
ATOM 2693 N N . CYS B 1 122 ? 14.195 19.391 -6.098 1 96.06 122 CYS B N 1
ATOM 2694 C CA . CYS B 1 122 ? 14.844 20.609 -6.535 1 96.06 122 CYS B CA 1
ATOM 2695 C C . CYS B 1 122 ? 14.289 21.078 -7.883 1 96.06 122 CYS B C 1
ATOM 2697 O O . CYS B 1 122 ? 14.234 22.266 -8.156 1 96.06 122 CYS B O 1
ATOM 2699 N N . LYS B 1 123 ? 13.859 20.156 -8.727 1 96.62 123 LYS B N 1
ATOM 2700 C CA . LYS B 1 123 ? 13.242 20.5 -10 1 96.62 123 LYS B CA 1
ATOM 2701 C C . LYS B 1 123 ? 11.898 21.188 -9.797 1 96.62 123 LYS B C 1
ATOM 2703 O O . LYS B 1 123 ? 11.469 21.984 -10.633 1 96.62 123 LYS B O 1
ATOM 2708 N N . GLN B 1 124 ? 11.312 20.984 -8.688 1 97.06 124 GLN B N 1
ATOM 2709 C CA . GLN B 1 124 ? 9.961 21.469 -8.453 1 97.06 124 GLN B CA 1
ATOM 2710 C C . GLN B 1 124 ? 9.953 22.656 -7.504 1 97.06 124 GLN B C 1
ATOM 2712 O O . GLN B 1 124 ? 8.953 23.359 -7.395 1 97.06 124 GLN B O 1
ATOM 2717 N N . ILE B 1 125 ? 11.055 22.844 -6.828 1 97.44 125 ILE B N 1
ATOM 2718 C CA . ILE B 1 125 ? 11.164 23.938 -5.855 1 97.44 125 ILE B CA 1
ATOM 2719 C C . ILE B 1 125 ? 12.305 24.875 -6.258 1 97.44 125 ILE B C 1
ATOM 2721 O O . ILE B 1 125 ? 13.461 24.625 -5.922 1 97.44 125 ILE B O 1
ATOM 2725 N N . PRO B 1 126 ? 11.984 25.969 -6.836 1 94.12 126 PRO B N 1
ATOM 2726 C CA . PRO B 1 126 ? 13.031 26.906 -7.266 1 94.12 126 PRO B CA 1
ATOM 2727 C C . PRO B 1 126 ? 13.789 27.531 -6.09 1 94.12 126 PRO B C 1
ATOM 2729 O O . PRO B 1 126 ? 13.172 28 -5.137 1 94.12 126 PRO B O 1
ATOM 2732 N N . GLU B 1 127 ? 15.086 27.578 -6.223 1 89.62 127 GLU B N 1
ATOM 2733 C CA . GLU B 1 127 ? 15.945 28.109 -5.168 1 89.62 127 GLU B CA 1
ATOM 2734 C C . GLU B 1 127 ? 15.758 29.625 -5.02 1 89.62 127 GLU B C 1
ATOM 2736 O O . GLU B 1 127 ? 16.078 30.188 -3.973 1 89.62 127 GLU B O 1
ATOM 2741 N N . THR B 1 128 ? 15.297 30.203 -6.02 1 91.12 128 THR B N 1
ATOM 2742 C CA . THR B 1 128 ? 15.141 31.641 -6.035 1 91.12 128 THR B CA 1
ATOM 2743 C C . THR B 1 128 ? 13.898 32.062 -5.258 1 91.12 128 THR B C 1
ATOM 2745 O O . THR B 1 128 ? 13.734 33.25 -4.938 1 91.12 128 THR B O 1
ATOM 2748 N N . SER B 1 129 ? 13.078 31.172 -4.895 1 91.56 129 SER B N 1
ATOM 2749 C CA . SER B 1 129 ? 11.852 31.484 -4.168 1 91.56 129 SER B CA 1
ATOM 2750 C C . SER B 1 129 ? 12.148 31.828 -2.711 1 91.56 129 SER B C 1
ATOM 2752 O O . SER B 1 129 ? 13.203 31.484 -2.184 1 91.56 129 SER B O 1
ATOM 2754 N N . SER B 1 130 ? 11.227 32.625 -2.131 1 93.38 130 SER B N 1
ATOM 2755 C CA . SER B 1 130 ? 11.328 32.906 -0.707 1 93.38 130 SER B CA 1
ATOM 2756 C C . SER B 1 130 ? 11.18 31.656 0.138 1 93.38 130 SER B C 1
ATOM 2758 O O . SER B 1 130 ? 10.672 30.641 -0.337 1 93.38 130 SER B O 1
ATOM 2760 N N . LEU B 1 131 ? 11.602 31.719 1.386 1 93.38 131 LEU B N 1
ATOM 2761 C CA . LEU B 1 131 ? 11.531 30.562 2.27 1 93.38 131 LEU B CA 1
ATOM 2762 C C . LEU B 1 131 ? 10.094 30.109 2.457 1 93.38 131 LEU B C 1
ATOM 2764 O O . LEU B 1 131 ? 9.789 28.922 2.336 1 93.38 131 LEU B O 1
ATOM 2768 N N . PRO B 1 132 ? 9.141 31.062 2.689 1 94.62 132 PRO B N 1
ATOM 2769 C CA . PRO B 1 132 ? 7.746 30.625 2.834 1 94.62 132 PRO B CA 1
ATOM 2770 C C . PRO B 1 132 ? 7.227 29.906 1.593 1 94.62 132 PRO B C 1
ATOM 2772 O O . PRO B 1 132 ? 6.52 28.906 1.709 1 94.62 132 PRO B O 1
ATOM 2775 N N . LYS B 1 133 ? 7.551 30.391 0.5 1 96.12 133 LYS B N 1
ATOM 2776 C CA . LYS B 1 133 ? 7.094 29.781 -0.742 1 96.12 133 LYS B CA 1
ATOM 2777 C C . LYS B 1 133 ? 7.727 28.406 -0.936 1 96.12 133 LYS B C 1
ATOM 2779 O O . LYS B 1 133 ? 7.055 27.453 -1.364 1 96.12 133 LYS B O 1
ATOM 2784 N N . ARG B 1 134 ? 9.008 28.219 -0.703 1 96.94 134 ARG B N 1
ATOM 2785 C CA . ARG B 1 134 ? 9.672 26.922 -0.796 1 96.94 134 ARG B CA 1
ATOM 2786 C C . ARG B 1 134 ? 9.047 25.922 0.159 1 96.94 134 ARG B C 1
ATOM 2788 O O . ARG B 1 134 ? 8.867 24.75 -0.192 1 96.94 134 ARG B O 1
ATOM 2795 N N . LEU B 1 135 ? 8.688 26.391 1.29 1 97.5 135 LEU B N 1
ATOM 2796 C CA . LEU B 1 135 ? 8.062 25.516 2.285 1 97.5 135 LEU B CA 1
ATOM 2797 C C . LEU B 1 135 ? 6.684 25.062 1.823 1 97.5 135 LEU B C 1
ATOM 2799 O O . LEU B 1 135 ? 6.305 23.906 2.029 1 97.5 135 LEU B O 1
ATOM 2803 N N . GLU B 1 136 ? 5.988 25.953 1.265 1 97.38 136 GLU B N 1
ATOM 2804 C CA . GLU B 1 136 ? 4.672 25.609 0.734 1 97.38 136 GLU B CA 1
ATOM 2805 C C . GLU B 1 136 ? 4.77 24.547 -0.354 1 97.38 136 GLU B C 1
ATOM 2807 O O . GLU B 1 136 ? 3.992 23.594 -0.364 1 97.38 136 GLU B O 1
ATOM 2812 N N . LEU B 1 137 ? 5.641 24.719 -1.222 1 98 137 LEU B N 1
ATOM 2813 C CA . LEU B 1 137 ? 5.852 23.75 -2.293 1 98 137 LEU B CA 1
ATOM 2814 C C . LEU B 1 137 ? 6.312 22.406 -1.733 1 98 137 LEU B C 1
ATOM 2816 O O . LEU B 1 137 ? 5.871 21.359 -2.193 1 98 137 LEU B O 1
ATOM 2820 N N . LEU B 1 138 ? 7.195 22.5 -0.77 1 98.19 138 LEU B N 1
ATOM 2821 C CA . LEU B 1 138 ? 7.648 21.281 -0.101 1 98.19 138 LEU B CA 1
ATOM 2822 C C . LEU B 1 138 ? 6.469 20.531 0.512 1 98.19 138 LEU B C 1
ATOM 2824 O O . LEU B 1 138 ? 6.332 19.312 0.321 1 98.19 138 LEU B O 1
ATOM 2828 N N . ALA B 1 139 ? 5.629 21.234 1.196 1 98.31 139 ALA B N 1
ATOM 2829 C CA . ALA B 1 139 ? 4.465 20.609 1.824 1 98.31 139 ALA B CA 1
ATOM 2830 C C . ALA B 1 139 ? 3.543 19.984 0.779 1 98.31 139 ALA B C 1
ATOM 2832 O O . ALA B 1 139 ? 2.959 18.922 1.009 1 98.31 139 ALA B O 1
ATOM 2833 N N . GLU B 1 140 ? 3.426 20.625 -0.316 1 98.06 140 GLU B N 1
ATOM 2834 C CA . GLU B 1 140 ? 2.598 20.094 -1.4 1 98.06 140 GLU B CA 1
ATOM 2835 C C . GLU B 1 140 ? 3.152 18.781 -1.938 1 98.06 140 GLU B C 1
ATOM 2837 O O . GLU B 1 140 ? 2.406 17.828 -2.133 1 98.06 140 GLU B O 1
ATOM 2842 N N . ILE B 1 141 ? 4.418 18.766 -2.207 1 97.94 141 ILE B N 1
ATOM 2843 C CA . ILE B 1 141 ? 5.062 17.547 -2.715 1 97.94 141 ILE B CA 1
ATOM 2844 C C . ILE B 1 141 ? 4.914 16.422 -1.698 1 97.94 141 ILE B C 1
ATOM 2846 O O . ILE B 1 141 ? 4.531 15.305 -2.053 1 97.94 141 ILE B O 1
ATOM 2850 N N . ARG B 1 142 ? 5.184 16.75 -0.445 1 97.88 142 ARG B N 1
ATOM 2851 C CA . ARG B 1 142 ? 5.086 15.75 0.614 1 97.88 142 ARG B CA 1
ATOM 2852 C C . ARG B 1 142 ? 3.652 15.242 0.758 1 97.88 142 ARG B C 1
ATOM 2854 O O . ARG B 1 142 ? 3.43 14.055 0.979 1 97.88 142 ARG B O 1
ATOM 2861 N N . THR B 1 143 ? 2.697 16.109 0.589 1 96.88 143 THR B N 1
ATOM 2862 C CA . THR B 1 143 ? 1.292 15.719 0.639 1 96.88 143 THR B CA 1
ATOM 2863 C C . THR B 1 143 ? 0.948 14.781 -0.518 1 96.88 143 THR B C 1
ATOM 2865 O O . THR B 1 143 ? 0.276 13.766 -0.323 1 96.88 143 THR B O 1
ATOM 2868 N N . LYS B 1 144 ? 1.436 15.086 -1.636 1 95.56 144 LYS B N 1
ATOM 2869 C CA . LYS B 1 144 ? 1.209 14.242 -2.803 1 95.56 144 LYS B CA 1
ATOM 2870 C C . LYS B 1 144 ? 1.803 12.852 -2.598 1 95.56 144 LYS B C 1
ATOM 2872 O O . LYS B 1 144 ? 1.254 11.852 -3.08 1 95.56 144 LYS B O 1
ATOM 2877 N N . GLU B 1 145 ? 2.846 12.805 -1.858 1 95.62 145 GLU B N 1
ATOM 2878 C CA . GLU B 1 145 ? 3.518 11.539 -1.594 1 95.62 145 GLU B CA 1
ATOM 2879 C C . GLU B 1 145 ? 2.879 10.812 -0.415 1 95.62 145 GLU B C 1
ATOM 2881 O O . GLU B 1 145 ? 3.275 9.688 -0.081 1 95.62 145 GLU B O 1
ATOM 2886 N N . GLY B 1 146 ? 1.941 11.484 0.248 1 95 146 GLY B N 1
ATOM 2887 C CA . GLY B 1 146 ? 1.124 10.773 1.217 1 95 146 GLY B CA 1
ATOM 2888 C C . GLY B 1 146 ? 1.399 11.188 2.65 1 95 146 GLY B C 1
ATOM 2889 O O . GLY B 1 146 ? 0.778 10.672 3.582 1 95 146 GLY B O 1
ATOM 2890 N N . TYR B 1 147 ? 2.232 12.164 2.951 1 97 147 TYR B N 1
ATOM 2891 C CA . TYR B 1 147 ? 2.678 12.484 4.301 1 97 147 TYR B CA 1
ATOM 2892 C C . TYR B 1 147 ? 1.685 13.406 5 1 97 147 TYR B C 1
ATOM 2894 O O . TYR B 1 147 ? 1.808 13.664 6.199 1 97 147 TYR B O 1
ATOM 2902 N N . MET B 1 148 ? 0.667 13.93 4.227 1 96 148 MET B N 1
ATOM 2903 C CA . MET B 1 148 ? -0.28 14.891 4.797 1 96 148 MET B CA 1
ATOM 2904 C C . MET B 1 148 ? 0.452 16.031 5.496 1 96 148 MET B C 1
ATOM 2906 O O . MET B 1 148 ? 0.283 16.234 6.699 1 96 148 MET B O 1
ATOM 2910 N N . ALA B 1 149 ? 1.054 16.812 4.719 1 97.75 149 ALA B N 1
ATOM 2911 C CA . ALA B 1 149 ? 1.984 17.812 5.234 1 97.75 149 ALA B CA 1
ATOM 2912 C C . ALA B 1 149 ? 1.353 19.203 5.227 1 97.75 149 ALA B C 1
ATOM 2914 O O . ALA B 1 149 ? 0.523 19.516 4.367 1 97.75 149 ALA B O 1
ATOM 2915 N N . GLU B 1 150 ? 1.731 20 6.125 1 97.5 150 GLU B N 1
ATOM 2916 C CA . GLU B 1 150 ? 1.312 21.406 6.172 1 97.5 150 GLU B CA 1
ATOM 2917 C C . GLU B 1 150 ? 2.379 22.281 6.824 1 97.5 150 GLU B C 1
ATOM 2919 O O . GLU B 1 150 ? 3.258 21.766 7.527 1 97.5 150 GLU B O 1
ATOM 2924 N N . ILE B 1 151 ? 2.289 23.562 6.562 1 98 151 ILE B N 1
ATOM 2925 C CA . ILE B 1 151 ? 3.213 24.531 7.133 1 98 151 ILE B CA 1
ATOM 2926 C C . ILE B 1 151 ? 2.461 25.453 8.094 1 98 151 ILE B C 1
ATOM 2928 O O . ILE B 1 151 ? 1.357 25.906 7.789 1 98 151 ILE B O 1
ATOM 2932 N N . GLN B 1 152 ? 3.045 25.688 9.219 1 96.88 152 GLN B N 1
ATOM 2933 C CA . GLN B 1 152 ? 2.535 26.656 10.18 1 96.88 152 GLN B CA 1
ATOM 2934 C C . GLN B 1 152 ? 3.582 27.719 10.5 1 96.88 152 GLN B C 1
ATOM 2936 O O . GLN B 1 152 ? 4.727 27.391 10.82 1 96.88 152 GLN B O 1
ATOM 2941 N N . GLN B 1 153 ? 3.152 28.891 10.406 1 94.56 153 GLN B N 1
ATOM 2942 C CA . GLN B 1 153 ? 4.039 29.984 10.828 1 94.56 153 GLN B CA 1
ATOM 2943 C C . GLN B 1 153 ? 4.051 30.125 12.344 1 94.56 153 GLN B C 1
ATOM 2945 O O . GLN B 1 153 ? 3.004 30.047 12.992 1 94.56 153 GLN B O 1
ATOM 2950 N N . GLN B 1 154 ? 5.188 30.156 12.844 1 92.75 154 GLN B N 1
ATOM 2951 C CA . GLN B 1 154 ? 5.348 30.312 14.281 1 92.75 154 GLN B CA 1
ATOM 2952 C C . GLN B 1 154 ? 5.703 31.75 14.648 1 92.75 154 GLN B C 1
ATOM 2954 O O . GLN B 1 154 ? 6 32.562 13.773 1 92.75 154 GLN B O 1
ATOM 2959 N N . GLU B 1 155 ? 5.641 31.906 16.016 1 86.12 155 GLU B N 1
ATOM 2960 C CA . GLU B 1 155 ? 6.094 33.188 16.516 1 86.12 155 GLU B CA 1
ATOM 2961 C C . GLU B 1 155 ? 7.598 33.375 16.312 1 86.12 155 GLU B C 1
ATOM 2963 O O . GLU B 1 155 ? 8.352 32.406 16.406 1 86.12 155 GLU B O 1
ATOM 2968 N N . GLY B 1 156 ? 8.141 34.625 15.984 1 85.81 156 GLY B N 1
ATOM 2969 C CA . GLY B 1 156 ? 9.562 34.875 15.852 1 85.81 156 GLY B CA 1
ATOM 2970 C C . GLY B 1 156 ? 10.086 34.656 14.445 1 85.81 156 GLY B C 1
ATOM 2971 O O . GLY B 1 156 ? 11.289 34.719 14.195 1 85.81 156 GLY B O 1
ATOM 2972 N N . GLY B 1 157 ? 9.18 34.281 13.539 1 85.94 157 GLY B N 1
ATOM 2973 C CA . GLY B 1 157 ? 9.578 34.125 12.148 1 85.94 157 GLY B CA 1
ATOM 2974 C C . GLY B 1 157 ? 9.883 32.719 11.75 1 85.94 157 GLY B C 1
ATOM 2975 O O . GLY B 1 157 ? 10.141 32.438 10.578 1 85.94 157 GLY B O 1
ATOM 2976 N N . ASP B 1 158 ? 9.844 31.797 12.727 1 93.12 158 ASP B N 1
ATOM 2977 C CA . ASP B 1 158 ? 10.109 30.391 12.438 1 93.12 158 ASP B CA 1
ATOM 2978 C C . ASP B 1 158 ? 8.883 29.734 11.812 1 93.12 158 ASP B C 1
ATOM 2980 O O . ASP B 1 158 ? 7.801 30.328 11.766 1 93.12 158 ASP B O 1
ATOM 2984 N N . PHE B 1 159 ? 9.188 28.625 11.172 1 97.38 159 PHE B N 1
ATOM 2985 C CA . PHE B 1 159 ? 8.117 27.812 10.602 1 97.38 159 PHE B CA 1
ATOM 2986 C C . PHE B 1 159 ? 8.102 26.422 11.219 1 97.38 159 PHE B C 1
ATOM 2988 O O . PHE B 1 159 ? 9.102 25.969 11.773 1 97.38 159 PHE B O 1
ATOM 2995 N N . LEU B 1 160 ? 6.945 25.859 11.172 1 98 160 LEU B N 1
ATOM 2996 C CA . LEU B 1 160 ? 6.785 24.453 11.523 1 98 160 LEU B CA 1
ATOM 2997 C C . LEU B 1 160 ? 6.25 23.656 10.336 1 98 160 LEU B C 1
ATOM 2999 O O . LEU B 1 160 ? 5.18 23.969 9.812 1 98 160 LEU B O 1
ATOM 3003 N N . LEU B 1 161 ? 7.027 22.766 9.867 1 98.31 161 LEU B N 1
ATOM 3004 C CA . LEU B 1 161 ? 6.555 21.781 8.898 1 98.31 161 LEU B CA 1
ATOM 3005 C C . LEU B 1 161 ? 5.98 20.562 9.609 1 98.31 161 LEU B C 1
ATOM 3007 O O . LEU B 1 161 ? 6.684 19.891 10.367 1 98.31 161 LEU B O 1
ATOM 3011 N N . ILE B 1 162 ? 4.742 20.25 9.281 1 98.06 162 ILE B N 1
ATOM 3012 C CA . ILE B 1 162 ? 4.051 19.172 9.977 1 98.06 162 ILE B CA 1
ATOM 3013 C C . ILE B 1 162 ? 3.656 18.078 8.984 1 98.06 162 ILE B C 1
ATOM 3015 O O . ILE B 1 162 ? 3.1 18.359 7.922 1 98.06 162 ILE B O 1
ATOM 3019 N N . GLU B 1 163 ? 3.969 16.891 9.312 1 97.56 163 GLU B N 1
ATOM 3020 C CA . GLU B 1 163 ? 3.508 15.703 8.602 1 97.56 163 GLU B CA 1
ATOM 3021 C C . GLU B 1 163 ? 2.627 14.828 9.492 1 97.56 163 GLU B C 1
ATOM 3023 O O . GLU B 1 163 ? 3.119 14.195 10.43 1 97.56 163 GLU B O 1
ATOM 3028 N N . LYS B 1 164 ? 1.438 14.633 9.102 1 95.5 164 LYS B N 1
ATOM 3029 C CA . LYS B 1 164 ? 0.453 14.008 9.977 1 95.5 164 LYS B CA 1
ATOM 3030 C C . LYS B 1 164 ? 0.311 12.516 9.664 1 95.5 164 LYS B C 1
ATOM 3032 O O . LYS B 1 164 ? -0.4 11.797 10.367 1 95.5 164 LYS B O 1
ATOM 3037 N N . HIS B 1 165 ? 1.003 12.102 8.711 1 94.88 165 HIS B N 1
ATOM 3038 C CA . HIS B 1 165 ? 1.017 10.695 8.305 1 94.88 165 HIS B CA 1
ATOM 3039 C C . HIS B 1 165 ? 2.367 10.312 7.715 1 94.88 165 HIS B C 1
ATOM 3041 O O . HIS B 1 165 ? 3.029 11.133 7.074 1 94.88 165 HIS B O 1
ATOM 3047 N N . CYS B 1 166 ? 2.729 9.148 7.98 1 95.69 166 CYS B N 1
ATOM 3048 C CA . CYS B 1 166 ? 3.916 8.586 7.344 1 95.69 166 CYS B CA 1
ATOM 3049 C C . CYS B 1 166 ? 3.551 7.402 6.465 1 95.69 166 CYS B C 1
ATOM 3051 O O . CYS B 1 166 ? 3.238 6.32 6.969 1 95.69 166 CYS B O 1
ATOM 3053 N N . PRO B 1 167 ? 3.662 7.559 5.16 1 95.06 167 PRO B N 1
ATOM 3054 C CA . PRO B 1 167 ? 3.258 6.496 4.234 1 95.06 167 PRO B CA 1
ATOM 3055 C C . PRO B 1 167 ? 4.238 5.328 4.211 1 95.06 167 PRO B C 1
ATOM 3057 O O . PRO B 1 167 ? 4.004 4.332 3.52 1 95.06 167 PRO B O 1
ATOM 3060 N N . ILE B 1 168 ? 5.332 5.398 4.922 1 95.81 168 ILE B N 1
ATOM 3061 C CA . ILE B 1 168 ? 6.324 4.328 4.938 1 95.81 168 ILE B CA 1
ATOM 3062 C C . ILE B 1 168 ? 6.691 3.992 6.383 1 95.81 168 ILE B C 1
ATOM 3064 O O . ILE B 1 168 ? 7.836 3.641 6.672 1 95.81 168 ILE B O 1
ATOM 3068 N N . CYS B 1 169 ? 5.805 4.148 7.297 1 93.06 169 CYS B N 1
ATOM 3069 C CA . CYS B 1 169 ? 6.043 4.102 8.734 1 93.06 169 CYS B CA 1
ATOM 3070 C C . CYS B 1 169 ? 6.594 2.744 9.156 1 93.06 169 CYS B C 1
ATOM 3072 O O . CYS B 1 169 ? 7.531 2.666 9.953 1 93.06 169 CYS B O 1
ATOM 3074 N N . VAL B 1 170 ? 6.066 1.681 8.672 1 91.62 170 VAL B N 1
ATOM 3075 C CA . VAL B 1 170 ? 6.461 0.338 9.086 1 91.62 170 VAL B CA 1
ATOM 3076 C C . VAL B 1 170 ? 7.934 0.104 8.758 1 91.62 170 VAL B C 1
ATOM 3078 O O . VAL B 1 170 ? 8.695 -0.396 9.586 1 91.62 170 VAL B O 1
ATOM 3081 N N . VAL B 1 171 ? 8.336 0.474 7.625 1 95.25 171 VAL B N 1
ATOM 3082 C CA . VAL B 1 171 ? 9.711 0.262 7.203 1 95.25 171 VAL B CA 1
ATOM 3083 C C . VAL B 1 171 ? 10.633 1.247 7.926 1 95.25 171 VAL B C 1
ATOM 3085 O O . VAL B 1 171 ? 11.75 0.899 8.297 1 95.25 171 VAL B O 1
ATOM 3088 N N . ALA B 1 172 ? 10.156 2.52 8.086 1 95.75 172 ALA B N 1
ATOM 3089 C CA . ALA B 1 172 ? 10.938 3.512 8.82 1 95.75 172 ALA B CA 1
ATOM 3090 C C . ALA B 1 172 ? 11.203 3.053 10.25 1 95.75 172 ALA B C 1
ATOM 3092 O O . ALA B 1 172 ? 12.266 3.344 10.812 1 95.75 172 ALA B O 1
ATOM 3093 N N . THR B 1 173 ? 10.273 2.361 10.859 1 94.19 173 THR B N 1
ATOM 3094 C CA . THR B 1 173 ? 10.438 1.819 12.203 1 94.19 173 THR B CA 1
ATOM 3095 C C . THR B 1 173 ? 11.547 0.773 12.234 1 94.19 173 THR B C 1
ATOM 3097 O O . THR B 1 173 ? 12.336 0.729 13.18 1 94.19 173 THR B O 1
ATOM 3100 N N . ALA B 1 174 ? 11.609 -0.014 11.219 1 94.06 174 A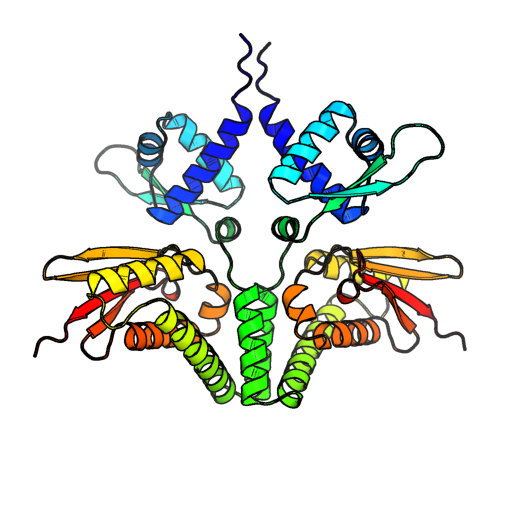LA B N 1
ATOM 3101 C CA . ALA B 1 174 ? 12.617 -1.066 11.133 1 94.06 174 ALA B CA 1
ATOM 3102 C C . ALA B 1 174 ? 13.969 -0.496 10.703 1 94.06 174 ALA B C 1
ATOM 3104 O O . ALA B 1 174 ? 15.016 -1.092 10.969 1 94.06 174 ALA B O 1
ATOM 3105 N N . CYS B 1 175 ? 13.984 0.601 10.102 1 96.69 175 CYS B N 1
ATOM 3106 C CA . CYS B 1 175 ? 15.195 1.257 9.609 1 96.69 175 CYS B CA 1
ATOM 3107 C C . CYS B 1 175 ? 15.086 2.77 9.758 1 96.69 175 CYS B C 1
ATOM 3109 O O . CYS B 1 175 ? 14.672 3.457 8.82 1 96.69 175 CYS B O 1
ATOM 3111 N N . THR B 1 176 ? 15.648 3.307 10.742 1 95.19 176 THR B N 1
ATOM 3112 C CA . THR B 1 176 ? 15.492 4.715 11.086 1 95.19 176 THR B CA 1
ATOM 3113 C C . THR B 1 176 ? 16.297 5.594 10.133 1 95.19 176 THR B C 1
ATOM 3115 O O . THR B 1 176 ? 16.109 6.812 10.102 1 95.19 176 THR B O 1
ATOM 3118 N N . GLY B 1 177 ? 17.094 4.969 9.336 1 96.69 177 GLY B N 1
ATOM 3119 C CA . GLY B 1 177 ? 17.844 5.695 8.32 1 96.69 177 GLY B CA 1
ATOM 3120 C C . GLY B 1 177 ? 16.953 6.461 7.355 1 96.69 177 GLY B C 1
ATOM 3121 O O . GLY B 1 177 ? 17.359 7.496 6.82 1 96.69 177 GLY B O 1
ATOM 3122 N N . PHE B 1 178 ? 15.797 6.016 7.137 1 97.62 178 PHE B N 1
ATOM 3123 C CA . PHE B 1 178 ? 14.852 6.715 6.277 1 97.62 178 PHE B CA 1
ATOM 3124 C C . PHE B 1 178 ? 14.523 8.094 6.84 1 97.62 178 PHE B C 1
ATOM 3126 O O . PHE B 1 178 ? 14.484 9.078 6.102 1 97.62 178 PHE B O 1
ATOM 3133 N N . CYS B 1 179 ? 14.312 8.141 8.133 1 97.94 179 CYS B N 1
ATOM 3134 C CA . CYS B 1 179 ? 13.961 9.398 8.773 1 97.94 179 CYS B CA 1
ATOM 3135 C C . CYS B 1 179 ? 15.156 10.344 8.82 1 97.94 179 CYS B C 1
ATOM 3137 O O . CYS B 1 179 ? 15 11.555 8.68 1 97.94 179 CYS B O 1
ATOM 3139 N N . SER B 1 180 ? 16.328 9.773 9.055 1 97 180 SER B N 1
ATOM 3140 C CA . SER B 1 180 ? 17.516 10.617 9.062 1 97 180 SER B CA 1
ATOM 3141 C C . SER B 1 180 ? 17.781 11.219 7.688 1 97 180 SER B C 1
ATOM 3143 O O . SER B 1 180 ? 18.125 12.398 7.578 1 97 180 SER B O 1
ATOM 3145 N N . LYS B 1 181 ? 17.609 10.43 6.707 1 97.5 181 LYS B N 1
ATOM 3146 C CA . LYS B 1 181 ? 17.797 10.906 5.34 1 97.5 181 LYS B CA 1
ATOM 3147 C C . LYS B 1 181 ? 16.766 11.969 4.98 1 97.5 181 LYS B C 1
ATOM 3149 O O . LYS B 1 181 ? 17.047 12.891 4.215 1 97.5 181 LYS B O 1
ATOM 3154 N N . GLU B 1 182 ? 15.57 11.797 5.504 1 97.06 182 GLU B N 1
ATOM 3155 C CA . GLU B 1 182 ? 14.531 12.805 5.301 1 97.06 182 GLU B CA 1
ATOM 3156 C C . GLU B 1 182 ? 14.984 14.18 5.789 1 97.06 182 GLU B C 1
ATOM 3158 O O . GLU B 1 182 ? 14.805 15.18 5.098 1 97.06 182 GLU B O 1
ATOM 3163 N N . LEU B 1 183 ? 15.625 14.273 6.973 1 96.62 183 LEU B N 1
ATOM 3164 C CA . LEU B 1 183 ? 16.156 15.523 7.52 1 96.62 183 LEU B CA 1
ATOM 3165 C C . LEU B 1 183 ? 17.219 16.109 6.609 1 96.62 183 LEU B C 1
ATOM 3167 O O . LEU B 1 183 ? 17.234 17.312 6.348 1 96.62 183 LEU B O 1
ATOM 3171 N N . GLU B 1 184 ? 18.062 15.258 6.164 1 96.44 184 GLU B N 1
ATOM 3172 C CA . GLU B 1 184 ? 19.109 15.68 5.238 1 96.44 184 GLU B CA 1
ATOM 3173 C C . GLU B 1 184 ? 18.516 16.234 3.951 1 96.44 184 GLU B C 1
ATOM 3175 O O . GLU B 1 184 ? 19 17.25 3.422 1 96.44 184 GLU B O 1
ATOM 3180 N N . MET B 1 185 ? 17.516 15.602 3.496 1 97.69 185 MET B N 1
ATOM 3181 C CA . MET B 1 185 ? 16.844 16.047 2.277 1 97.69 185 MET B CA 1
ATOM 3182 C C . MET B 1 185 ? 16.234 17.422 2.461 1 97.69 185 MET B C 1
ATOM 3184 O O . MET B 1 185 ? 16.422 18.312 1.616 1 97.69 185 MET B O 1
ATOM 3188 N N . PHE B 1 186 ? 15.539 17.625 3.537 1 98 186 PHE B N 1
ATOM 3189 C CA . PHE B 1 186 ? 14.953 18.938 3.812 1 98 186 PHE B CA 1
ATOM 3190 C C . PHE B 1 186 ? 16.031 20.016 3.848 1 98 186 PHE B C 1
ATOM 3192 O O . PHE B 1 186 ? 15.852 21.094 3.275 1 98 186 PHE B O 1
ATOM 3199 N N . GLN B 1 187 ? 17.141 19.672 4.496 1 96.44 187 GLN B N 1
ATOM 3200 C CA . GLN B 1 187 ? 18.25 20.609 4.602 1 96.44 187 GLN B CA 1
ATOM 3201 C C . GLN B 1 187 ? 18.781 20.984 3.225 1 96.44 187 GLN B C 1
ATOM 3203 O O . GLN B 1 187 ? 19.031 22.156 2.945 1 96.44 187 GLN B O 1
ATOM 3208 N N . SER B 1 188 ? 18.922 20.031 2.432 1 95.88 188 SER B N 1
ATOM 3209 C CA . SER B 1 188 ? 19.438 20.25 1.088 1 95.88 188 SER B CA 1
ATOM 3210 C C . SER B 1 188 ? 18.5 21.109 0.259 1 95.88 188 SER B C 1
ATOM 3212 O O . SER B 1 188 ? 18.938 21.969 -0.514 1 95.88 188 SER B O 1
ATOM 3214 N N . ILE B 1 189 ? 17.234 20.922 0.438 1 96.44 189 ILE B N 1
ATOM 3215 C CA . ILE B 1 189 ? 16.219 21.609 -0.351 1 96.44 189 ILE B CA 1
ATOM 3216 C C . ILE B 1 189 ? 16.062 23.047 0.139 1 96.44 189 ILE B C 1
ATOM 3218 O O . ILE B 1 189 ? 15.914 23.969 -0.666 1 96.44 189 ILE B O 1
ATOM 3222 N N . LEU B 1 190 ? 16.125 23.25 1.438 1 95.69 190 LEU B N 1
ATOM 3223 C CA . LEU B 1 190 ? 15.812 24.547 2.016 1 95.69 190 LEU B CA 1
ATOM 3224 C C . LEU B 1 190 ? 17.062 25.422 2.119 1 95.69 190 LEU B C 1
ATOM 3226 O O . LEU B 1 190 ? 16.969 26.641 2.191 1 95.69 190 LEU B O 1
ATOM 3230 N N . GLY B 1 191 ? 18.188 24.797 2.143 1 93.31 191 GLY B N 1
ATOM 3231 C CA . GLY B 1 191 ? 19.422 25.562 2.123 1 93.31 191 GLY B CA 1
ATOM 3232 C C . GLY B 1 191 ? 20.25 25.391 3.385 1 93.31 191 GLY B C 1
ATOM 3233 O O . GLY B 1 191 ? 19.719 25.047 4.438 1 93.31 191 GLY B O 1
ATOM 3234 N N . SER B 1 192 ? 21.516 25.766 3.316 1 91.06 192 SER B N 1
ATOM 3235 C CA . SER B 1 192 ? 22.469 25.578 4.414 1 91.06 192 SER B CA 1
ATOM 3236 C C . SER B 1 192 ? 22.312 26.672 5.465 1 91.06 192 SER B C 1
ATOM 3238 O O . SER B 1 192 ? 22.781 26.531 6.59 1 91.06 192 SER B O 1
ATOM 3240 N N . ASP B 1 193 ? 21.719 27.719 5.18 1 92.12 193 ASP B N 1
ATOM 3241 C CA . ASP B 1 193 ? 21.531 28.828 6.113 1 92.12 193 ASP B CA 1
ATOM 3242 C C . ASP B 1 193 ? 20.266 28.641 6.949 1 92.12 193 ASP B C 1
ATOM 3244 O O . ASP B 1 193 ? 19.875 29.531 7.703 1 92.12 193 ASP B O 1
ATOM 3248 N N . ILE B 1 194 ? 19.703 27.5 6.828 1 94.5 194 ILE B N 1
ATOM 3249 C CA . ILE B 1 194 ? 18.453 27.203 7.523 1 94.5 194 ILE B CA 1
ATOM 3250 C C . ILE B 1 194 ? 18.703 26.141 8.594 1 94.5 194 ILE B C 1
ATOM 3252 O O . ILE B 1 194 ? 19.469 25.188 8.367 1 94.5 194 ILE B O 1
ATOM 3256 N N . THR B 1 195 ? 18.141 26.375 9.75 1 95.38 195 THR B N 1
ATOM 3257 C CA . THR B 1 195 ? 18.172 25.359 10.789 1 95.38 195 THR B CA 1
ATOM 3258 C C . THR B 1 195 ? 16.891 24.5 10.742 1 95.38 195 THR B C 1
ATOM 3260 O O . THR B 1 195 ? 15.797 25.031 10.539 1 95.38 195 THR B O 1
ATOM 3263 N N . ILE B 1 196 ? 17.062 23.188 10.859 1 97.25 196 ILE B N 1
ATOM 3264 C CA . ILE B 1 196 ? 15.945 22.25 10.875 1 97.25 196 ILE B CA 1
ATOM 3265 C C . ILE B 1 196 ? 16.078 21.312 12.07 1 97.25 196 ILE B C 1
ATOM 3267 O O . ILE B 1 196 ? 17.109 20.656 12.25 1 97.25 196 ILE B O 1
ATOM 3271 N N . GLU B 1 197 ? 15.023 21.297 12.883 1 97 197 GLU B N 1
ATOM 3272 C CA . GLU B 1 197 ? 14.992 20.422 14.055 1 97 197 GLU B CA 1
ATOM 3273 C C . GLU B 1 197 ? 13.695 19.625 14.109 1 97 197 GLU B C 1
ATOM 3275 O O . GLU B 1 197 ? 12.609 20.203 14.117 1 97 197 GLU B O 1
ATOM 3280 N N . ARG B 1 198 ? 13.828 18.297 14.125 1 97.94 198 ARG B N 1
ATOM 3281 C CA . ARG B 1 198 ? 12.641 17.484 14.367 1 97.94 198 ARG B CA 1
ATOM 3282 C C . ARG B 1 198 ? 12.18 17.609 15.82 1 97.94 198 ARG B C 1
ATOM 3284 O O . ARG B 1 198 ? 12.891 17.203 16.734 1 97.94 198 ARG B O 1
ATOM 3291 N N . VAL B 1 199 ? 10.977 18.016 16.016 1 97.69 199 VAL B N 1
ATOM 3292 C CA . VAL B 1 199 ? 10.539 18.297 17.375 1 97.69 199 VAL B CA 1
ATOM 3293 C C . VAL B 1 199 ? 9.461 17.297 17.797 1 97.69 199 VAL B C 1
ATOM 3295 O O . VAL B 1 199 ? 9.195 17.141 18.984 1 97.69 199 VAL B O 1
ATOM 3298 N N . GLU B 1 200 ? 8.828 16.672 16.906 1 97.25 200 GLU B N 1
ATOM 3299 C CA . GLU B 1 200 ? 7.934 15.539 17.109 1 97.25 200 GLU B CA 1
ATOM 3300 C C . GLU B 1 200 ? 8.242 14.406 16.125 1 97.25 200 GLU B C 1
ATOM 3302 O O . GLU B 1 200 ? 8.609 14.656 14.984 1 97.25 200 GLU B O 1
ATOM 3307 N N . HIS B 1 201 ? 8.07 13.25 16.609 1 97.69 201 HIS B N 1
ATOM 3308 C CA . HIS B 1 201 ? 8.453 12.086 15.812 1 97.69 201 HIS B CA 1
ATOM 3309 C C . HIS B 1 201 ? 7.469 10.938 16.016 1 97.69 201 HIS B C 1
ATOM 3311 O O . HIS B 1 201 ? 7.34 10.406 17.109 1 97.69 201 HIS B O 1
ATOM 3317 N N . ILE B 1 202 ? 6.895 10.516 14.961 1 93.81 202 ILE B N 1
ATOM 3318 C CA . ILE B 1 202 ? 5.934 9.414 15.008 1 93.81 202 ILE B CA 1
ATOM 3319 C C . ILE B 1 202 ? 6.602 8.172 15.578 1 93.81 202 ILE B C 1
ATOM 3321 O O . ILE B 1 202 ? 6.027 7.492 16.438 1 93.81 202 ILE B O 1
ATOM 3325 N N . LEU B 1 203 ? 7.832 7.844 15.148 1 94.81 203 LEU B N 1
ATOM 3326 C CA . LEU B 1 203 ? 8.531 6.645 15.594 1 94.81 203 LEU B CA 1
ATOM 3327 C C . LEU B 1 203 ? 8.797 6.695 17.094 1 94.81 203 LEU B C 1
ATOM 3329 O O . LEU B 1 203 ? 9.109 5.676 17.719 1 94.81 203 LEU B O 1
ATOM 3333 N N . ALA B 1 204 ? 8.711 7.848 17.625 1 94.81 204 ALA B N 1
ATOM 3334 C CA . ALA B 1 204 ? 8.914 8.008 19.062 1 94.81 204 ALA B CA 1
ATOM 3335 C C . ALA B 1 204 ? 7.582 7.961 19.812 1 94.81 204 ALA B C 1
ATOM 3337 O O . ALA B 1 204 ? 7.531 8.211 21.016 1 94.81 204 ALA B O 1
ATOM 3338 N N . GLY B 1 205 ? 6.508 7.688 19.094 1 88.81 205 GLY B N 1
ATOM 3339 C CA . GLY B 1 205 ? 5.215 7.52 19.734 1 88.81 205 GLY B CA 1
ATOM 3340 C C . GLY B 1 205 ? 4.324 8.742 19.609 1 88.81 205 GLY B C 1
ATOM 3341 O O . GLY B 1 205 ? 3.205 8.758 20.125 1 88.81 205 GLY B O 1
ATOM 3342 N N . GLU B 1 206 ? 4.781 9.711 18.906 1 91.94 206 GLU B N 1
ATOM 3343 C CA . GLU B 1 206 ? 3.986 10.922 18.719 1 91.94 206 GLU B CA 1
ATOM 3344 C C . GLU B 1 206 ? 2.963 10.75 17.609 1 91.94 206 GLU B C 1
ATOM 3346 O O . GLU B 1 206 ? 3.057 9.812 16.812 1 91.94 206 GLU B O 1
ATOM 3351 N N . LEU B 1 207 ? 2.021 11.672 17.5 1 87.06 207 LEU B N 1
ATOM 3352 C CA . LEU B 1 207 ? 0.91 11.602 16.562 1 87.06 207 LEU B CA 1
ATOM 3353 C C . LEU B 1 207 ? 1.349 12.031 15.164 1 87.06 207 LEU B C 1
ATOM 3355 O O . LEU B 1 207 ? 0.699 11.695 14.172 1 87.06 207 LEU B O 1
ATOM 3359 N N . ARG B 1 208 ? 2.369 12.805 15.18 1 93.19 208 ARG B N 1
ATOM 3360 C CA . ARG B 1 208 ? 2.852 13.406 13.938 1 93.19 208 ARG B CA 1
ATOM 3361 C C . ARG B 1 208 ? 4.359 13.617 13.984 1 93.19 208 ARG B C 1
ATOM 3363 O O . ARG B 1 208 ? 4.98 13.469 15.039 1 93.19 208 ARG B O 1
ATOM 3370 N N . CYS B 1 209 ? 4.91 13.836 12.797 1 97.5 209 CYS B N 1
ATOM 3371 C CA . CYS B 1 209 ? 6.254 14.398 12.719 1 97.5 209 CYS B CA 1
ATOM 3372 C C . CYS B 1 209 ? 6.203 15.898 12.492 1 97.5 209 CYS B C 1
ATOM 3374 O O . CYS B 1 209 ? 5.406 16.391 11.68 1 97.5 209 CYS B O 1
ATOM 3376 N N . ALA B 1 210 ? 7.047 16.609 13.211 1 98.12 210 ALA B N 1
ATOM 3377 C CA . ALA B 1 210 ? 7.109 18.062 13.086 1 98.12 210 ALA B CA 1
ATOM 3378 C C . ALA B 1 210 ? 8.555 18.547 13.07 1 98.12 210 ALA B C 1
ATOM 3380 O O . ALA B 1 210 ? 9.398 18.031 13.812 1 98.12 210 ALA B O 1
ATOM 3381 N N . TYR B 1 211 ? 8.766 19.5 12.297 1 98.38 211 TYR B N 1
ATOM 3382 C CA . TYR B 1 211 ? 10.102 20.062 12.109 1 98.38 211 TYR B CA 1
ATOM 3383 C C . TYR B 1 211 ? 10.078 21.578 12.289 1 98.38 211 TYR B C 1
ATOM 3385 O O . TYR B 1 211 ? 9.359 22.281 11.578 1 98.38 211 TYR B O 1
ATOM 3393 N N . ARG B 1 212 ? 10.844 22.031 13.195 1 97.75 212 ARG B N 1
ATOM 3394 C CA . ARG B 1 212 ? 11.023 23.469 13.359 1 97.75 212 ARG B CA 1
ATOM 3395 C C . ARG B 1 212 ? 12.086 24 12.398 1 97.75 212 ARG B C 1
ATOM 3397 O O . ARG B 1 212 ? 13.195 23.484 12.344 1 97.75 212 ARG B O 1
ATOM 3404 N N . ILE B 1 213 ? 11.711 24.984 11.68 1 96.94 213 ILE B N 1
ATOM 3405 C CA . ILE B 1 213 ? 12.57 25.547 10.648 1 96.94 213 ILE B CA 1
ATOM 3406 C C . ILE B 1 213 ? 12.82 27.016 10.922 1 96.94 213 ILE B C 1
ATOM 3408 O O . ILE B 1 213 ? 11.875 27.797 11.047 1 96.94 213 ILE B O 1
ATOM 3412 N N . GLY B 1 214 ? 14.023 27.375 11.047 1 93.62 214 GLY B N 1
ATOM 3413 C CA . GLY B 1 214 ? 14.414 28.75 11.297 1 93.62 214 GLY B CA 1
ATOM 3414 C C . GLY B 1 214 ? 15.672 29.156 10.562 1 93.62 214 GLY B C 1
ATOM 3415 O O . GLY B 1 214 ? 16.328 28.312 9.922 1 93.62 214 GLY B O 1
ATOM 3416 N N . ARG B 1 215 ? 15.922 30.484 10.516 1 85.75 215 ARG B N 1
ATOM 3417 C CA . ARG B 1 215 ? 17.141 31 9.906 1 85.75 215 ARG B CA 1
ATOM 3418 C C . ARG B 1 215 ? 18.297 30.969 10.898 1 85.75 215 ARG B C 1
ATOM 3420 O O . ARG B 1 215 ? 18.094 31.141 12.102 1 85.75 215 ARG B O 1
ATOM 3427 N N . LEU B 1 216 ? 19.438 30.484 10.359 1 76.62 216 LEU B N 1
ATOM 3428 C CA . LEU B 1 216 ? 20.625 30.562 11.188 1 76.62 216 LEU B CA 1
ATOM 3429 C C . LEU B 1 216 ? 20.969 32 11.531 1 76.62 216 LEU B C 1
ATOM 3431 O O . LEU B 1 216 ? 21 32.875 10.648 1 76.62 216 LEU B O 1
ATOM 3435 N N . THR B 1 217 ? 20.578 32.594 12.656 1 60.16 217 THR B N 1
ATOM 3436 C CA . THR B 1 217 ? 21 33.938 13.047 1 60.16 217 THR B CA 1
ATOM 3437 C C . THR B 1 217 ? 22.516 34.031 13.039 1 60.16 217 THR B C 1
ATOM 3439 O O . THR B 1 217 ? 23.219 33.156 13.539 1 60.16 217 THR B O 1
ATOM 3442 N N . GLU B 1 218 ? 23.125 34.781 12.008 1 45.97 218 GLU B N 1
ATOM 3443 C CA . GLU B 1 218 ? 24.469 35.281 12.234 1 45.97 218 GLU B CA 1
ATOM 3444 C C . GLU B 1 218 ? 24.609 35.938 13.602 1 45.97 218 GLU B C 1
ATOM 3446 O O . GLU B 1 218 ? 23.672 36.594 14.078 1 45.97 218 GLU B O 1
#

Radius of gyration: 25.86 Å; Cα contacts (8 Å, |Δi|>4): 620; chains: 2; bounding box: 69×77×70 Å

Organism: Aneurinibacillus migulanus (NCBI:txid47500)

Sequence (436 aa):
MKKKSSSTSTTKTRRVIVKMLKQEGPMDALALASHLEISPMAVRQHLYALQEENLVTYKEEARAMGRPAKLWRLTSSADRFFPEGYAELTLGLIHSINEAFGQEGIDRILALRNRQQIENYCKQIPETSSLPKRLELLAEIRTKEGYMAEIQQQEGGDFLLIEKHCPICVVATACTGFCSKELEMFQSILGSDITIERVEHILAGELRCAYRIGRLTEMKKKSSSTSTTKTRRVIVKMLKQEGPMDALALASHLEISPMAVRQHLYALQEENLVTYKEEARAMGRPAKLWRLTSSADRFFPEGYAELTLGLIHSINEAFGQEGIDRILALRNRQQIENYCKQIPETSSLPKRLELLAEIRTKEGYMAEIQQQEGGDFLLIEKHCPICVVATACTGFCSKELEMFQSILGSDITIERVEHILAGELRCAYRIGRLTE

pLDDT: mean 91.52, std 12.48, range [25.2, 98.38]

InterPro domains:
  IPR001845 HTH ArsR-type DNA-binding domain [PF01022] (12-58)
  IPR011991 ArsR-like helix-turn-helix domain [cd00090] (14-63)
  IPR036388 Winged helix-like DNA-binding domain superfamily [G3DSA:1.10.10.10] (8-84)
  IPR036390 Winged helix DNA-binding domain superfamily [SSF46785] (12-194)

Nearest PDB structures (foldseek):
  5f7q-assembly1_J  TM=8.284E-01  e=1.990E-03  Listeria monocytogenes EGD-e
  6pln-assembly2_B  TM=6.014E-01  e=4.209E-04  Pyrococcus furiosus
  3r0a-assembly1_A  TM=5.972E-01  e=6.746E-03  Methanosarcina mazei
  4zzl-assembly1_A  TM=6.978E-01  e=1.832E-02  Pseudomonas aeruginosa
  2nyx-assembly2_D  TM=5.107E-01  e=3.873E-03  Mycobacterium tuberculosis H37Rv